Protein AF-M2Q246-F1 (afdb_monomer)

Mean predicted aligned error: 18.87 Å

Radius of gyration: 32.56 Å; Cα contacts (8 Å, |Δi|>4): 606; chains: 1; bounding box: 96×57×82 Å

Structure (mmCIF, N/CA/C/O backbone):
data_AF-M2Q246-F1
#
_entry.id   AF-M2Q246-F1
#
loop_
_atom_site.group_PDB
_atom_site.id
_atom_site.type_symbol
_atom_site.label_atom_id
_atom_site.label_alt_id
_atom_site.label_comp_id
_atom_site.label_asym_id
_atom_site.label_entity_id
_atom_site.label_seq_id
_atom_site.pdbx_PDB_ins_code
_atom_site.Cartn_x
_atom_site.Cartn_y
_atom_site.Cartn_z
_atom_site.occupancy
_atom_site.B_iso_or_equiv
_atom_site.auth_seq_id
_atom_site.auth_comp_id
_atom_site.auth_asym_id
_atom_site.auth_atom_id
_atom_site.pdbx_PDB_model_num
ATOM 1 N N . MET A 1 1 ? -17.228 37.068 30.914 1.00 35.66 1 MET A N 1
ATOM 2 C CA . MET A 1 1 ? -17.554 35.648 30.666 1.00 35.66 1 MET A CA 1
ATOM 3 C C . MET A 1 1 ? -17.205 34.895 31.935 1.00 35.66 1 MET A C 1
ATOM 5 O O . MET A 1 1 ? -16.084 35.036 32.400 1.00 35.66 1 MET A O 1
ATOM 9 N N . SER A 1 2 ? -18.173 34.238 32.569 1.00 33.44 2 SER A N 1
ATOM 10 C CA . SER A 1 2 ? -17.961 33.487 33.812 1.00 33.44 2 SER A CA 1
ATOM 11 C C . SER A 1 2 ? -17.144 32.227 33.518 1.00 33.44 2 SER A C 1
ATOM 13 O O . SER A 1 2 ? -17.571 31.417 32.695 1.00 33.44 2 SER A O 1
ATOM 15 N N . HIS A 1 3 ? -15.982 32.074 34.156 1.00 34.06 3 HIS A N 1
ATOM 16 C CA . HIS A 1 3 ? -15.221 30.826 34.116 1.00 34.06 3 HIS A CA 1
ATOM 17 C C . HIS A 1 3 ? -16.068 29.714 34.737 1.00 34.06 3 HIS A C 1
ATOM 19 O O . HIS A 1 3 ? -16.497 29.830 35.882 1.00 34.06 3 HIS A O 1
ATOM 25 N N . VAL A 1 4 ? -16.339 28.669 33.958 1.00 38.97 4 VAL A N 1
ATOM 26 C CA . VAL A 1 4 ? -16.926 27.426 34.464 1.00 38.97 4 VAL A CA 1
ATOM 27 C C . VAL A 1 4 ? -15.874 26.792 35.372 1.00 38.97 4 VAL A C 1
ATOM 29 O O . VAL A 1 4 ? -14.762 26.533 34.913 1.00 38.97 4 VAL A O 1
ATOM 32 N N . SER A 1 5 ? -16.194 26.616 36.654 1.00 53.06 5 SER A N 1
ATOM 33 C CA . SER A 1 5 ? -15.277 26.017 37.628 1.00 53.06 5 SER A CA 1
ATOM 34 C C . SER A 1 5 ? -15.093 24.524 37.326 1.00 53.06 5 SER A C 1
ATOM 36 O O . SER A 1 5 ? -16.028 23.880 36.839 1.00 53.06 5 SER A O 1
ATOM 38 N N . SER A 1 6 ? -13.929 23.934 37.629 1.00 40.97 6 SER A N 1
ATOM 39 C CA . SER A 1 6 ? -13.767 22.472 37.523 1.00 40.97 6 SER A CA 1
ATOM 40 C C . SER A 1 6 ? -14.755 21.730 38.433 1.00 40.97 6 SER A C 1
ATOM 42 O O . SER A 1 6 ? -15.217 20.647 38.076 1.00 40.97 6 SER A O 1
ATOM 44 N N . ASP A 1 7 ? -15.195 22.365 39.525 1.00 47.06 7 ASP A N 1
ATOM 45 C CA . ASP A 1 7 ? -16.258 21.863 40.399 1.00 47.06 7 ASP A CA 1
ATOM 46 C C . ASP A 1 7 ? -17.621 21.789 39.691 1.00 47.06 7 ASP A C 1
ATOM 48 O O . ASP A 1 7 ? -18.394 20.858 39.928 1.00 47.06 7 ASP A O 1
ATOM 52 N N . ASP A 1 8 ? -17.913 22.712 38.766 1.00 55.47 8 ASP A N 1
ATOM 53 C CA . ASP A 1 8 ? -19.145 22.674 37.969 1.00 55.47 8 ASP A CA 1
ATOM 54 C C . ASP A 1 8 ? -19.101 21.518 36.964 1.00 55.47 8 ASP A C 1
ATOM 56 O O . ASP A 1 8 ? -20.103 20.836 36.736 1.00 55.47 8 ASP A O 1
ATOM 60 N N . ILE A 1 9 ? -17.931 21.269 36.367 1.00 47.53 9 ILE A N 1
ATOM 61 C CA . ILE A 1 9 ? -17.712 20.142 35.452 1.00 47.53 9 ILE A CA 1
ATOM 62 C C . ILE A 1 9 ? -17.858 18.829 36.218 1.00 47.53 9 ILE A C 1
ATOM 64 O O . ILE A 1 9 ? -18.631 17.968 35.801 1.00 47.53 9 ILE A O 1
ATOM 68 N N . LEU A 1 10 ? -17.208 18.710 37.376 1.00 46.19 10 LEU A N 1
ATOM 69 C CA . LEU A 1 10 ? -17.290 17.537 38.236 1.00 46.19 10 LEU A CA 1
ATOM 70 C C . LEU A 1 10 ? -18.730 17.278 38.701 1.00 46.19 10 LEU A C 1
ATOM 72 O O . LEU A 1 10 ? -19.206 16.147 38.635 1.00 46.19 10 LEU A O 1
ATOM 76 N N . SER A 1 11 ? -19.454 18.322 39.106 1.00 55.19 11 SER A N 1
ATOM 77 C CA . SER A 1 11 ? -20.864 18.234 39.495 1.00 55.19 11 SER A CA 1
ATOM 78 C C . SER A 1 11 ? -21.746 17.731 38.347 1.00 55.19 11 SER A C 1
ATOM 80 O O . SER A 1 11 ? -22.575 16.833 38.536 1.00 55.19 11 SER A O 1
ATOM 82 N N . HIS A 1 12 ? -21.534 18.232 37.126 1.00 53.91 12 HIS A N 1
ATOM 83 C CA . HIS A 1 12 ? -22.258 17.768 35.944 1.00 53.91 12 HIS A CA 1
ATOM 84 C C . HIS A 1 12 ? -21.898 16.331 35.551 1.00 53.91 12 HIS A C 1
ATOM 86 O O . HIS A 1 12 ? -22.803 15.563 35.226 1.00 53.91 12 HIS A O 1
ATOM 92 N N . THR A 1 13 ? -20.628 15.933 35.638 1.00 46.19 13 THR A N 1
ATOM 93 C CA . THR A 1 13 ? -20.180 14.563 35.347 1.00 46.19 13 THR A CA 1
ATOM 94 C C . THR A 1 13 ? -20.678 13.574 36.397 1.00 46.19 13 THR A C 1
ATOM 96 O O . THR A 1 13 ? -21.182 12.514 36.045 1.00 46.19 13 THR A O 1
ATOM 99 N N . ILE A 1 14 ? -20.660 13.933 37.684 1.00 53.03 14 ILE A N 1
ATOM 100 C CA . ILE A 1 14 ? -21.269 13.131 38.756 1.00 53.03 14 ILE A CA 1
ATOM 101 C C . ILE A 1 14 ? -22.780 13.017 38.543 1.00 53.03 14 ILE A C 1
ATOM 103 O O . ILE A 1 14 ? -23.354 11.955 38.769 1.00 53.03 14 ILE A O 1
ATOM 107 N N . THR A 1 15 ? -23.440 14.083 38.090 1.00 57.56 15 THR A N 1
ATOM 108 C CA . THR A 1 15 ? -24.873 14.054 37.767 1.00 57.56 15 THR A CA 1
ATOM 109 C C . THR A 1 15 ? -25.156 13.156 36.563 1.00 57.56 15 THR A C 1
ATOM 111 O O . THR A 1 15 ? -26.105 12.377 36.604 1.00 57.56 15 THR A O 1
ATOM 114 N N . ALA A 1 16 ? -24.308 13.191 35.532 1.00 50.28 16 ALA A N 1
ATOM 115 C CA . ALA A 1 16 ? -24.384 12.305 34.376 1.00 50.28 16 ALA A CA 1
ATOM 116 C C . ALA A 1 16 ? -24.148 10.842 34.770 1.00 50.28 16 ALA A C 1
ATOM 118 O O . ALA A 1 16 ? -24.964 9.990 34.442 1.00 50.28 16 ALA A O 1
ATOM 119 N N . LEU A 1 17 ? -23.099 10.547 35.541 1.00 50.78 17 LEU A N 1
ATOM 120 C CA . LEU A 1 17 ? -22.798 9.208 36.053 1.00 50.78 17 LEU A CA 1
ATOM 121 C C . LEU A 1 17 ? -23.901 8.692 36.980 1.00 50.78 17 LEU A C 1
ATOM 123 O O . LEU A 1 17 ? -24.271 7.526 36.899 1.00 50.78 17 LEU A O 1
ATOM 127 N N . LYS A 1 18 ? -24.503 9.555 37.805 1.00 59.78 18 LYS A N 1
ATOM 128 C CA . LYS A 1 18 ? -25.703 9.212 38.579 1.00 59.78 18 LYS A CA 1
ATOM 129 C C . LYS A 1 18 ? -26.904 8.968 37.675 1.00 59.78 18 LYS A C 1
ATOM 131 O O . LYS A 1 18 ? -27.666 8.056 37.957 1.00 59.78 18 LYS A O 1
ATOM 136 N N . ALA A 1 19 ? -27.077 9.715 36.587 1.00 54.78 19 ALA A N 1
ATOM 137 C CA . ALA A 1 19 ? -28.129 9.455 35.606 1.00 54.78 19 ALA A CA 1
ATOM 138 C C . ALA A 1 19 ? -27.901 8.123 34.873 1.00 54.78 19 ALA A C 1
ATOM 140 O O . ALA A 1 19 ? -28.851 7.364 34.710 1.00 54.78 19 ALA A O 1
ATOM 141 N N . PHE A 1 20 ? -26.655 7.785 34.533 1.00 51.66 20 PHE A N 1
ATOM 142 C CA . PHE A 1 20 ? -26.245 6.482 34.003 1.00 51.66 20 PHE A CA 1
ATOM 143 C C . PHE A 1 20 ? -26.485 5.358 35.004 1.00 51.66 20 PHE A C 1
ATOM 145 O O . PHE A 1 20 ? -27.061 4.333 34.653 1.00 51.66 20 PHE A O 1
ATOM 152 N N . GLN A 1 21 ? -26.111 5.555 36.265 1.00 56.31 21 GLN A N 1
ATOM 153 C CA . GLN A 1 21 ? -26.352 4.600 37.335 1.00 56.31 21 GLN A CA 1
ATOM 154 C C . GLN A 1 21 ? -27.847 4.442 37.590 1.00 56.31 21 GLN A C 1
ATOM 156 O O . GLN A 1 21 ? -28.294 3.324 37.780 1.00 56.31 21 GLN A O 1
ATOM 161 N N . VAL A 1 22 ? -28.638 5.514 37.550 1.00 55.03 22 VAL A N 1
ATOM 162 C CA . VAL A 1 22 ? -30.100 5.475 37.684 1.00 55.03 22 VAL A CA 1
ATOM 163 C C . VAL A 1 22 ? -30.746 4.856 36.448 1.00 55.03 22 VAL A C 1
ATOM 165 O O . VAL A 1 22 ? -31.729 4.148 36.598 1.00 55.03 22 VAL A O 1
ATOM 168 N N . ALA A 1 23 ? -30.210 5.044 35.243 1.00 50.16 23 ALA A N 1
ATOM 169 C CA . ALA A 1 23 ? -30.687 4.383 34.030 1.00 50.16 23 ALA A CA 1
ATOM 170 C C . ALA A 1 23 ? -30.348 2.884 34.044 1.00 50.16 23 ALA A C 1
ATOM 172 O O . ALA A 1 23 ? -31.233 2.060 33.841 1.00 50.16 23 ALA A O 1
ATOM 173 N N . SER A 1 24 ? -29.112 2.520 34.387 1.00 46.22 24 SER A N 1
ATOM 174 C CA . SER A 1 24 ? -28.646 1.139 34.580 1.00 46.22 24 SER A CA 1
ATOM 175 C C . SER A 1 24 ? -29.373 0.445 35.736 1.00 46.22 24 SER A C 1
ATOM 177 O O . SER A 1 24 ? -29.791 -0.710 35.628 1.00 46.22 24 SER A O 1
ATOM 179 N N . SER A 1 25 ? -29.622 1.175 36.822 1.00 47.53 25 SER A N 1
ATOM 180 C CA . SER A 1 25 ? -30.417 0.713 37.957 1.00 47.53 25 SER A CA 1
ATOM 181 C C . SER A 1 25 ? -31.897 0.696 37.631 1.00 47.53 25 SER A C 1
ATOM 183 O O . SER A 1 25 ? -32.567 -0.154 38.168 1.00 47.53 25 SER A O 1
ATOM 185 N N . ALA A 1 26 ? -32.434 1.536 36.747 1.00 50.59 26 ALA A N 1
ATOM 186 C CA . ALA A 1 26 ? -33.812 1.418 36.268 1.00 50.59 26 ALA A CA 1
ATOM 187 C C . ALA A 1 26 ? -33.961 0.201 35.350 1.00 50.59 26 ALA A C 1
ATOM 189 O O . ALA A 1 26 ? -34.958 -0.497 35.449 1.00 50.59 26 ALA A O 1
ATOM 190 N N . ILE A 1 27 ? -32.945 -0.108 34.537 1.00 45.41 27 ILE A N 1
ATOM 191 C CA . ILE A 1 27 ? -32.857 -1.340 33.738 1.00 45.41 27 ILE A CA 1
ATOM 192 C C . ILE A 1 27 ? -32.733 -2.577 34.649 1.00 45.41 27 ILE A C 1
ATOM 194 O O . ILE A 1 27 ? -33.298 -3.626 34.350 1.00 45.41 27 ILE A O 1
ATOM 198 N N . SER A 1 28 ? -32.027 -2.460 35.778 1.00 38.53 28 SER A N 1
ATOM 199 C CA . SER A 1 28 ? -31.816 -3.553 36.745 1.00 38.53 28 SER A CA 1
ATOM 200 C C . SER A 1 28 ? -32.927 -3.665 37.803 1.00 38.53 28 SER A C 1
ATOM 202 O O . SER A 1 28 ? -33.215 -4.757 38.283 1.00 38.53 28 SER A O 1
ATOM 204 N N . ALA A 1 29 ? -33.601 -2.561 38.119 1.00 38.75 29 ALA A N 1
ATOM 205 C CA . ALA A 1 29 ? -34.771 -2.424 38.984 1.00 38.75 29 ALA A CA 1
ATOM 206 C C . ALA A 1 29 ? -36.053 -2.361 38.148 1.00 38.75 29 ALA A C 1
ATOM 208 O O . ALA A 1 29 ? -37.021 -1.700 38.522 1.00 38.75 29 ALA A O 1
ATOM 209 N N . VAL A 1 30 ? -36.087 -3.119 37.052 1.00 39.66 30 VAL A N 1
ATOM 210 C CA . VAL A 1 30 ? -37.314 -3.762 36.589 1.00 39.66 30 VAL A CA 1
ATOM 211 C C . VAL A 1 30 ? -37.309 -5.187 37.161 1.00 39.66 30 VAL A C 1
ATOM 213 O O . VAL A 1 30 ? -37.050 -6.138 36.424 1.00 39.66 30 VAL A O 1
ATOM 216 N N . PRO A 1 31 ? -37.613 -5.417 38.460 1.00 37.81 31 PRO A N 1
ATOM 217 C CA . PRO A 1 31 ? -37.709 -6.764 39.021 1.00 37.81 31 PRO A CA 1
ATOM 218 C C . PRO A 1 31 ? -39.030 -7.430 38.589 1.00 37.81 31 PRO A C 1
ATOM 220 O O . PRO A 1 31 ? -39.397 -8.491 39.082 1.00 37.81 31 PRO A O 1
ATOM 223 N N . LEU A 1 32 ? -39.763 -6.800 37.662 1.00 37.50 32 LEU A N 1
ATOM 224 C CA . LEU A 1 32 ? -41.049 -7.230 37.143 1.00 37.50 32 LEU A CA 1
ATOM 225 C C . LEU A 1 32 ? -41.083 -7.224 35.602 1.00 37.50 32 LEU A C 1
ATOM 227 O O . LEU A 1 32 ? -42.061 -6.812 34.985 1.00 37.50 32 LEU A O 1
ATOM 231 N N . LEU A 1 33 ? -40.082 -7.854 34.987 1.00 42.09 33 LEU A N 1
ATOM 232 C CA . LEU A 1 33 ? -40.265 -8.553 33.710 1.00 42.09 33 LEU A CA 1
ATOM 233 C C . LEU A 1 33 ? -40.381 -10.082 33.922 1.00 42.09 33 LEU A C 1
ATOM 235 O O . LEU A 1 33 ? -39.635 -10.822 33.276 1.00 42.09 33 LEU A O 1
ATOM 239 N N . PRO A 1 34 ? -41.256 -10.648 34.794 1.00 37.66 34 PRO A N 1
ATOM 240 C CA . PRO A 1 34 ? -41.351 -12.088 34.895 1.00 37.66 34 PRO A CA 1
ATOM 241 C C . PRO A 1 34 ? -42.352 -12.583 33.840 1.00 37.66 34 PRO A C 1
ATOM 243 O O . PRO A 1 34 ? -43.541 -12.259 33.828 1.00 37.66 34 PRO A O 1
ATOM 246 N N . ALA A 1 35 ? -41.828 -13.448 32.981 1.00 42.25 35 ALA A N 1
ATOM 247 C CA . ALA A 1 35 ? -42.491 -14.653 32.492 1.00 42.25 35 ALA A CA 1
ATOM 248 C C . ALA A 1 35 ? -43.404 -14.624 31.256 1.00 42.25 35 ALA A C 1
ATOM 250 O O . ALA A 1 35 ? -43.691 -15.714 30.770 1.00 42.25 35 ALA A O 1
ATOM 251 N N . VAL A 1 36 ? -43.819 -13.504 30.648 1.00 40.56 36 VAL A N 1
ATOM 252 C CA . VAL A 1 36 ? -44.634 -13.630 29.413 1.00 40.56 36 VAL A CA 1
ATOM 253 C C . VAL A 1 36 ? -44.346 -12.526 28.390 1.00 40.56 36 VAL A C 1
ATOM 255 O O . VAL A 1 36 ? -44.644 -11.368 28.645 1.00 40.56 36 VAL A O 1
ATOM 258 N N . THR A 1 37 ? -43.831 -12.911 27.209 1.00 46.06 37 THR A N 1
ATOM 259 C CA . THR A 1 37 ? -43.592 -12.135 25.954 1.00 46.06 37 THR A CA 1
ATOM 260 C C . THR A 1 37 ? -42.248 -11.427 25.665 1.00 46.06 37 THR A C 1
ATOM 262 O O . THR A 1 37 ? -42.161 -10.765 24.638 1.00 46.06 37 THR A O 1
ATOM 265 N N . VAL A 1 38 ? -41.154 -11.662 26.410 1.00 49.88 38 VAL A N 1
ATOM 266 C CA . VAL A 1 38 ? -39.782 -11.230 25.985 1.00 49.88 38 VAL A CA 1
ATOM 267 C C . VAL A 1 38 ? -38.848 -12.413 25.674 1.00 49.88 38 VAL A C 1
ATOM 269 O O . VAL A 1 38 ? -37.643 -12.256 25.539 1.00 49.88 38 VAL A O 1
ATOM 272 N N . GLY A 1 39 ? -39.381 -13.629 25.508 1.00 58.91 39 GLY A N 1
ATOM 273 C CA . GLY A 1 39 ? -38.547 -14.816 25.258 1.00 58.91 39 GLY A CA 1
ATOM 274 C C . GLY A 1 39 ? -37.667 -14.716 24.004 1.00 58.91 39 GLY A C 1
ATOM 275 O O . GLY A 1 39 ? -36.542 -15.195 24.021 1.00 58.91 39 GLY A O 1
ATOM 276 N N . HIS A 1 40 ? -38.142 -14.049 22.946 1.00 68.88 40 HIS A N 1
ATOM 277 C CA . HIS A 1 40 ? -37.444 -14.035 21.655 1.00 68.88 40 HIS A CA 1
ATOM 278 C C . HIS A 1 40 ? -36.390 -12.929 21.498 1.00 68.88 40 HIS A C 1
ATOM 280 O O . HIS A 1 40 ? -35.476 -13.097 20.702 1.00 68.88 40 HIS A O 1
ATOM 286 N N . ASN A 1 41 ? -36.474 -11.837 22.268 1.00 81.69 41 ASN A N 1
ATOM 287 C CA . ASN A 1 41 ? -35.520 -10.718 22.178 1.00 81.69 41 ASN A CA 1
ATOM 288 C C . ASN A 1 41 ? -34.699 -10.537 23.468 1.00 81.69 41 ASN A C 1
ATOM 290 O O . ASN A 1 41 ? -33.995 -9.540 23.621 1.00 81.69 41 ASN A O 1
ATOM 294 N N . LYS A 1 42 ? -34.776 -11.494 24.406 1.00 84.88 42 LYS A N 1
ATOM 295 C CA . LYS A 1 42 ? -34.049 -11.456 25.685 1.00 84.88 42 LYS A CA 1
ATOM 296 C C . LYS A 1 42 ? -32.548 -11.267 25.475 1.00 84.88 42 LYS A C 1
ATOM 298 O O . LYS A 1 42 ? -31.940 -10.458 26.165 1.00 84.88 42 LYS A O 1
ATOM 303 N N . GLU A 1 43 ? -31.993 -11.975 24.497 1.00 87.88 43 GLU A N 1
ATOM 304 C CA . GLU A 1 43 ? -30.577 -11.901 24.141 1.00 87.88 43 GLU A CA 1
ATOM 305 C C . GLU A 1 43 ? -30.176 -10.494 23.675 1.00 87.88 43 GLU A C 1
ATOM 307 O O . GLU A 1 43 ? -29.182 -9.948 24.136 1.00 87.88 43 GLU A O 1
ATOM 312 N N . GLN A 1 44 ? -30.984 -9.852 22.828 1.00 86.88 44 GLN A N 1
ATOM 313 C CA . GLN A 1 44 ? -30.692 -8.505 22.327 1.00 86.88 44 GLN A CA 1
ATOM 314 C C . GLN A 1 44 ? -30.816 -7.441 23.420 1.00 86.88 44 GLN A C 1
ATOM 316 O O . GLN A 1 44 ? -29.955 -6.573 23.528 1.00 86.88 44 GLN A O 1
ATOM 321 N N . CYS A 1 45 ? -31.846 -7.523 24.270 1.00 85.69 45 CYS A N 1
ATOM 322 C CA . CYS A 1 45 ? -31.966 -6.643 25.435 1.00 85.69 45 CYS A CA 1
ATOM 323 C C . CYS A 1 45 ? -30.791 -6.831 26.406 1.00 85.69 45 CYS A C 1
ATOM 325 O O . CYS A 1 45 ? -30.294 -5.849 26.953 1.00 85.69 45 CYS A O 1
ATOM 327 N N . HIS A 1 46 ? -30.343 -8.075 26.611 1.00 86.19 46 HIS A N 1
ATOM 328 C CA . HIS A 1 46 ? -29.182 -8.379 27.443 1.00 86.19 46 HIS A CA 1
ATOM 329 C C . HIS A 1 46 ? -27.904 -7.780 26.851 1.00 86.19 46 HIS A C 1
ATOM 331 O O . HIS A 1 46 ? -27.199 -7.059 27.546 1.00 86.19 46 HIS A O 1
ATOM 337 N N . ARG A 1 47 ? -27.642 -7.988 25.555 1.00 90.00 47 ARG A N 1
ATOM 338 C CA . ARG A 1 47 ? -26.494 -7.384 24.859 1.00 90.00 47 ARG A CA 1
ATOM 339 C C . ARG A 1 47 ? -26.506 -5.863 24.935 1.00 90.00 47 ARG A C 1
ATOM 341 O O . ARG A 1 47 ? -25.475 -5.267 25.217 1.00 90.00 47 ARG A O 1
ATOM 348 N N . LEU A 1 48 ? -27.667 -5.234 24.731 1.00 88.50 48 LEU A N 1
ATOM 349 C CA . LEU A 1 48 ? -27.793 -3.779 24.826 1.00 88.50 48 LEU A CA 1
ATOM 350 C C . LEU A 1 48 ? -27.471 -3.290 26.240 1.00 88.50 48 LEU A C 1
ATOM 352 O O . LEU A 1 48 ? -26.759 -2.302 26.396 1.00 88.50 48 LEU A O 1
ATOM 356 N N . LYS A 1 49 ? -27.958 -3.998 27.266 1.00 88.31 49 LYS A N 1
ATOM 357 C CA . LYS A 1 49 ? -27.638 -3.706 28.665 1.00 88.31 49 LYS A CA 1
ATOM 358 C C . LYS A 1 49 ? -26.133 -3.809 28.923 1.00 88.31 49 LYS A C 1
ATOM 360 O O . LYS A 1 49 ? -25.562 -2.850 29.432 1.00 88.31 49 LYS A O 1
ATOM 365 N N . GLU A 1 50 ? -25.513 -4.934 28.569 1.00 90.00 50 GLU A N 1
ATOM 366 C CA . GLU A 1 50 ? -24.074 -5.153 28.766 1.00 90.00 50 GLU A CA 1
ATOM 367 C C . GLU A 1 50 ? -23.250 -4.075 28.063 1.00 90.00 50 GLU A C 1
ATOM 369 O O . GLU A 1 50 ? -22.366 -3.479 28.673 1.00 90.00 50 GLU A O 1
ATOM 374 N N . ARG A 1 51 ? -23.601 -3.724 26.820 1.00 90.19 51 ARG A N 1
ATOM 375 C CA . ARG A 1 51 ? -22.854 -2.711 26.072 1.00 90.19 51 ARG A CA 1
ATOM 376 C C . ARG A 1 51 ? -23.001 -1.303 26.650 1.00 90.19 51 ARG A C 1
ATOM 378 O O . ARG A 1 51 ? -22.027 -0.560 26.690 1.00 90.19 51 ARG A O 1
ATOM 385 N N . VAL A 1 52 ? -24.190 -0.933 27.136 1.00 85.44 52 VAL A N 1
ATOM 386 C CA . VAL A 1 52 ? -24.401 0.356 27.824 1.00 85.44 52 VAL A CA 1
ATOM 387 C C . VAL A 1 52 ? -23.641 0.409 29.154 1.00 85.44 52 VAL A C 1
ATOM 389 O O . VAL A 1 52 ? -23.112 1.463 29.501 1.00 85.44 52 VAL A O 1
ATOM 392 N N . ILE A 1 53 ? -23.561 -0.706 29.890 1.00 85.69 53 ILE A N 1
ATOM 393 C CA . ILE A 1 53 ? -22.753 -0.800 31.117 1.00 85.69 53 ILE A CA 1
ATOM 394 C C . ILE A 1 53 ? -21.268 -0.651 30.788 1.00 85.69 53 ILE A C 1
ATOM 396 O O . ILE A 1 53 ? -20.593 0.148 31.429 1.00 85.69 53 ILE A O 1
ATOM 400 N N . GLN A 1 54 ? -20.781 -1.370 29.775 1.00 87.75 54 GLN A N 1
ATOM 401 C CA . GLN A 1 54 ? -19.392 -1.297 29.336 1.00 87.75 54 GLN A CA 1
ATOM 402 C C . GLN A 1 54 ? -19.009 0.132 28.936 1.00 87.75 54 GLN A C 1
ATOM 404 O O . GLN A 1 54 ? -18.032 0.652 29.458 1.00 87.75 54 GLN A O 1
ATOM 409 N N . LEU A 1 55 ? -19.834 0.805 28.125 1.00 87.75 55 LEU A N 1
ATOM 410 C CA . LEU A 1 55 ? -19.638 2.216 27.781 1.00 87.75 55 LEU A CA 1
ATOM 411 C C . LEU A 1 55 ? -19.591 3.112 29.031 1.00 87.75 55 LEU A C 1
ATOM 413 O O . LEU A 1 55 ? -18.794 4.037 29.098 1.00 87.75 55 LEU A O 1
ATOM 417 N N . GLY A 1 56 ? -20.444 2.858 30.027 1.00 85.62 56 GLY A N 1
ATOM 418 C CA . GLY A 1 56 ? -20.430 3.605 31.286 1.00 85.62 56 GLY A CA 1
ATOM 419 C C . GLY A 1 56 ? -19.147 3.406 32.101 1.00 85.62 56 GLY A C 1
ATOM 420 O O . GLY A 1 56 ? -18.696 4.354 32.741 1.00 85.62 56 GLY A O 1
ATOM 421 N N . ASN A 1 57 ? -18.564 2.205 32.067 1.00 85.62 57 ASN A N 1
ATOM 422 C CA . ASN A 1 57 ? -17.296 1.901 32.730 1.00 85.62 57 ASN A CA 1
ATOM 423 C C . ASN A 1 57 ? -16.109 2.518 31.979 1.00 85.62 57 ASN A C 1
ATOM 425 O O . ASN A 1 57 ? -15.327 3.206 32.622 1.00 85.62 57 ASN A O 1
ATOM 429 N N . GLU A 1 58 ? -16.050 2.372 30.647 1.00 86.38 58 GLU A N 1
ATOM 430 C CA . GLU A 1 58 ? -15.054 3.021 29.769 1.00 86.38 58 GLU A CA 1
ATOM 431 C C . GLU A 1 58 ? -15.036 4.540 30.024 1.00 86.38 58 GLU A C 1
ATOM 433 O O . GLU A 1 58 ? -14.009 5.120 30.355 1.00 86.38 58 GLU A O 1
ATOM 438 N N . LEU A 1 59 ? -16.215 5.177 29.998 1.00 84.69 59 LEU A N 1
ATOM 439 C CA . LEU A 1 59 ? -16.363 6.599 30.319 1.00 84.69 59 LEU A CA 1
ATOM 440 C C . LEU A 1 59 ? -15.848 6.940 31.719 1.00 84.69 59 LEU A C 1
ATOM 442 O O . LEU A 1 59 ? -15.284 8.007 31.926 1.00 84.69 59 LEU A O 1
ATOM 446 N N . LYS A 1 60 ? -16.114 6.095 32.714 1.00 85.38 60 LYS A N 1
ATOM 447 C CA . LYS A 1 60 ? -15.722 6.373 34.095 1.00 85.38 60 LYS A CA 1
ATOM 448 C C . LYS A 1 60 ? -14.204 6.285 34.266 1.00 85.38 60 LYS A C 1
ATOM 450 O O . LYS A 1 60 ? -13.646 7.174 34.901 1.00 85.38 60 LYS A O 1
ATOM 455 N N . GLU A 1 61 ? -13.584 5.239 33.728 1.00 82.00 61 GLU A N 1
ATOM 456 C CA . GLU A 1 61 ? -12.135 5.012 33.776 1.00 82.00 61 GLU A CA 1
ATOM 457 C C . GLU A 1 61 ? -11.395 6.175 33.105 1.00 82.00 61 GLU A C 1
ATOM 459 O O . GLU A 1 61 ? -10.598 6.843 33.764 1.00 82.00 61 GLU A O 1
ATOM 464 N N . ASP A 1 62 ? -11.794 6.540 31.884 1.00 80.75 62 ASP A N 1
ATOM 465 C CA . ASP A 1 62 ? -11.214 7.671 31.153 1.00 80.75 62 ASP A CA 1
ATOM 466 C C . ASP A 1 62 ? -11.379 9.003 31.909 1.00 80.75 62 ASP A C 1
ATOM 468 O O . ASP A 1 62 ? -10.492 9.856 31.909 1.00 80.75 62 ASP A O 1
ATOM 472 N N . PHE A 1 63 ? -12.512 9.218 32.588 1.00 80.31 63 PHE A N 1
ATOM 473 C CA . PHE A 1 63 ? -12.719 10.431 33.388 1.00 80.31 63 PHE A CA 1
ATOM 474 C C . PHE A 1 63 ? -11.899 10.475 34.676 1.00 80.31 63 PHE A C 1
ATOM 476 O O . PHE A 1 63 ? -11.623 11.571 35.171 1.00 80.31 63 PHE A O 1
ATOM 483 N N . GLU A 1 64 ? -11.587 9.325 35.268 1.00 81.50 64 GLU A N 1
ATOM 484 C CA . GLU A 1 64 ? -10.724 9.243 36.446 1.00 81.50 64 GLU A CA 1
ATOM 485 C C . GLU A 1 64 ? -9.257 9.450 36.054 1.00 81.50 64 GLU A C 1
ATOM 487 O O . GLU A 1 64 ? -8.558 10.182 36.753 1.00 81.50 64 GLU A O 1
ATOM 492 N N . GLU A 1 65 ? -8.829 8.897 34.917 1.00 80.75 65 GLU A N 1
ATOM 493 C CA . GLU A 1 65 ? -7.462 9.023 34.404 1.00 80.75 65 GLU A CA 1
ATOM 494 C C . GLU A 1 65 ? -7.170 10.426 33.851 1.00 80.75 65 GLU A C 1
ATOM 496 O O . GLU A 1 65 ? -6.157 11.036 34.193 1.00 80.75 65 GLU A O 1
ATOM 501 N N . TYR A 1 66 ? -8.088 10.991 33.062 1.00 80.19 66 TYR A N 1
ATOM 502 C CA . TYR A 1 66 ? -7.845 12.227 32.310 1.00 80.19 66 TYR A CA 1
ATOM 503 C C . TYR A 1 66 ? -8.567 13.451 32.871 1.00 80.19 66 TYR A C 1
ATOM 505 O O . TYR A 1 66 ? -8.726 14.446 32.161 1.00 80.19 66 TYR A O 1
ATOM 513 N N . ARG A 1 67 ? -8.999 13.417 34.142 1.00 80.81 67 ARG A N 1
ATOM 514 C CA . ARG A 1 67 ? -9.796 14.487 34.778 1.00 80.81 67 ARG A CA 1
ATOM 515 C C . ARG A 1 67 ? -9.236 15.891 34.527 1.00 80.81 67 ARG A C 1
ATOM 517 O O . ARG A 1 67 ? -10.006 16.807 34.235 1.00 80.81 67 ARG A O 1
ATOM 524 N N . ASP A 1 68 ? -7.922 16.054 34.646 1.00 81.31 68 ASP A N 1
ATOM 525 C CA . ASP A 1 68 ? -7.256 17.359 34.567 1.00 81.31 68 ASP A CA 1
ATOM 526 C C . ASP A 1 68 ? -7.003 17.823 33.121 1.00 81.31 68 ASP A C 1
ATOM 528 O O . ASP A 1 68 ? -6.677 18.985 32.885 1.00 81.31 68 ASP A O 1
ATOM 532 N N . MET A 1 69 ? -7.202 16.934 32.143 1.00 76.12 69 MET A N 1
ATOM 533 C CA . MET A 1 69 ? -6.986 17.170 30.711 1.00 76.12 69 MET A CA 1
ATOM 534 C C . MET A 1 69 ? -8.294 17.347 29.924 1.00 76.12 69 MET A C 1
ATOM 536 O O . MET A 1 69 ? -8.278 17.439 28.695 1.00 76.12 69 MET A O 1
ATOM 540 N N . VAL A 1 70 ? -9.443 17.393 30.607 1.00 72.00 70 VAL A N 1
ATOM 541 C CA . VAL A 1 70 ? -10.757 17.425 29.956 1.00 72.00 70 VAL A CA 1
ATOM 542 C C . VAL A 1 70 ? -11.000 18.753 29.226 1.00 72.00 70 VAL A C 1
ATOM 544 O O . VAL A 1 70 ? -11.285 19.788 29.832 1.00 72.00 70 VAL A O 1
ATOM 547 N N . ASP A 1 71 ? -10.973 18.699 27.893 1.00 78.12 71 ASP A N 1
ATOM 548 C CA . ASP A 1 71 ? -11.390 19.788 27.003 1.00 78.12 71 ASP A CA 1
ATOM 549 C C . ASP A 1 71 ? -12.894 20.105 27.196 1.00 78.12 71 ASP A C 1
ATOM 551 O O . ASP A 1 71 ? -13.727 19.190 27.214 1.00 78.12 71 ASP A O 1
ATOM 555 N N . PRO A 1 72 ? -13.303 21.389 27.284 1.00 79.12 72 PRO A N 1
ATOM 556 C CA . PRO A 1 72 ? -14.705 21.806 27.200 1.00 79.12 72 PRO A CA 1
ATOM 557 C C . PRO A 1 72 ? -15.519 21.156 26.066 1.00 79.12 72 PRO A C 1
ATOM 559 O O . PRO A 1 72 ? -16.737 20.994 26.204 1.00 79.12 72 PRO A O 1
ATOM 562 N N . SER A 1 73 ? -14.882 20.766 24.955 1.00 78.44 73 SER A N 1
ATOM 563 C CA . SER A 1 73 ? -15.541 20.044 23.858 1.00 78.44 73 SER A CA 1
ATOM 564 C C . SER A 1 73 ? -16.087 18.667 24.278 1.00 78.44 73 SER A C 1
ATOM 566 O O . SER A 1 73 ? -17.172 18.274 23.828 1.00 78.44 73 SER A O 1
ATOM 568 N N . LEU A 1 74 ? -15.430 17.990 25.230 1.00 78.56 74 LEU A N 1
ATOM 569 C CA . LEU A 1 74 ? -15.859 16.701 25.773 1.00 78.56 74 LEU A CA 1
ATOM 570 C C . LEU A 1 74 ? -17.213 16.814 26.477 1.00 78.56 74 LEU A C 1
ATOM 572 O O . LEU A 1 74 ? -18.072 15.943 26.344 1.00 78.56 74 LEU A O 1
ATOM 576 N N . LYS A 1 75 ? -17.470 17.935 27.163 1.00 80.12 75 LYS A N 1
ATOM 577 C CA . LYS A 1 75 ? -18.763 18.193 27.817 1.00 80.12 75 LYS A CA 1
ATOM 578 C C . LYS A 1 75 ? -19.913 18.233 26.807 1.00 80.12 75 LYS A C 1
ATOM 580 O O . LYS A 1 75 ? -20.996 17.701 27.072 1.00 80.12 75 LYS A O 1
ATOM 585 N N . VAL A 1 76 ? -19.690 18.849 25.643 1.00 82.00 76 VAL A N 1
ATOM 586 C CA . VAL A 1 76 ? -20.685 18.912 24.558 1.00 82.00 76 VAL A CA 1
ATOM 587 C C . VAL A 1 76 ? -20.937 17.516 23.988 1.00 82.00 76 VAL A C 1
ATOM 589 O O . VAL A 1 76 ? -22.089 17.145 23.747 1.00 82.00 76 VAL A O 1
ATOM 592 N N . GLN A 1 77 ? -19.882 16.717 23.820 1.00 81.38 77 GLN A N 1
ATOM 593 C CA . GLN A 1 77 ? -19.993 15.337 23.349 1.00 81.38 77 GLN A CA 1
ATOM 594 C C . GLN A 1 77 ? -20.748 14.452 24.335 1.00 81.38 77 GLN A C 1
ATOM 596 O O . GLN A 1 77 ? -21.731 13.832 23.934 1.00 81.38 77 GLN A O 1
ATOM 601 N N . LEU A 1 78 ? -20.383 14.459 25.618 1.00 82.75 78 LEU A N 1
ATOM 602 C CA . LEU A 1 78 ? -21.097 13.708 26.649 1.00 82.75 78 LEU A CA 1
ATOM 603 C C . LEU A 1 78 ? -22.577 14.080 26.718 1.00 82.75 78 LEU A C 1
ATOM 605 O O . LEU A 1 78 ? -23.433 13.204 26.800 1.00 82.75 78 LEU A O 1
ATOM 609 N N . SER A 1 79 ? -22.895 15.373 26.629 1.00 83.88 79 SER A N 1
ATOM 610 C CA . SER A 1 79 ? -24.287 15.840 26.612 1.00 83.88 79 SER A CA 1
ATOM 611 C C . SER A 1 79 ? -25.059 15.261 25.421 1.00 83.88 79 SER A C 1
ATOM 613 O O . SER A 1 79 ? -26.215 14.858 25.549 1.00 83.88 79 SER A O 1
ATOM 615 N N . ARG A 1 80 ? -24.406 15.159 24.257 1.00 85.56 80 ARG A N 1
ATOM 616 C CA . ARG A 1 80 ? -24.980 14.523 23.067 1.00 85.56 80 ARG A CA 1
ATOM 617 C C . ARG A 1 80 ? -25.146 13.012 23.248 1.00 85.56 80 ARG A C 1
ATOM 619 O O .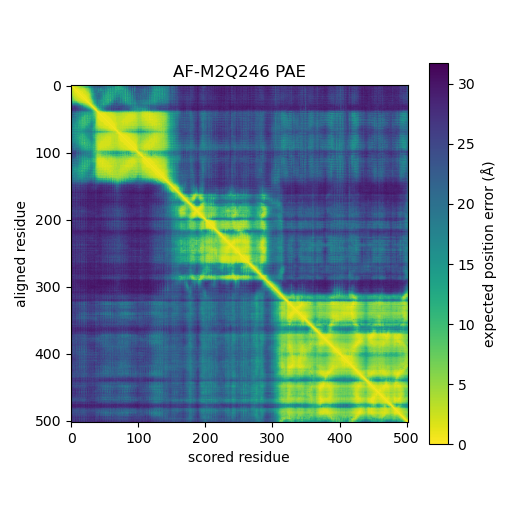 ARG A 1 80 ? -26.170 12.480 22.832 1.00 85.56 80 ARG A O 1
ATOM 626 N N . MET A 1 81 ? -24.182 12.332 23.869 1.00 85.38 81 MET A N 1
ATOM 627 C CA . MET A 1 81 ? -24.261 10.894 24.166 1.00 85.38 81 MET A CA 1
ATOM 628 C C . MET A 1 81 ? -25.420 10.592 25.124 1.00 85.38 81 MET A C 1
ATOM 630 O O . MET A 1 81 ? -26.229 9.710 24.841 1.00 85.38 81 MET A O 1
ATOM 634 N N . LEU A 1 82 ? -25.561 11.382 26.194 1.00 85.50 82 LEU A N 1
ATOM 635 C CA . LEU A 1 82 ? -26.675 11.295 27.144 1.00 85.50 82 LEU A CA 1
ATOM 636 C C . LEU A 1 82 ? -28.029 11.468 26.452 1.00 85.50 82 LEU A C 1
ATOM 638 O O . LEU A 1 82 ? -28.919 10.647 26.641 1.00 85.50 82 LEU A O 1
ATOM 642 N N . SER A 1 83 ? -28.165 12.472 25.581 1.00 87.12 83 SER A N 1
ATOM 643 C CA . SER A 1 83 ? -29.405 12.695 24.825 1.00 87.12 83 SER A CA 1
ATOM 644 C C . SER A 1 83 ? -29.789 11.500 23.938 1.00 87.12 83 SER A C 1
ATOM 646 O O . SER A 1 83 ? -30.975 11.184 23.793 1.00 87.12 83 SER A O 1
ATOM 648 N N . ILE A 1 84 ? -28.806 10.803 23.359 1.00 84.00 84 ILE A N 1
ATOM 649 C CA . ILE A 1 84 ? -29.073 9.599 22.566 1.00 84.00 84 ILE A CA 1
ATOM 650 C C . ILE A 1 84 ? -29.504 8.440 23.473 1.00 84.00 84 ILE A C 1
ATOM 652 O O . ILE A 1 84 ? -30.469 7.747 23.157 1.00 84.00 84 ILE A O 1
ATOM 656 N N . LEU A 1 85 ? -28.853 8.253 24.621 1.00 83.94 85 LEU A N 1
ATOM 657 C CA . LEU A 1 85 ? -29.224 7.214 25.586 1.00 83.94 85 LEU A CA 1
ATOM 658 C C . LEU A 1 85 ? -30.609 7.445 26.199 1.00 83.94 85 LEU A C 1
ATOM 660 O O . LEU A 1 85 ? -31.359 6.487 26.382 1.00 83.94 85 LEU A O 1
ATOM 664 N N . ASP A 1 86 ? -30.997 8.698 26.433 1.00 85.12 86 ASP A N 1
ATOM 665 C CA . ASP A 1 86 ? -32.358 9.052 26.846 1.00 85.12 86 ASP A CA 1
ATOM 666 C C . ASP A 1 86 ? -33.390 8.676 25.777 1.00 85.12 86 ASP A C 1
ATOM 668 O O . ASP A 1 86 ? -34.476 8.189 26.101 1.00 85.12 86 ASP A O 1
ATOM 672 N N . THR A 1 87 ? -33.038 8.829 24.497 1.00 86.12 87 THR A N 1
ATOM 673 C CA . THR A 1 87 ? -33.887 8.387 23.381 1.00 86.12 87 THR A CA 1
ATOM 674 C C . THR A 1 87 ? -34.045 6.864 23.388 1.00 86.12 87 THR A C 1
ATOM 676 O O . THR A 1 87 ? -35.166 6.367 23.295 1.00 86.12 87 THR A O 1
ATOM 679 N N . ILE A 1 88 ? -32.948 6.119 23.582 1.00 81.56 88 ILE A N 1
ATOM 680 C CA . ILE A 1 88 ? -32.968 4.651 23.709 1.00 81.56 88 ILE A CA 1
ATOM 681 C C . ILE A 1 88 ? -33.858 4.231 24.885 1.00 81.56 88 ILE A C 1
ATOM 683 O O . ILE A 1 88 ? -34.707 3.352 24.747 1.00 81.56 88 ILE A O 1
ATOM 687 N N . LYS A 1 89 ? -33.712 4.885 26.042 1.00 87.31 89 LYS A N 1
ATOM 688 C CA . LYS A 1 89 ? -34.531 4.621 27.229 1.00 87.31 89 LYS A CA 1
ATOM 689 C C . LYS A 1 89 ? -36.017 4.867 26.963 1.00 87.31 89 LYS A C 1
ATOM 691 O O . LYS A 1 89 ? -36.836 4.015 27.297 1.00 87.31 89 LYS A O 1
ATOM 696 N N . ALA A 1 90 ? -36.368 5.989 26.336 1.00 87.69 90 ALA A N 1
ATOM 697 C CA . ALA A 1 90 ? -37.754 6.311 26.003 1.00 87.69 90 ALA A CA 1
ATOM 698 C C . ALA A 1 90 ? -38.374 5.279 25.043 1.00 87.69 90 ALA A C 1
ATOM 700 O O . ALA A 1 90 ? -39.534 4.889 25.212 1.00 87.69 90 ALA A O 1
ATOM 701 N N . ASP A 1 91 ? -37.600 4.797 24.069 1.00 84.56 91 ASP A N 1
ATOM 702 C CA . ASP A 1 91 ? -38.030 3.741 23.153 1.00 84.56 91 ASP A CA 1
ATOM 703 C C . ASP A 1 91 ? -38.223 2.401 23.883 1.00 84.56 91 ASP A C 1
ATOM 705 O O . ASP A 1 91 ? -39.243 1.734 23.682 1.00 84.56 91 ASP A O 1
ATOM 709 N N . LEU A 1 92 ? -37.324 2.033 24.803 1.00 83.50 92 LEU A N 1
ATOM 710 C CA . LEU A 1 92 ? -37.472 0.840 25.648 1.00 83.50 92 LEU A CA 1
ATOM 711 C C . LEU A 1 92 ? -38.691 0.930 26.584 1.00 83.50 92 LEU A C 1
ATOM 713 O O . LEU A 1 92 ? -39.432 -0.046 26.721 1.00 83.50 92 LEU A O 1
ATOM 717 N N . ASP A 1 93 ? -38.962 2.098 27.167 1.00 84.12 93 ASP A N 1
ATOM 718 C CA . ASP A 1 93 ? -40.155 2.346 27.988 1.00 84.12 93 ASP A CA 1
ATOM 719 C C . ASP A 1 93 ? -41.445 2.254 27.161 1.00 84.12 93 ASP A C 1
ATOM 721 O O . ASP A 1 93 ? -42.472 1.737 27.612 1.00 84.12 93 ASP A O 1
ATOM 725 N N . LYS A 1 94 ? -41.415 2.727 25.913 1.00 86.81 94 LYS A N 1
ATOM 726 C CA . LYS A 1 94 ? -42.540 2.590 24.983 1.00 86.81 94 LYS A CA 1
ATOM 727 C C . LYS A 1 94 ? -42.778 1.128 24.607 1.00 86.81 94 LYS A C 1
ATOM 729 O O . LYS A 1 94 ? -43.931 0.712 24.474 1.00 86.81 94 LYS A O 1
ATOM 734 N N . LEU A 1 95 ? -41.708 0.351 24.447 1.00 81.94 95 LEU A N 1
ATOM 735 C CA . LEU A 1 95 ? -41.774 -1.083 24.185 1.00 81.94 95 LEU A CA 1
ATOM 736 C C . LEU A 1 95 ? -42.312 -1.863 25.390 1.00 81.94 95 LEU A C 1
ATOM 738 O O . LEU A 1 95 ? -43.148 -2.743 25.198 1.00 81.94 95 LEU A O 1
ATOM 742 N N . SER A 1 96 ? -41.916 -1.511 26.616 1.00 80.38 96 SER A N 1
ATOM 743 C CA . SER A 1 96 ? -42.379 -2.191 27.835 1.00 80.38 96 SER A CA 1
ATOM 744 C C . SER A 1 96 ? -43.872 -1.972 28.116 1.00 80.38 96 SER A C 1
ATOM 746 O O . SER A 1 96 ? -44.541 -2.857 28.648 1.00 80.38 96 SER A O 1
ATOM 748 N N . ARG A 1 97 ? -44.428 -0.824 27.701 1.00 84.38 97 ARG A N 1
ATOM 749 C CA . ARG A 1 97 ? -45.862 -0.502 27.831 1.00 84.38 97 ARG A CA 1
ATOM 750 C C . ARG A 1 97 ? -46.752 -1.154 26.767 1.00 84.38 97 ARG A C 1
ATOM 752 O O . ARG A 1 97 ? -47.976 -1.123 26.907 1.00 84.38 97 ARG A O 1
ATOM 759 N N . ARG A 1 98 ? -46.194 -1.723 25.691 1.00 81.06 98 ARG A N 1
ATOM 760 C CA . ARG A 1 98 ? -46.994 -2.417 24.667 1.00 81.06 98 ARG A CA 1
ATOM 761 C C . ARG A 1 98 ? -47.514 -3.743 25.227 1.00 81.06 98 ARG A C 1
ATOM 763 O O . ARG A 1 98 ? -46.745 -4.617 25.610 1.00 81.06 98 ARG A O 1
ATOM 770 N N . GLY A 1 99 ? -48.839 -3.895 25.269 1.00 78.19 99 GLY A N 1
ATOM 771 C CA . GLY A 1 99 ? -49.494 -5.118 25.739 1.00 78.19 99 GLY A CA 1
ATOM 772 C C . GLY A 1 99 ? -49.099 -6.373 24.942 1.00 78.19 99 GLY A C 1
ATOM 773 O O . GLY A 1 99 ? -48.656 -6.303 23.797 1.00 78.19 99 GLY A O 1
ATOM 774 N N . ARG A 1 100 ? -49.312 -7.553 25.539 1.00 71.69 100 ARG A N 1
ATOM 775 C CA . ARG A 1 100 ? -48.826 -8.853 25.022 1.00 71.69 100 ARG A CA 1
ATOM 776 C C . ARG A 1 100 ? -49.217 -9.149 23.566 1.00 71.69 100 ARG A C 1
ATOM 778 O O . ARG A 1 100 ? -48.421 -9.722 22.831 1.00 71.69 100 ARG A O 1
ATOM 785 N N . ILE A 1 101 ? -50.418 -8.747 23.145 1.00 68.06 101 ILE A N 1
ATOM 786 C CA . ILE A 1 101 ? -50.953 -9.040 21.802 1.00 68.06 101 ILE A CA 1
ATOM 787 C C . ILE A 1 101 ? -50.288 -8.164 20.727 1.00 68.06 101 ILE A C 1
ATOM 789 O O . ILE A 1 101 ? -49.982 -8.651 19.642 1.00 68.06 101 ILE A O 1
ATOM 793 N N . SER A 1 102 ? -49.992 -6.894 21.026 1.00 67.56 102 SER A N 1
ATOM 794 C CA . SER A 1 102 ? -49.309 -6.009 20.072 1.00 67.56 102 SER A CA 1
ATOM 795 C C . SER A 1 102 ? -47.811 -6.303 19.974 1.00 67.56 102 SER A C 1
ATOM 797 O O . SER A 1 102 ? -47.225 -6.117 18.910 1.00 67.56 102 SER A O 1
ATOM 799 N N . SER A 1 103 ? -47.195 -6.818 21.044 1.00 65.25 103 SER A N 1
ATOM 800 C CA . SER A 1 103 ? -45.795 -7.267 21.035 1.00 65.25 103 SER A CA 1
ATOM 801 C C . SER A 1 103 ? -45.556 -8.393 20.022 1.00 65.25 103 SER A C 1
ATOM 803 O O . SER A 1 103 ? -44.597 -8.343 19.253 1.00 65.25 103 SER A O 1
ATOM 805 N N . TRP A 1 104 ? -46.475 -9.362 19.950 1.00 68.25 104 TRP A N 1
ATOM 806 C CA . TRP A 1 104 ? -46.345 -10.511 19.051 1.00 68.25 104 TRP A CA 1
ATOM 807 C C . TRP A 1 104 ? -46.444 -10.113 17.571 1.00 68.25 104 TRP A C 1
ATOM 809 O O . TRP A 1 104 ? -45.603 -10.497 16.764 1.00 68.25 104 TRP A O 1
ATOM 819 N N . VAL A 1 105 ? -47.407 -9.250 17.224 1.00 75.31 105 VAL A N 1
ATOM 820 C CA . VAL A 1 105 ? -47.585 -8.740 15.848 1.00 75.31 105 VAL A CA 1
ATOM 821 C C . VAL A 1 105 ? -46.402 -7.873 15.396 1.00 75.31 105 VAL A C 1
ATOM 823 O O . VAL A 1 105 ? -46.085 -7.811 14.211 1.00 75.31 105 VAL A O 1
ATOM 826 N N . HIS A 1 106 ? -45.713 -7.216 16.331 1.00 78.00 106 HIS A N 1
ATOM 827 C CA . HIS A 1 106 ? -44.619 -6.293 16.028 1.00 78.00 106 HIS A CA 1
ATOM 828 C C . HIS A 1 106 ? -43.225 -6.848 16.323 1.00 78.00 106 HIS A C 1
ATOM 830 O O . HIS A 1 106 ? -42.270 -6.073 16.335 1.00 78.00 106 HIS A O 1
ATOM 836 N N . GLN A 1 107 ? -43.067 -8.158 16.516 1.00 79.56 107 GLN A N 1
ATOM 837 C CA . GLN A 1 107 ? -41.790 -8.756 16.915 1.00 79.56 107 GLN A CA 1
ATOM 838 C C . GLN A 1 107 ? -40.617 -8.352 16.001 1.00 79.56 107 GLN A C 1
ATOM 840 O O . GLN A 1 107 ? -39.546 -8.005 16.501 1.00 79.56 107 GLN A O 1
ATOM 845 N N . GLY A 1 108 ? -40.835 -8.310 14.680 1.00 82.00 108 GLY A N 1
ATOM 846 C CA . GLY A 1 108 ? -39.832 -7.840 13.718 1.00 82.00 108 GLY A CA 1
ATOM 847 C C . GLY A 1 108 ? -39.435 -6.375 13.929 1.00 82.00 108 GLY A C 1
ATOM 848 O O . GLY A 1 108 ? -38.253 -6.054 13.940 1.00 82.00 108 GLY A O 1
ATOM 849 N N . SER A 1 109 ? -40.407 -5.499 14.202 1.00 86.19 109 SER A N 1
ATOM 850 C CA . SER A 1 109 ? -40.151 -4.081 14.485 1.00 86.19 109 SER A CA 1
ATOM 851 C C . SER A 1 109 ? -39.371 -3.891 15.790 1.00 86.19 109 SER A C 1
ATOM 853 O O . SER A 1 109 ? -38.426 -3.107 15.819 1.00 86.19 109 SER A O 1
ATOM 855 N N . ILE A 1 110 ? -39.707 -4.639 16.847 1.00 83.50 110 ILE A N 1
ATOM 856 C CA . ILE A 1 110 ? -38.993 -4.578 18.134 1.00 83.50 110 ILE A CA 1
ATOM 857 C C . ILE A 1 110 ? -37.533 -5.004 17.954 1.00 83.50 110 ILE A C 1
ATOM 859 O O . ILE A 1 110 ? -36.633 -4.318 18.434 1.00 83.50 110 ILE A O 1
ATOM 863 N N . ARG A 1 111 ? -37.301 -6.100 17.221 1.00 87.81 111 ARG A N 1
ATOM 864 C CA . ARG A 1 111 ? -35.960 -6.598 16.901 1.00 87.81 111 ARG A CA 1
ATOM 865 C C . ARG A 1 111 ? -35.127 -5.534 16.182 1.00 87.81 111 ARG A C 1
ATOM 867 O O . ARG A 1 111 ? -34.039 -5.207 16.641 1.00 87.81 111 ARG A O 1
ATOM 874 N N . THR A 1 112 ? -35.672 -4.934 15.121 1.00 87.50 112 THR A N 1
ATOM 875 C CA . THR A 1 112 ? -34.973 -3.881 14.364 1.00 87.50 112 THR A CA 1
ATOM 876 C C . THR A 1 112 ? -34.667 -2.643 15.206 1.00 87.50 112 THR A C 1
ATOM 878 O O . THR A 1 112 ? -33.626 -2.022 15.020 1.00 87.50 112 THR A O 1
ATOM 881 N N . THR A 1 113 ? -35.540 -2.285 16.154 1.00 87.56 113 THR A N 1
ATOM 882 C CA . THR A 1 113 ? -35.299 -1.167 17.075 1.00 87.56 113 THR A CA 1
ATOM 883 C C . THR A 1 113 ? -34.160 -1.481 18.047 1.00 87.56 113 THR A C 1
ATOM 885 O O . THR A 1 113 ? -33.287 -0.640 18.236 1.00 87.56 113 THR A O 1
ATOM 888 N N . LEU A 1 114 ? -34.117 -2.692 18.614 1.00 86.75 114 LEU A N 1
ATOM 889 C CA . LEU A 1 114 ? -33.034 -3.116 19.508 1.00 86.75 114 LEU A CA 1
ATOM 890 C C . LEU A 1 114 ? -31.683 -3.203 18.786 1.00 86.75 114 LEU A C 1
ATOM 892 O O . LEU A 1 114 ? -30.699 -2.682 19.305 1.00 86.75 114 LEU A O 1
ATOM 896 N N . ASP A 1 115 ? -31.642 -3.785 17.583 1.00 90.56 115 ASP A N 1
ATOM 897 C CA . ASP A 1 115 ? -30.419 -3.853 16.767 1.00 90.56 115 ASP A CA 1
ATOM 898 C C . ASP A 1 115 ? -29.929 -2.445 16.384 1.00 90.56 115 ASP A C 1
ATOM 900 O O . ASP A 1 115 ? -28.737 -2.145 16.466 1.00 90.56 115 ASP A O 1
ATOM 904 N N . LYS A 1 116 ? -30.854 -1.531 16.055 1.00 91.12 116 LYS A N 1
ATOM 905 C CA . LYS A 1 116 ? -30.528 -0.119 15.813 1.00 91.12 116 LYS A CA 1
ATOM 906 C C . LYS A 1 116 ? -29.930 0.549 17.053 1.00 91.12 116 LYS A C 1
ATOM 908 O O . LYS A 1 116 ? -28.967 1.304 16.925 1.00 91.12 116 LYS A O 1
ATOM 913 N N . HIS A 1 117 ? -30.490 0.313 18.239 1.00 88.62 117 HIS A N 1
ATOM 914 C CA . HIS A 1 117 ? -29.966 0.886 19.480 1.00 88.62 117 HIS A CA 1
ATOM 915 C C . HIS A 1 117 ? -28.590 0.326 19.841 1.00 88.62 117 HIS A C 1
ATOM 917 O O . HIS A 1 117 ? -27.728 1.110 20.222 1.00 88.62 117 HIS A O 1
ATOM 923 N N . LEU A 1 118 ? -28.358 -0.976 19.644 1.00 90.06 118 LEU A N 1
ATOM 924 C CA . LEU A 1 118 ? -27.038 -1.597 19.792 1.00 90.06 118 LEU A CA 1
ATOM 925 C C . LEU A 1 118 ? -25.994 -0.903 18.912 1.00 90.06 118 LEU A C 1
ATOM 927 O O . LEU A 1 118 ? -25.032 -0.347 19.436 1.00 90.06 118 LEU A O 1
ATOM 931 N N . GLY A 1 119 ? -26.250 -0.817 17.603 1.00 89.31 119 GLY A N 1
ATOM 932 C CA . GLY A 1 119 ? -25.336 -0.137 16.680 1.00 89.31 119 GLY A CA 1
ATOM 933 C C . GLY A 1 119 ? -25.141 1.348 17.008 1.00 89.31 119 GLY A C 1
ATOM 934 O O . GLY A 1 119 ? -24.057 1.892 16.817 1.00 89.31 119 GLY A O 1
ATOM 935 N N . THR A 1 120 ? -26.164 2.011 17.556 1.00 89.44 120 THR A N 1
ATOM 936 C CA . THR A 1 120 ? -26.048 3.405 18.012 1.00 89.44 120 THR A CA 1
ATOM 937 C C . THR A 1 120 ? -25.127 3.523 19.232 1.00 89.44 120 THR A C 1
ATOM 939 O O . THR A 1 120 ? -24.305 4.436 19.277 1.00 89.44 120 THR A O 1
ATOM 942 N N . THR A 1 121 ? -25.225 2.611 20.205 1.00 87.25 121 THR A N 1
ATOM 943 C CA . THR A 1 121 ? -24.336 2.583 21.379 1.00 87.25 121 THR A CA 1
ATOM 944 C C . THR A 1 121 ? -22.885 2.302 20.972 1.00 87.25 121 THR A C 1
ATOM 946 O O . THR A 1 121 ? -21.981 2.974 21.468 1.00 87.25 121 THR A O 1
ATOM 949 N N . ASP A 1 122 ? -22.649 1.397 20.018 1.00 88.56 122 ASP A N 1
ATOM 950 C CA . ASP A 1 122 ? -21.301 1.121 19.499 1.00 88.56 122 ASP A CA 1
ATOM 951 C C . ASP A 1 122 ? -20.702 2.334 18.778 1.00 88.56 122 ASP A C 1
ATOM 953 O O . ASP A 1 122 ? -19.564 2.725 19.040 1.00 88.56 122 ASP A O 1
ATOM 957 N N . GLN A 1 123 ? -21.490 3.005 17.932 1.00 86.81 123 GLN A N 1
ATOM 958 C CA . GLN A 1 123 ? -21.069 4.247 17.278 1.00 86.81 123 GLN A CA 1
ATOM 959 C C . GLN A 1 123 ? -20.726 5.350 18.284 1.00 86.81 123 GLN A C 1
ATOM 961 O O . GLN A 1 123 ? -19.797 6.125 18.053 1.00 86.81 123 GLN A O 1
ATOM 966 N N . ILE A 1 124 ? -21.469 5.432 19.390 1.00 85.44 124 ILE A N 1
ATOM 967 C CA . ILE A 1 124 ? -21.198 6.372 20.476 1.00 85.44 124 ILE A CA 1
ATOM 968 C C . ILE A 1 124 ? -19.850 6.065 21.142 1.00 85.44 124 ILE A C 1
ATOM 970 O O . ILE A 1 124 ? -19.043 6.985 21.268 1.00 85.44 124 ILE A O 1
ATOM 974 N N . SER A 1 125 ? -19.593 4.804 21.514 1.00 85.62 125 SER A N 1
ATOM 975 C CA . SER A 1 125 ? -18.318 4.368 22.117 1.00 85.62 125 SER A CA 1
ATOM 976 C C . SER A 1 125 ? -17.138 4.678 21.188 1.00 85.62 125 SER A C 1
ATOM 978 O O . SER A 1 125 ? -16.216 5.394 21.575 1.00 85.62 125 SER A O 1
ATOM 980 N N . HIS A 1 126 ? -17.213 4.281 19.912 1.00 82.75 126 HIS A N 1
ATOM 981 C CA . HIS A 1 126 ? -16.142 4.547 18.944 1.00 82.75 126 HIS A CA 1
ATOM 982 C C . HIS A 1 126 ? -15.899 6.035 18.697 1.00 82.75 126 HIS A C 1
ATOM 984 O O . HIS A 1 126 ? -14.756 6.464 18.528 1.00 82.75 126 HIS A O 1
ATOM 990 N N . LYS A 1 127 ? -16.969 6.835 18.637 1.00 85.31 127 LYS A N 1
ATOM 991 C CA . LYS A 1 127 ? -16.837 8.279 18.458 1.00 85.31 127 LYS A CA 1
ATOM 992 C C . LYS A 1 127 ? -16.170 8.922 19.670 1.00 85.31 127 LYS A C 1
ATOM 994 O O . LYS A 1 127 ? -15.291 9.754 19.480 1.00 85.31 127 LYS A O 1
ATOM 999 N N . TYR A 1 128 ? -16.572 8.524 20.875 1.00 85.31 128 TYR A N 1
ATOM 1000 C CA . TYR A 1 128 ? -15.969 9.003 22.111 1.00 85.31 128 TYR A CA 1
ATOM 1001 C C . TYR A 1 128 ? -14.480 8.650 22.186 1.00 85.31 128 TYR A C 1
ATOM 1003 O O . TYR A 1 128 ? -13.674 9.564 22.305 1.00 85.31 128 TYR A O 1
ATOM 1011 N N . ALA A 1 129 ? -14.105 7.382 21.988 1.00 79.38 129 ALA A N 1
ATOM 1012 C CA . ALA A 1 129 ? -12.704 6.953 22.015 1.00 79.38 129 ALA A CA 1
ATOM 1013 C C . ALA A 1 129 ? -11.842 7.732 21.006 1.00 79.38 129 ALA A C 1
ATOM 1015 O O . ALA A 1 129 ? -10.767 8.229 21.331 1.00 79.38 129 ALA A O 1
ATOM 1016 N N . ARG A 1 130 ? -12.344 7.927 19.779 1.00 78.75 130 ARG A N 1
ATOM 1017 C CA . ARG A 1 130 ? -11.649 8.717 18.751 1.00 78.75 130 ARG A CA 1
ATOM 1018 C C . ARG A 1 130 ? -11.464 10.179 19.156 1.00 78.75 130 ARG A C 1
ATOM 1020 O O . ARG A 1 130 ? -10.415 10.759 18.885 1.00 78.75 130 ARG A O 1
ATOM 1027 N N . ASP A 1 131 ? -12.495 10.796 19.719 1.00 78.75 131 ASP A N 1
ATOM 1028 C CA . ASP A 1 131 ? -12.449 12.202 20.116 1.00 78.75 131 ASP A CA 1
ATOM 1029 C C . ASP A 1 131 ? -11.593 12.401 21.385 1.00 78.75 131 ASP A C 1
ATOM 1031 O O . ASP A 1 131 ? -10.887 13.409 21.488 1.00 78.75 131 ASP A O 1
ATOM 1035 N N . MET A 1 132 ? -11.567 11.414 22.288 1.00 78.12 132 MET A N 1
ATOM 1036 C CA . MET A 1 132 ? -10.662 11.372 23.437 1.00 78.12 132 MET A CA 1
ATOM 1037 C C . MET A 1 132 ? -9.207 11.269 22.981 1.00 78.12 132 MET A C 1
ATOM 1039 O O . MET A 1 132 ? -8.411 12.133 23.328 1.00 78.12 132 MET A O 1
ATOM 1043 N N . LEU A 1 133 ? -8.876 10.316 22.103 1.00 70.94 133 LEU A N 1
ATOM 1044 C CA . LEU A 1 133 ? -7.527 10.175 21.540 1.00 70.94 133 LEU A CA 1
ATOM 1045 C C . LEU A 1 133 ? -7.055 11.454 20.841 1.00 70.94 133 LEU A C 1
ATOM 1047 O O . LEU A 1 133 ? -5.921 11.880 21.022 1.00 70.94 133 LEU A O 1
ATOM 1051 N N . LYS A 1 134 ? -7.930 12.122 20.079 1.00 75.81 134 LYS A N 1
ATOM 1052 C CA . LYS A 1 134 ? -7.599 13.423 19.473 1.00 75.81 134 LYS A CA 1
ATOM 1053 C C . LYS A 1 134 ? -7.303 14.494 20.515 1.00 75.81 134 LYS A C 1
ATOM 1055 O O . LYS A 1 134 ? -6.418 15.316 20.294 1.00 75.81 134 LYS A O 1
ATOM 1060 N N . THR A 1 135 ? -8.067 14.516 21.603 1.00 77.06 135 THR A N 1
ATOM 1061 C CA . THR A 1 135 ? -7.854 15.455 22.707 1.00 77.06 135 THR A CA 1
ATOM 1062 C C . THR A 1 135 ? -6.537 15.158 23.411 1.00 77.06 135 THR A C 1
ATOM 1064 O O . THR A 1 135 ? -5.755 16.082 23.580 1.00 77.06 135 THR A O 1
ATOM 1067 N N . LEU A 1 136 ? -6.250 13.895 23.732 1.00 72.19 136 LEU A N 1
ATOM 1068 C CA . LEU A 1 136 ? -4.995 13.476 24.357 1.00 72.19 136 LEU A CA 1
ATOM 1069 C C . LEU A 1 136 ? -3.796 13.822 23.483 1.00 72.19 136 LEU A C 1
ATOM 1071 O O . LEU A 1 136 ? -2.928 14.548 23.935 1.00 72.19 136 LEU A O 1
ATOM 1075 N N . VAL A 1 137 ? -3.808 13.457 22.198 1.00 71.25 137 VAL A N 1
ATOM 1076 C CA . VAL A 1 137 ? -2.734 13.820 21.258 1.00 71.25 137 VAL A CA 1
ATOM 1077 C C . VAL A 1 137 ? -2.558 15.335 21.172 1.00 71.25 137 VAL A C 1
ATOM 1079 O O . VAL A 1 137 ? -1.438 15.834 21.152 1.00 71.25 137 VAL A O 1
ATOM 1082 N N . LYS A 1 138 ? -3.652 16.105 21.141 1.00 74.56 138 LYS A N 1
ATOM 1083 C CA . LYS A 1 138 ? -3.574 17.569 21.119 1.00 74.56 138 LYS A CA 1
ATOM 1084 C C . LYS A 1 138 ? -3.001 18.129 22.423 1.00 74.56 138 LYS A C 1
ATOM 1086 O O . LYS A 1 138 ? -2.220 19.076 22.364 1.00 74.56 138 LYS A O 1
ATOM 1091 N N . THR A 1 139 ? -3.388 17.578 23.569 1.00 71.44 139 THR A N 1
ATOM 1092 C CA . THR A 1 139 ? -2.905 17.990 24.890 1.00 71.44 139 THR A CA 1
ATOM 1093 C C . THR A 1 139 ? -1.448 17.595 25.081 1.00 71.44 139 THR A C 1
ATOM 1095 O O . THR A 1 139 ? -0.678 18.441 25.508 1.00 71.44 139 THR A O 1
ATOM 1098 N N . ASP A 1 140 ? -1.039 16.395 24.676 1.00 63.06 140 ASP A N 1
ATOM 1099 C CA . ASP A 1 140 ? 0.351 15.938 24.684 1.00 63.06 140 ASP A CA 1
ATOM 1100 C C . ASP A 1 140 ? 1.204 16.788 23.752 1.00 63.06 140 ASP A C 1
ATOM 1102 O O . ASP A 1 140 ? 2.264 17.246 24.151 1.00 63.06 140 ASP A O 1
ATOM 1106 N N . LEU A 1 141 ? 0.725 17.120 22.550 1.00 56.34 141 LEU A N 1
ATOM 1107 C CA . LEU A 1 141 ? 1.420 18.062 21.668 1.00 56.34 141 LEU A CA 1
ATOM 1108 C C . LEU A 1 141 ? 1.546 19.451 22.310 1.00 56.34 141 LEU A C 1
ATOM 1110 O O . LEU A 1 141 ? 2.595 20.083 22.214 1.00 56.34 141 LEU A O 1
ATOM 1114 N N . GLN A 1 142 ? 0.510 19.934 23.001 1.00 55.56 142 GLN A N 1
ATOM 1115 C CA . GLN A 1 142 ? 0.561 21.206 23.728 1.00 55.56 142 GLN A CA 1
ATOM 1116 C C . GLN A 1 142 ? 1.465 21.149 24.966 1.00 55.56 142 GLN A C 1
ATOM 1118 O O . GLN A 1 142 ? 2.141 22.134 25.264 1.00 55.56 142 GLN A O 1
ATOM 1123 N N . GLN A 1 143 ? 1.522 20.012 25.659 1.00 52.19 143 GLN A N 1
ATOM 1124 C CA . GLN A 1 143 ? 2.419 19.779 26.782 1.00 52.19 143 GLN A CA 1
ATOM 1125 C C . GLN A 1 143 ? 3.856 19.635 26.305 1.00 52.19 143 GLN A C 1
ATOM 1127 O O . GLN A 1 143 ? 4.700 20.285 26.891 1.00 52.19 143 GLN A O 1
ATOM 1132 N N . VAL A 1 144 ? 4.137 18.942 25.199 1.00 42.00 144 VAL A N 1
ATOM 1133 C CA . VAL A 1 144 ? 5.462 18.859 24.557 1.00 42.00 144 VAL A CA 1
ATOM 1134 C C . VAL A 1 144 ? 5.963 20.244 24.135 1.00 42.00 144 VAL A C 1
ATOM 1136 O O . VAL A 1 144 ? 7.145 20.549 24.297 1.00 42.00 144 VAL A O 1
ATOM 1139 N N . ILE A 1 145 ? 5.068 21.130 23.681 1.00 45.75 145 ILE A N 1
ATOM 1140 C CA . ILE A 1 145 ? 5.388 22.542 23.411 1.00 45.75 145 ILE A CA 1
ATOM 1141 C C . ILE A 1 145 ? 5.734 23.299 24.710 1.00 45.75 145 ILE A C 1
ATOM 1143 O O . ILE A 1 145 ? 6.620 24.152 24.694 1.00 45.75 145 ILE A O 1
ATOM 1147 N N . TYR A 1 146 ? 5.092 22.973 25.837 1.00 42.44 146 TYR A N 1
ATOM 1148 C CA . TYR A 1 146 ? 5.351 23.586 27.150 1.00 42.44 146 TYR A CA 1
ATOM 1149 C C . TYR A 1 146 ? 6.517 22.941 27.931 1.00 42.44 146 TYR A C 1
ATOM 1151 O O . TYR A 1 146 ? 7.152 23.606 28.745 1.00 42.44 146 TYR A O 1
ATOM 1159 N N . THR A 1 147 ? 6.837 21.669 27.681 1.00 41.28 147 THR A N 1
ATOM 1160 C CA . THR A 1 147 ? 7.908 20.888 28.317 1.00 41.28 147 THR A CA 1
ATOM 1161 C C . THR A 1 147 ? 9.159 20.802 27.446 1.00 41.28 147 THR A C 1
ATOM 1163 O O . THR A 1 147 ? 10.062 20.026 27.763 1.00 41.28 147 THR A O 1
ATOM 1166 N N . LYS A 1 148 ? 9.282 21.628 26.396 1.00 41.09 148 LYS A N 1
ATOM 1167 C CA . LYS A 1 148 ? 10.536 21.818 25.640 1.00 41.09 148 LYS A CA 1
ATOM 1168 C C . LYS A 1 148 ? 11.710 22.208 26.571 1.00 41.09 148 LYS A C 1
ATOM 1170 O O . LYS A 1 148 ? 12.853 21.869 26.285 1.00 41.09 148 LYS A O 1
ATOM 1175 N N . ASP A 1 149 ? 11.418 22.766 27.754 1.00 41.78 149 ASP A N 1
ATOM 1176 C CA . ASP A 1 149 ? 12.388 23.034 28.833 1.00 41.78 149 ASP A CA 1
ATOM 1177 C C . ASP A 1 149 ? 12.733 21.810 29.726 1.00 41.78 149 ASP A C 1
ATOM 1179 O O . ASP A 1 149 ? 13.668 21.860 30.528 1.00 41.78 149 ASP A O 1
ATOM 1183 N N . HIS A 1 150 ? 12.020 20.683 29.605 1.00 38.47 150 HIS A N 1
ATOM 1184 C CA . HIS A 1 150 ? 12.214 19.461 30.408 1.00 38.47 150 HIS A CA 1
ATOM 1185 C C . HIS A 1 150 ? 12.548 18.197 29.599 1.00 38.47 150 HIS A C 1
ATOM 1187 O O . HIS A 1 150 ? 13.184 17.296 30.146 1.00 38.47 150 HIS A O 1
ATOM 1193 N N . VAL A 1 151 ? 12.276 18.148 28.290 1.00 39.22 151 VAL A N 1
ATOM 1194 C CA . VAL A 1 151 ? 12.775 17.076 27.394 1.00 39.22 151 VAL A CA 1
ATOM 1195 C C . VAL A 1 151 ? 14.318 17.057 27.334 1.00 39.22 151 VAL A C 1
ATOM 1197 O O . VAL A 1 151 ? 14.931 16.001 27.180 1.00 39.22 151 VAL A O 1
ATOM 1200 N N . SER A 1 152 ? 14.967 18.190 27.638 1.00 47.75 152 SER A N 1
ATOM 1201 C CA . SER A 1 152 ? 16.416 18.300 27.882 1.00 47.75 152 SER A CA 1
ATOM 1202 C C . SER A 1 152 ? 16.947 17.374 28.996 1.00 47.75 152 SER A C 1
ATOM 1204 O O . SER A 1 152 ? 18.147 17.096 29.036 1.00 47.75 152 SER A O 1
ATOM 1206 N N . ALA A 1 153 ? 16.097 16.908 29.917 1.00 39.81 153 ALA A N 1
ATOM 1207 C CA . ALA A 1 153 ? 16.504 16.047 31.027 1.00 39.81 153 ALA A CA 1
ATOM 1208 C C . ALA A 1 153 ? 16.472 14.548 30.677 1.00 39.81 153 ALA A C 1
ATOM 1210 O O . ALA A 1 153 ? 17.267 13.792 31.230 1.00 39.81 153 ALA A O 1
ATOM 1211 N N . TYR A 1 154 ? 15.614 14.122 29.742 1.00 34.34 154 TYR A N 1
ATOM 1212 C CA . TYR A 1 154 ? 15.489 12.706 29.370 1.00 34.34 154 TYR A CA 1
ATOM 1213 C C . TYR A 1 154 ? 16.559 12.289 28.348 1.00 34.34 154 TYR A C 1
ATOM 1215 O O . TYR A 1 154 ? 17.214 11.268 28.531 1.00 34.34 154 TYR A O 1
ATOM 1223 N N . VAL A 1 155 ? 16.866 13.156 27.371 1.00 39.41 155 VAL A N 1
ATOM 1224 C CA . VAL A 1 155 ? 18.032 12.991 26.473 1.00 39.41 155 VAL A CA 1
ATOM 1225 C C . VAL A 1 155 ? 19.352 13.044 27.263 1.00 39.41 155 VAL A C 1
ATOM 1227 O O . VAL A 1 155 ? 20.332 12.387 26.918 1.00 39.41 155 VAL A O 1
ATOM 1230 N N . ARG A 1 156 ? 19.378 13.749 28.402 1.00 42.22 156 ARG A N 1
ATOM 1231 C CA . ARG A 1 156 ? 20.547 13.812 29.296 1.00 42.22 156 ARG A CA 1
ATOM 1232 C C . ARG A 1 156 ? 20.919 12.469 29.936 1.00 42.22 156 ARG A C 1
ATOM 1234 O O . ARG A 1 156 ? 22.078 12.302 30.301 1.00 42.22 156 ARG A O 1
ATOM 1241 N N . ALA A 1 157 ? 19.975 11.537 30.085 1.00 35.00 157 ALA A N 1
ATOM 1242 C CA . ALA A 1 157 ? 20.211 10.269 30.780 1.00 35.00 157 ALA A CA 1
ATOM 1243 C C . ALA A 1 157 ? 20.812 9.179 29.873 1.00 35.00 157 ALA A C 1
ATOM 1245 O O . ALA A 1 157 ? 21.553 8.328 30.358 1.00 35.00 157 ALA A O 1
ATOM 1246 N N . THR A 1 158 ? 20.553 9.227 28.564 1.00 36.66 158 THR A N 1
ATOM 1247 C CA . THR A 1 158 ? 21.079 8.269 27.572 1.00 36.66 158 THR A CA 1
ATOM 1248 C C . THR A 1 158 ? 22.348 8.748 26.857 1.00 36.66 158 THR A C 1
ATOM 1250 O O . THR A 1 158 ? 23.059 7.931 26.283 1.00 36.66 158 THR A O 1
ATOM 1253 N N . THR A 1 159 ? 22.709 10.033 26.961 1.00 41.81 159 THR A N 1
ATOM 1254 C CA . THR A 1 159 ? 23.905 10.622 26.307 1.00 41.81 159 THR A CA 1
ATOM 1255 C C . THR A 1 159 ? 25.188 10.519 27.160 1.00 41.81 159 THR A C 1
ATOM 1257 O O . THR A 1 159 ? 26.183 11.184 26.892 1.00 41.81 159 THR A O 1
ATOM 1260 N N . LEU A 1 160 ? 25.205 9.688 28.208 1.00 37.25 160 LEU A N 1
ATOM 1261 C CA . LEU A 1 160 ? 26.306 9.618 29.183 1.00 37.25 160 LEU A CA 1
ATOM 1262 C C . LEU A 1 160 ? 27.334 8.504 28.885 1.00 37.25 160 LEU A C 1
ATOM 1264 O O . LEU A 1 160 ? 27.793 7.824 29.802 1.00 37.25 160 LEU A O 1
ATOM 1268 N N . VAL A 1 161 ? 27.676 8.280 27.608 1.00 39.19 161 VAL A N 1
ATOM 1269 C CA . VAL A 1 161 ? 28.616 7.205 27.194 1.00 39.19 161 VAL A CA 1
ATOM 1270 C C . VAL A 1 161 ? 29.778 7.694 26.304 1.00 39.19 161 VAL A C 1
ATOM 1272 O O . VAL A 1 161 ? 30.612 6.897 25.875 1.00 39.19 161 VAL A O 1
ATOM 1275 N N . CYS A 1 162 ? 29.933 9.000 26.078 1.00 42.84 162 CYS A N 1
ATOM 1276 C CA . CYS A 1 162 ? 31.119 9.571 25.418 1.00 42.84 162 CYS A CA 1
ATOM 1277 C C . CYS A 1 162 ? 31.682 10.746 26.231 1.00 42.84 162 CYS A C 1
ATOM 1279 O O . CYS A 1 162 ? 30.914 11.427 26.904 1.00 42.84 162 CYS A O 1
ATOM 1281 N N . ASP A 1 163 ? 33.001 10.977 26.154 1.00 48.72 163 ASP A N 1
ATOM 1282 C CA . ASP A 1 163 ? 33.788 11.993 26.893 1.00 48.72 163 ASP A CA 1
ATOM 1283 C C . ASP A 1 163 ? 33.453 13.462 26.516 1.00 48.72 163 ASP A C 1
ATOM 1285 O O . ASP A 1 163 ? 34.333 14.318 26.448 1.00 48.72 163 ASP A O 1
ATOM 1289 N N . LEU A 1 164 ? 32.189 13.759 26.211 1.00 48.94 164 LEU A N 1
ATOM 1290 C CA . LEU A 1 164 ? 31.692 15.079 25.838 1.00 48.94 164 LEU A CA 1
ATOM 1291 C C . LEU A 1 164 ? 31.024 15.740 27.049 1.00 48.94 164 LEU A C 1
ATOM 1293 O O . LEU A 1 164 ? 29.948 15.322 27.480 1.00 48.94 164 LEU A O 1
ATOM 1297 N N . GLU A 1 165 ? 31.619 16.812 27.574 1.00 52.47 165 GLU A N 1
ATOM 1298 C CA . GLU A 1 165 ? 30.938 17.664 28.557 1.00 52.47 165 GLU A CA 1
ATOM 1299 C C . GLU A 1 165 ? 29.960 18.592 27.819 1.00 52.47 165 GLU A C 1
ATOM 1301 O O . GLU A 1 165 ? 30.360 19.465 27.044 1.00 52.47 165 GLU A O 1
ATOM 1306 N N . LEU A 1 166 ? 28.654 18.365 27.997 1.00 46.72 166 LEU A N 1
ATOM 1307 C CA . LEU A 1 166 ? 27.612 19.082 27.257 1.00 46.72 166 LEU A CA 1
ATOM 1308 C C . LEU A 1 166 ? 27.439 20.535 27.742 1.00 46.72 166 LEU A C 1
ATOM 1310 O O . LEU A 1 166 ? 27.189 20.798 28.919 1.00 46.72 166 LEU A O 1
ATOM 1314 N N . GLY A 1 167 ? 27.495 21.477 26.799 1.00 54.75 167 GLY A N 1
ATOM 1315 C CA . GLY A 1 167 ? 27.189 22.900 26.958 1.00 54.75 167 GLY A CA 1
ATOM 1316 C C . GLY A 1 167 ? 25.806 23.300 26.413 1.00 54.75 167 GLY A C 1
ATOM 1317 O O . GLY A 1 167 ? 24.917 22.476 26.217 1.00 54.75 167 GLY A O 1
ATOM 1318 N N . ARG A 1 168 ? 25.587 24.610 26.202 1.00 50.06 168 ARG A N 1
ATOM 1319 C CA . ARG A 1 168 ? 24.283 25.183 25.789 1.00 50.06 168 ARG A CA 1
ATOM 1320 C C . ARG A 1 168 ? 23.880 24.784 24.358 1.00 50.06 168 ARG A C 1
ATOM 1322 O O . ARG A 1 168 ? 24.690 24.891 23.440 1.00 50.06 168 ARG A O 1
ATOM 1329 N N . THR A 1 169 ? 22.601 24.464 24.161 1.00 46.00 169 THR A N 1
ATOM 1330 C CA . THR A 1 169 ? 21.970 24.233 22.847 1.00 46.00 169 THR A CA 1
ATOM 1331 C C . THR A 1 169 ? 21.787 25.543 22.064 1.00 46.00 169 THR A C 1
ATOM 1333 O O . THR A 1 169 ? 21.477 26.581 22.657 1.00 46.00 169 THR A O 1
ATOM 1336 N N . ARG A 1 170 ? 21.961 25.510 20.734 1.00 49.47 170 ARG A N 1
ATOM 1337 C CA . ARG A 1 170 ? 21.610 26.608 19.810 1.00 49.47 170 ARG A CA 1
ATOM 1338 C C . ARG A 1 170 ? 20.669 26.081 18.724 1.00 49.47 170 ARG A C 1
ATOM 1340 O O . ARG A 1 170 ? 20.914 25.005 18.198 1.00 49.47 170 ARG A O 1
ATOM 1347 N N . GLU A 1 171 ? 19.626 26.836 18.377 1.00 43.00 171 GLU A N 1
ATOM 1348 C CA . GLU A 1 171 ? 18.734 26.496 17.255 1.00 43.00 171 GLU A CA 1
ATOM 1349 C C . GLU A 1 171 ? 19.362 26.963 15.919 1.00 43.00 171 GLU A C 1
ATOM 1351 O O . GLU A 1 171 ? 19.667 28.155 15.790 1.00 43.00 171 GLU A O 1
ATOM 1356 N N . PRO A 1 172 ? 19.600 26.064 14.941 1.00 50.88 172 PRO A N 1
ATOM 1357 C CA . PRO A 1 172 ? 20.056 26.432 13.601 1.00 50.88 172 PRO A CA 1
ATOM 1358 C C . PRO A 1 172 ? 18.886 26.817 12.666 1.00 50.88 172 PRO A C 1
ATOM 1360 O O . PRO A 1 172 ? 17.724 26.538 12.973 1.00 50.88 172 PRO A O 1
ATOM 1363 N N . PRO A 1 173 ? 19.167 27.460 11.514 1.00 46.75 173 PRO A N 1
ATOM 1364 C CA . PRO A 1 173 ? 18.162 27.723 10.485 1.00 46.75 173 PRO A CA 1
ATOM 1365 C C . PRO A 1 173 ? 17.625 26.415 9.880 1.00 46.75 173 PRO A C 1
ATOM 1367 O O . PRO A 1 173 ? 18.388 25.527 9.509 1.00 46.75 173 PRO A O 1
ATOM 1370 N N . THR A 1 174 ? 16.304 26.302 9.758 1.00 47.88 174 THR A N 1
ATOM 1371 C CA . THR A 1 174 ? 15.620 25.131 9.196 1.00 47.88 174 THR A CA 1
ATOM 1372 C C . THR A 1 174 ? 15.730 25.089 7.668 1.00 47.88 174 THR A C 1
ATOM 1374 O O . THR A 1 174 ? 15.159 25.925 6.967 1.00 47.88 174 THR A O 1
ATOM 1377 N N . GLN A 1 175 ? 16.421 24.077 7.136 1.00 46.72 175 GLN A N 1
ATOM 1378 C CA . GLN A 1 175 ? 16.328 23.660 5.732 1.00 46.72 175 GLN A CA 1
ATOM 1379 C C . GLN A 1 175 ? 15.433 22.411 5.637 1.00 46.72 175 GLN A C 1
ATOM 1381 O O . GLN A 1 175 ? 15.455 21.564 6.524 1.00 46.72 175 GLN A O 1
ATOM 1386 N N . ARG A 1 176 ? 14.597 22.331 4.592 1.00 43.81 176 ARG A N 1
ATOM 1387 C CA . ARG A 1 176 ? 13.344 21.544 4.566 1.00 43.81 176 ARG A CA 1
ATOM 1388 C C . ARG A 1 176 ? 13.461 20.012 4.587 1.00 43.81 176 ARG A C 1
ATOM 1390 O O . ARG A 1 176 ? 12.452 19.379 4.857 1.00 43.81 176 ARG A O 1
ATOM 1397 N N . ASP A 1 177 ? 14.642 19.427 4.379 1.00 44.03 177 ASP A N 1
ATOM 1398 C CA . ASP A 1 177 ? 14.751 17.977 4.126 1.00 44.03 177 ASP A CA 1
ATOM 1399 C C . ASP A 1 177 ? 15.657 17.209 5.110 1.00 44.03 177 ASP A C 1
ATOM 1401 O O . ASP A 1 177 ? 15.739 15.984 5.031 1.00 44.03 177 ASP A O 1
ATOM 1405 N N . ILE A 1 178 ? 16.357 17.891 6.030 1.00 50.16 178 ILE A N 1
ATOM 1406 C CA . ILE A 1 178 ? 17.301 17.262 6.975 1.00 50.16 178 ILE A CA 1
ATOM 1407 C C . ILE A 1 178 ? 17.166 17.918 8.347 1.00 50.16 178 ILE A C 1
ATOM 1409 O O . ILE A 1 178 ? 17.340 19.129 8.492 1.00 50.16 178 ILE A O 1
ATOM 1413 N N . TYR A 1 179 ? 16.881 17.107 9.366 1.00 48.47 179 TYR A N 1
ATOM 1414 C CA . TYR A 1 179 ? 16.894 17.552 10.754 1.00 48.47 179 TYR A CA 1
ATOM 1415 C C . TYR A 1 179 ? 18.346 17.684 11.223 1.00 48.47 179 TYR A C 1
ATOM 1417 O O . TYR A 1 179 ? 19.094 16.704 11.189 1.00 48.47 179 TYR A O 1
ATOM 1425 N N . SER A 1 180 ? 18.745 18.885 11.648 1.00 51.09 180 SER A N 1
ATOM 1426 C CA . SER A 1 180 ? 20.033 19.110 12.301 1.00 51.09 180 SER A CA 1
ATOM 1427 C C . SER A 1 180 ? 19.841 19.738 13.680 1.00 51.09 180 SER A C 1
ATOM 1429 O O . SER A 1 180 ? 19.256 20.811 13.829 1.00 51.09 180 SER A O 1
ATOM 1431 N N . GLU A 1 181 ? 20.343 19.062 14.713 1.00 58.25 181 GLU A N 1
ATOM 1432 C CA . GLU A 1 181 ? 20.550 19.668 16.029 1.00 58.25 181 GLU A CA 1
ATOM 1433 C C . GLU A 1 181 ? 22.005 20.116 16.146 1.00 58.25 181 GLU A C 1
ATOM 1435 O O . GLU A 1 181 ? 22.919 19.349 15.837 1.00 58.25 181 GLU A O 1
ATOM 1440 N N . GLN A 1 182 ? 22.232 21.346 16.618 1.00 63.25 182 GLN A N 1
ATOM 1441 C CA . GLN A 1 182 ? 23.564 21.845 16.953 1.00 63.25 182 GLN A CA 1
ATOM 1442 C C . GLN A 1 182 ? 23.699 21.991 18.471 1.00 63.25 182 GLN A C 1
ATOM 1444 O O . GLN A 1 182 ? 23.021 22.794 19.118 1.00 63.25 182 GLN A O 1
ATOM 1449 N N . GLN A 1 183 ? 24.633 21.244 19.046 1.00 70.31 183 GLN A N 1
ATOM 1450 C CA . GLN A 1 183 ? 24.996 21.335 20.457 1.00 70.31 183 GLN A CA 1
ATOM 1451 C C . GLN A 1 183 ? 26.420 21.872 20.588 1.00 70.31 183 GLN A C 1
ATOM 1453 O O . GLN A 1 183 ? 27.246 21.686 19.702 1.00 70.31 183 GLN A O 1
ATOM 1458 N N . VAL A 1 184 ? 26.719 22.573 21.679 1.00 67.56 184 VAL A N 1
ATOM 1459 C CA . VAL A 1 184 ? 28.096 22.940 22.033 1.00 67.56 184 VAL A CA 1
ATOM 1460 C C . VAL A 1 184 ? 28.571 21.938 23.076 1.00 67.56 184 VAL A C 1
ATOM 1462 O O . VAL A 1 184 ? 27.889 21.767 24.080 1.00 67.56 184 VAL A O 1
ATOM 1465 N N . ALA A 1 185 ? 29.708 21.288 22.860 1.00 73.25 185 ALA A N 1
ATOM 1466 C CA . ALA A 1 185 ? 30.295 20.326 23.791 1.00 73.25 185 ALA A CA 1
ATOM 1467 C C . ALA A 1 185 ? 31.802 20.565 23.941 1.00 73.25 185 ALA A C 1
ATOM 1469 O O . ALA A 1 185 ? 32.396 21.280 23.136 1.00 73.25 185 ALA A O 1
ATOM 1470 N N . GLU A 1 186 ? 32.427 19.986 24.960 1.00 61.88 186 GLU A N 1
ATOM 1471 C CA . GLU A 1 186 ? 33.885 19.955 25.091 1.00 61.88 186 GLU A CA 1
ATOM 1472 C C . GLU A 1 186 ? 34.424 18.583 24.666 1.00 61.88 186 GLU A C 1
ATOM 1474 O O . GLU A 1 186 ? 34.008 17.566 25.209 1.00 61.88 186 GLU A O 1
ATOM 1479 N N . TYR A 1 187 ? 35.332 18.546 23.686 1.00 64.00 187 TYR A N 1
ATOM 1480 C CA . TYR A 1 187 ? 36.001 17.336 23.199 1.00 64.00 187 TYR A CA 1
ATOM 1481 C C . TYR A 1 187 ? 37.518 17.530 23.272 1.00 64.00 187 TYR A C 1
ATOM 1483 O O . TYR A 1 187 ? 38.058 18.468 22.681 1.00 64.00 187 TYR A O 1
ATOM 1491 N N . GLY A 1 188 ? 38.217 16.681 24.032 1.00 67.44 188 GLY A N 1
ATOM 1492 C CA . GLY A 1 188 ? 39.675 16.774 24.190 1.00 67.44 188 GLY A CA 1
ATOM 1493 C C . GLY A 1 188 ? 40.164 18.126 24.737 1.00 67.44 188 GLY A C 1
ATOM 1494 O O . GLY A 1 188 ? 41.209 18.619 24.310 1.00 67.44 188 GLY A O 1
ATOM 1495 N N . GLY A 1 189 ? 39.398 18.759 25.634 1.00 74.25 189 GLY A N 1
ATOM 1496 C CA . GLY A 1 189 ? 39.718 20.074 26.209 1.00 74.25 189 GLY A CA 1
ATOM 1497 C C . GLY A 1 189 ? 39.406 21.272 25.300 1.00 74.25 189 GLY A C 1
ATOM 1498 O O . GLY A 1 189 ? 39.914 22.374 25.524 1.00 74.25 189 GLY A O 1
ATOM 1499 N N . ARG A 1 190 ? 38.645 21.069 24.214 1.00 63.97 190 ARG A N 1
ATOM 1500 C CA . ARG A 1 190 ? 38.265 22.117 23.253 1.00 63.97 190 ARG A CA 1
ATOM 1501 C C . ARG A 1 190 ? 36.758 22.181 23.081 1.00 63.97 190 ARG A C 1
ATOM 1503 O O . ARG A 1 190 ? 36.103 21.158 22.925 1.00 63.97 190 ARG A O 1
ATOM 1510 N N . VAL A 1 191 ? 36.224 23.398 23.023 1.00 64.19 191 VAL A N 1
ATOM 1511 C CA . VAL A 1 191 ? 34.811 23.629 22.713 1.00 64.19 191 VAL A CA 1
ATOM 1512 C C . VAL A 1 191 ? 34.563 23.342 21.232 1.00 64.19 191 VAL A C 1
ATOM 1514 O O . VAL A 1 191 ? 35.132 24.004 20.363 1.00 64.19 191 VAL A O 1
ATOM 1517 N N . VAL A 1 192 ? 33.696 22.376 20.958 1.00 62.69 192 VAL A N 1
ATOM 1518 C CA . VAL A 1 192 ? 33.254 21.954 19.628 1.00 62.69 192 VAL A CA 1
ATOM 1519 C C . VAL A 1 192 ? 31.754 22.176 19.482 1.00 62.69 192 VAL A C 1
ATOM 1521 O O . VAL A 1 192 ? 30.995 22.064 20.444 1.00 62.69 192 VAL A O 1
ATOM 1524 N N . ALA A 1 193 ? 31.304 22.496 18.274 1.00 70.06 193 ALA A N 1
ATOM 1525 C CA . ALA A 1 193 ? 29.903 22.357 17.917 1.00 70.06 193 ALA A CA 1
ATOM 1526 C C . ALA A 1 193 ? 29.675 20.943 17.366 1.00 70.06 193 ALA A C 1
ATOM 1528 O O . ALA A 1 193 ? 30.291 20.558 16.378 1.00 70.06 193 ALA A O 1
ATOM 1529 N N . VAL A 1 194 ? 28.796 20.181 18.010 1.00 64.75 194 VAL A N 1
ATOM 1530 C CA . VAL A 1 194 ? 28.340 18.865 17.561 1.00 64.75 194 VAL A CA 1
ATOM 1531 C C . VAL A 1 194 ? 27.086 19.076 16.729 1.00 64.75 194 VAL A C 1
ATOM 1533 O O . VAL A 1 194 ? 26.079 19.561 17.248 1.00 64.75 194 VAL A O 1
ATOM 1536 N N . ARG A 1 195 ? 27.150 18.739 15.441 1.00 71.75 195 ARG A N 1
ATOM 1537 C CA . ARG A 1 195 ? 25.972 18.709 14.569 1.00 71.75 195 ARG A CA 1
ATOM 1538 C C . ARG A 1 195 ? 25.522 17.264 14.402 1.00 71.75 195 ARG A C 1
ATOM 1540 O O . ARG A 1 195 ? 26.316 16.433 13.961 1.00 71.75 195 ARG A O 1
ATOM 1547 N N . TYR A 1 196 ? 24.276 16.979 14.761 1.00 62.12 196 TYR A N 1
ATOM 1548 C CA . TYR A 1 196 ? 23.651 15.680 14.523 1.00 62.12 196 TYR A CA 1
ATOM 1549 C C . TYR A 1 196 ? 23.015 15.707 13.145 1.00 62.12 196 TYR A C 1
ATOM 1551 O O . TYR A 1 196 ? 22.125 16.520 12.902 1.00 62.12 196 TYR A O 1
ATOM 1559 N N . LEU A 1 197 ? 23.480 14.843 12.250 1.00 62.56 197 LEU A N 1
ATOM 1560 C CA . LEU A 1 197 ? 22.839 14.638 10.962 1.00 62.56 197 LEU A CA 1
ATOM 1561 C C . LEU A 1 197 ? 22.020 13.361 11.030 1.00 62.56 197 LEU A C 1
ATOM 1563 O O . LEU A 1 197 ? 22.569 12.276 11.224 1.00 62.56 197 LEU A O 1
ATOM 1567 N N . CYS A 1 198 ? 20.708 13.512 10.863 1.00 57.81 198 CYS A N 1
ATOM 1568 C CA . CYS A 1 198 ? 19.809 12.403 10.592 1.00 57.81 198 CYS A CA 1
ATOM 1569 C C . CYS A 1 198 ? 19.584 12.383 9.073 1.00 57.81 198 CYS A C 1
ATOM 1571 O O . CYS A 1 198 ? 18.782 13.179 8.571 1.00 57.81 198 CYS A O 1
ATOM 1573 N N . PRO A 1 199 ? 20.368 11.608 8.300 1.00 52.94 199 PRO A N 1
ATOM 1574 C CA . PRO A 1 199 ? 20.258 11.635 6.853 1.00 52.94 199 PRO A CA 1
ATOM 1575 C C . PRO A 1 199 ? 18.886 11.107 6.426 1.00 52.94 199 PRO A C 1
ATOM 1577 O O . PRO A 1 199 ? 18.532 9.958 6.671 1.00 52.94 199 PRO A O 1
ATOM 1580 N N . GLY A 1 200 ? 18.115 11.948 5.741 1.00 51.00 200 GLY A N 1
ATOM 1581 C CA . GLY A 1 200 ? 16.957 11.492 4.990 1.00 51.00 200 GLY A CA 1
ATOM 1582 C C . GLY A 1 200 ? 17.394 10.687 3.761 1.00 51.00 200 GLY A C 1
ATOM 1583 O O . GLY A 1 200 ? 18.136 11.180 2.915 1.00 51.00 200 GLY A O 1
ATOM 1584 N N . LYS A 1 201 ? 16.883 9.459 3.664 1.00 51.81 201 LYS A N 1
ATOM 1585 C CA . LYS A 1 201 ? 16.651 8.625 2.466 1.00 51.81 201 LYS A CA 1
ATOM 1586 C C . LYS A 1 201 ? 17.822 8.214 1.541 1.00 51.81 201 LYS A C 1
ATOM 1588 O O . LYS A 1 201 ? 17.633 7.207 0.870 1.00 51.81 201 LYS A O 1
ATOM 1593 N N . ASN A 1 202 ? 18.993 8.868 1.468 1.00 58.66 202 ASN A N 1
ATOM 1594 C CA . ASN A 1 202 ? 20.198 8.315 0.796 1.00 58.66 202 ASN A CA 1
ATOM 1595 C C . ASN A 1 202 ? 21.506 9.097 1.079 1.00 58.66 202 ASN A C 1
ATOM 1597 O O . ASN A 1 202 ? 21.487 10.277 1.434 1.00 58.66 202 ASN A O 1
ATOM 1601 N N . ILE A 1 203 ? 22.660 8.450 0.847 1.00 63.22 203 ILE A N 1
ATOM 1602 C CA . ILE A 1 203 ? 24.002 9.055 0.973 1.00 63.22 203 ILE A CA 1
ATOM 1603 C C . ILE A 1 203 ? 24.187 10.291 0.080 1.00 63.22 203 ILE A C 1
ATOM 1605 O O . ILE A 1 203 ? 24.849 11.250 0.470 1.00 63.22 203 ILE A O 1
ATOM 1609 N N . GLU A 1 204 ? 23.534 10.339 -1.083 1.00 62.72 204 GLU A N 1
ATOM 1610 C CA . GLU A 1 204 ? 23.560 11.515 -1.958 1.00 62.72 204 GLU A CA 1
ATOM 1611 C C . GLU A 1 204 ? 22.952 12.754 -1.293 1.00 62.72 204 GLU A C 1
ATOM 1613 O O . GLU A 1 204 ? 23.437 13.865 -1.506 1.00 62.72 204 GLU A O 1
ATOM 1618 N N . SER A 1 205 ? 21.899 12.587 -0.490 1.00 62.94 205 SER A N 1
ATOM 1619 C CA . SER A 1 205 ? 21.244 13.679 0.236 1.00 62.94 205 SER A CA 1
ATOM 1620 C C . SER A 1 205 ? 22.116 14.175 1.385 1.00 62.94 205 SER A C 1
ATOM 1622 O O . SER A 1 205 ? 22.261 15.388 1.549 1.00 62.94 205 SER A O 1
ATOM 1624 N N . LEU A 1 206 ? 22.789 13.261 2.094 1.00 70.44 206 LEU A N 1
ATOM 1625 C CA . LEU A 1 206 ? 23.827 13.603 3.070 1.00 70.44 206 LEU A CA 1
ATOM 1626 C C . LEU A 1 206 ? 24.966 14.393 2.406 1.00 70.44 206 LEU A C 1
ATOM 1628 O O . LEU A 1 206 ? 25.312 15.484 2.854 1.00 70.44 206 LEU A O 1
ATOM 1632 N N . LEU A 1 207 ? 25.502 13.902 1.285 1.00 70.00 207 LEU A N 1
ATOM 1633 C CA . LEU A 1 207 ? 26.564 14.576 0.536 1.00 70.00 207 LEU A CA 1
ATOM 1634 C C . LEU A 1 207 ? 26.117 15.937 -0.012 1.00 70.00 207 LEU A C 1
ATOM 1636 O O . LEU A 1 207 ? 26.898 16.888 -0.002 1.00 70.00 207 LEU A O 1
ATOM 1640 N N . ARG A 1 208 ? 24.873 16.062 -0.487 1.00 69.69 208 ARG A N 1
ATOM 1641 C CA . ARG A 1 208 ? 24.301 17.330 -0.968 1.00 69.69 208 ARG A CA 1
ATOM 1642 C C . ARG A 1 208 ? 24.199 18.357 0.158 1.00 69.69 208 ARG A C 1
ATOM 1644 O O . ARG A 1 208 ? 24.504 19.522 -0.076 1.00 69.69 208 ARG A O 1
ATOM 1651 N N . TYR A 1 209 ? 23.830 17.919 1.358 1.00 68.62 209 TYR A N 1
ATOM 1652 C CA . TYR A 1 209 ? 23.752 18.765 2.545 1.00 68.62 209 TYR A CA 1
ATOM 1653 C C . TYR A 1 209 ? 25.118 19.214 3.050 1.00 68.62 209 TYR A C 1
ATOM 1655 O O . TYR A 1 209 ? 25.353 20.404 3.243 1.00 68.62 209 TYR A O 1
ATOM 1663 N N . ILE A 1 210 ? 26.061 18.279 3.188 1.00 70.75 210 ILE A N 1
ATOM 1664 C CA . ILE A 1 210 ? 27.435 18.610 3.577 1.00 70.75 210 ILE A CA 1
ATOM 1665 C C . ILE A 1 210 ? 28.028 19.615 2.567 1.00 70.75 210 ILE A C 1
ATOM 1667 O O . ILE A 1 210 ? 28.670 20.590 2.959 1.00 70.75 210 ILE A O 1
ATOM 1671 N N . LYS A 1 211 ? 27.737 19.451 1.267 1.00 74.00 211 LYS A N 1
ATOM 1672 C CA . LYS A 1 211 ? 28.102 20.427 0.228 1.00 74.00 211 LYS A CA 1
ATOM 1673 C C . LYS A 1 211 ? 27.403 21.781 0.398 1.00 74.00 211 LYS A C 1
ATOM 1675 O O . LYS A 1 211 ? 28.066 22.802 0.235 1.00 74.00 211 LYS A O 1
ATOM 1680 N N . SER A 1 212 ? 26.104 21.830 0.708 1.00 70.75 212 SER A N 1
ATOM 1681 C CA . SER A 1 212 ? 25.388 23.105 0.897 1.00 70.75 212 SER A CA 1
ATOM 1682 C C . SER A 1 212 ? 25.855 23.882 2.126 1.00 70.75 212 SER A C 1
ATOM 1684 O O . SER A 1 212 ? 25.820 25.108 2.111 1.00 70.75 212 SER A O 1
ATOM 1686 N N . GLU A 1 213 ? 26.359 23.187 3.145 1.00 71.88 213 GLU A N 1
ATOM 1687 C CA . GLU A 1 213 ? 26.981 23.784 4.334 1.00 71.88 213 GLU A CA 1
ATOM 1688 C C . GLU A 1 213 ? 28.429 24.256 4.091 1.00 71.88 213 GLU A C 1
ATOM 1690 O O . GLU A 1 213 ? 29.076 24.771 5.001 1.00 71.88 213 GLU A O 1
ATOM 1695 N N . GLY A 1 214 ? 28.964 24.081 2.875 1.00 73.44 214 GLY A N 1
ATOM 1696 C CA . GLY A 1 214 ? 30.350 24.424 2.541 1.00 73.44 214 GLY A CA 1
ATOM 1697 C C . GLY A 1 214 ? 31.384 23.520 3.218 1.00 73.44 214 GLY A C 1
ATOM 1698 O O . GLY A 1 214 ? 32.559 23.873 3.277 1.00 73.44 214 GLY A O 1
ATOM 1699 N N . LEU A 1 215 ? 30.950 22.364 3.728 1.00 70.12 215 LEU A N 1
ATOM 1700 C CA . LEU A 1 215 ? 31.774 21.426 4.483 1.00 70.12 215 LEU A CA 1
ATOM 1701 C C . LEU A 1 215 ? 32.477 20.394 3.602 1.00 70.12 215 LEU A C 1
ATOM 1703 O O . LEU A 1 215 ? 33.184 19.579 4.157 1.00 70.12 215 LEU A O 1
ATOM 1707 N N . VAL A 1 216 ? 32.299 20.389 2.278 1.00 64.62 216 VAL A N 1
ATOM 1708 C CA . VAL A 1 216 ? 33.045 19.533 1.332 1.00 64.62 216 VAL A CA 1
ATOM 1709 C C . VAL A 1 216 ? 33.475 20.377 0.137 1.00 64.62 216 VAL A C 1
ATOM 1711 O O . VAL A 1 216 ? 32.666 21.116 -0.430 1.00 64.62 216 VAL A O 1
ATOM 1714 N N . VAL A 1 217 ? 34.738 20.251 -0.278 1.00 56.41 217 VAL A N 1
ATOM 1715 C CA . VAL A 1 217 ? 35.270 20.961 -1.451 1.00 56.41 217 VAL A CA 1
ATOM 1716 C C . VAL A 1 217 ? 34.677 20.372 -2.742 1.00 56.41 217 VAL A C 1
ATOM 1718 O O . VAL A 1 217 ? 34.682 19.151 -2.927 1.00 56.41 217 VAL A O 1
ATOM 1721 N N . PRO A 1 218 ? 34.167 21.208 -3.671 1.00 51.94 218 PRO A N 1
ATOM 1722 C CA . PRO A 1 218 ? 33.750 20.752 -4.992 1.00 51.94 218 PRO A CA 1
ATOM 1723 C C . PRO A 1 218 ? 34.918 20.063 -5.705 1.00 51.94 218 PRO A C 1
ATOM 1725 O O . PRO A 1 218 ? 35.995 20.638 -5.853 1.00 51.94 218 PRO A O 1
ATOM 1728 N N . THR A 1 219 ? 34.717 18.828 -6.151 1.00 56.78 219 THR A N 1
ATOM 1729 C CA . THR A 1 219 ? 35.750 18.062 -6.850 1.00 56.78 219 THR A CA 1
ATOM 1730 C C . THR A 1 219 ? 36.068 18.677 -8.211 1.00 56.78 219 THR A C 1
ATOM 1732 O O . THR A 1 219 ? 35.188 18.775 -9.063 1.00 56.78 219 THR A O 1
ATOM 1735 N N . ASN A 1 220 ? 37.348 18.970 -8.454 1.00 50.75 220 ASN A N 1
ATOM 1736 C CA . ASN A 1 220 ? 37.944 18.678 -9.757 1.00 50.75 220 ASN A CA 1
ATOM 1737 C C . ASN A 1 220 ? 37.976 17.145 -9.897 1.00 50.75 220 ASN A C 1
ATOM 1739 O O . ASN A 1 220 ? 38.283 16.463 -8.923 1.00 50.75 220 ASN A O 1
ATOM 1743 N N . GLU A 1 221 ? 37.657 16.603 -11.072 1.00 54.09 221 GLU A N 1
ATOM 1744 C CA . GLU A 1 221 ? 37.519 15.162 -11.378 1.00 54.09 221 GLU A CA 1
ATOM 1745 C C . GLU A 1 221 ? 38.836 14.352 -11.301 1.00 54.09 221 GLU A C 1
ATOM 1747 O O . GLU A 1 221 ? 39.073 13.430 -12.080 1.00 54.09 221 GLU A O 1
ATOM 1752 N N . GLN A 1 222 ? 39.746 14.688 -10.389 1.00 56.84 222 GLN A N 1
ATOM 1753 C CA . GLN A 1 222 ? 40.969 13.924 -10.199 1.00 56.84 222 GLN A CA 1
ATOM 1754 C C . GLN A 1 222 ? 40.654 12.615 -9.470 1.00 56.84 222 GLN A C 1
ATOM 1756 O O . GLN A 1 222 ? 40.248 12.591 -8.305 1.00 56.84 222 GLN A O 1
ATOM 1761 N N . VAL A 1 223 ? 40.858 11.516 -10.195 1.00 59.22 223 VAL A N 1
ATOM 1762 C CA . VAL A 1 223 ? 40.869 10.154 -9.663 1.00 59.22 223 VAL A CA 1
ATOM 1763 C C . VAL A 1 223 ? 41.942 10.090 -8.575 1.00 59.22 223 VAL A C 1
ATOM 1765 O O . VAL A 1 223 ? 43.128 10.245 -8.859 1.00 59.22 223 VAL A O 1
ATOM 1768 N N . HIS A 1 224 ? 41.527 9.901 -7.326 1.00 65.56 224 HIS A N 1
ATOM 1769 C CA . HIS A 1 224 ? 42.418 9.721 -6.183 1.00 65.56 224 HIS A CA 1
ATOM 1770 C C . HIS A 1 224 ? 42.248 8.298 -5.652 1.00 65.56 224 HIS A C 1
ATOM 1772 O O . HIS A 1 224 ? 41.150 7.746 -5.662 1.00 65.56 224 HIS A O 1
ATOM 1778 N N . HIS A 1 225 ? 43.346 7.684 -5.216 1.00 76.12 225 HIS A N 1
ATOM 1779 C CA . HIS A 1 225 ? 43.302 6.386 -4.552 1.00 76.12 225 HIS A CA 1
ATOM 1780 C C . HIS A 1 225 ? 42.847 6.583 -3.103 1.00 76.12 225 HIS A C 1
ATOM 1782 O O . HIS A 1 225 ? 43.508 7.295 -2.349 1.00 76.12 225 HIS A O 1
ATOM 1788 N N . HIS A 1 226 ? 41.730 5.962 -2.718 1.00 81.38 226 HIS A N 1
ATOM 1789 C CA . HIS A 1 226 ? 41.243 6.012 -1.343 1.00 81.38 226 HIS A CA 1
ATOM 1790 C C . HIS A 1 226 ? 42.179 5.222 -0.420 1.00 81.38 226 HIS A C 1
ATOM 1792 O O . HIS A 1 226 ? 42.408 4.029 -0.622 1.00 81.38 226 HIS A O 1
ATOM 1798 N N . SER A 1 227 ? 42.723 5.885 0.598 1.00 81.81 227 SER A N 1
ATOM 1799 C CA . SER A 1 227 ? 43.476 5.260 1.685 1.00 81.81 227 SER A CA 1
ATOM 1800 C C . SER A 1 227 ? 42.787 5.542 3.031 1.00 81.81 227 SER A C 1
ATOM 1802 O O . SER A 1 227 ? 42.001 6.492 3.131 1.00 81.81 227 SER A O 1
ATOM 1804 N N . PRO A 1 228 ? 43.081 4.760 4.090 1.00 74.75 228 PRO A N 1
ATOM 1805 C CA . PRO A 1 228 ? 42.704 5.083 5.475 1.00 74.75 228 PRO A CA 1
ATOM 1806 C C . PRO A 1 228 ? 43.073 6.508 5.906 1.00 74.75 228 PRO A C 1
ATOM 1808 O O . PRO A 1 228 ? 42.441 7.081 6.783 1.00 74.75 228 PRO A O 1
ATOM 1811 N N . GLU A 1 229 ? 44.068 7.107 5.255 1.00 81.81 229 GLU A N 1
ATOM 1812 C CA . GLU A 1 229 ? 44.565 8.449 5.556 1.00 81.81 229 GLU A CA 1
ATOM 1813 C C . GLU A 1 229 ? 43.705 9.557 4.931 1.00 81.81 229 GLU A C 1
ATOM 1815 O O . GLU A 1 229 ? 43.907 10.727 5.238 1.00 81.81 229 GLU A O 1
ATOM 1820 N N . CYS A 1 230 ? 42.745 9.219 4.061 1.00 84.25 230 CYS A N 1
ATOM 1821 C CA . CYS A 1 230 ? 41.860 10.204 3.445 1.00 84.25 230 CYS A CA 1
ATOM 1822 C C . CYS A 1 230 ? 40.806 10.765 4.407 1.00 84.25 230 CYS A C 1
ATOM 1824 O O . CYS A 1 230 ? 40.195 11.764 4.065 1.00 84.25 230 CYS A O 1
ATOM 1826 N N . LEU A 1 231 ? 40.544 10.126 5.550 1.00 86.88 231 LEU A N 1
ATOM 1827 C CA . LEU A 1 231 ? 39.531 10.562 6.522 1.00 86.88 231 LEU A CA 1
ATOM 1828 C C . LEU A 1 231 ? 39.985 10.219 7.951 1.00 86.88 231 LEU A C 1
ATOM 1830 O O . LEU A 1 231 ? 39.337 9.434 8.641 1.00 86.88 231 LEU A O 1
ATOM 1834 N N . PRO A 1 232 ? 41.137 10.754 8.397 1.00 85.12 232 PRO A N 1
ATOM 1835 C CA . PRO A 1 232 ? 41.814 10.283 9.602 1.00 85.12 232 PRO A CA 1
ATOM 1836 C C . PRO A 1 232 ? 41.020 10.537 10.892 1.00 85.12 232 PRO A C 1
ATOM 1838 O O . PRO A 1 232 ? 41.263 9.862 11.890 1.00 85.12 232 PRO A O 1
ATOM 1841 N N . SER A 1 233 ? 40.081 11.488 10.893 1.00 85.31 233 SER A N 1
ATOM 1842 C CA . SER A 1 233 ? 39.177 11.730 12.021 1.00 85.31 233 SER A CA 1
ATOM 1843 C C . SER A 1 233 ? 37.905 10.891 12.011 1.00 85.31 233 SER A C 1
ATOM 1845 O O . SER A 1 233 ? 37.185 10.931 13.011 1.00 85.31 233 SER A O 1
ATOM 1847 N N . LEU A 1 234 ? 37.607 10.152 10.931 1.00 86.94 234 LEU A N 1
ATOM 1848 C CA . LEU A 1 234 ? 36.438 9.283 10.927 1.00 86.94 234 LEU A CA 1
ATOM 1849 C C . LEU A 1 234 ? 36.635 8.182 11.962 1.00 86.94 234 LEU A C 1
ATOM 1851 O O . LEU A 1 234 ? 37.576 7.393 11.901 1.00 86.94 234 LEU A O 1
ATOM 1855 N N . SER A 1 235 ? 35.716 8.120 12.908 1.00 86.31 235 SER A N 1
ATOM 1856 C CA . SER A 1 235 ? 35.668 7.074 13.916 1.00 86.31 235 SER A CA 1
ATOM 1857 C C . SER A 1 235 ? 34.236 6.604 14.097 1.00 86.31 235 SER A C 1
ATOM 1859 O O . SER A 1 235 ? 33.292 7.358 13.869 1.00 86.31 235 SER A O 1
ATOM 1861 N N . VAL A 1 236 ? 34.077 5.345 14.492 1.00 82.56 236 VAL A N 1
ATOM 1862 C CA . VAL A 1 236 ? 32.780 4.782 14.868 1.00 82.56 236 VAL A CA 1
ATOM 1863 C C . VAL A 1 236 ? 32.686 4.842 16.389 1.00 82.56 236 VAL A C 1
ATOM 1865 O O . VAL A 1 236 ? 33.553 4.328 17.102 1.00 82.56 236 VAL A O 1
ATOM 1868 N N . GLY A 1 237 ? 31.678 5.550 16.889 1.00 74.94 237 GLY A N 1
ATOM 1869 C CA . GLY A 1 237 ? 31.342 5.632 18.301 1.00 74.94 237 GLY A CA 1
ATOM 1870 C C . GLY A 1 237 ? 30.903 4.275 18.853 1.00 74.94 237 GLY A C 1
ATOM 1871 O O . GLY A 1 237 ? 30.604 3.345 18.115 1.00 74.94 237 GLY A O 1
ATOM 1872 N N . LYS A 1 238 ? 30.838 4.152 20.183 1.00 73.56 238 LYS A N 1
ATOM 1873 C CA . LYS A 1 238 ? 30.379 2.914 20.851 1.00 73.56 238 LYS A CA 1
ATOM 1874 C C . LYS A 1 238 ? 28.907 2.574 20.579 1.00 73.56 238 LYS A C 1
ATOM 1876 O O . LYS A 1 238 ? 28.471 1.480 20.911 1.00 73.56 238 LYS A O 1
ATOM 1881 N N . ASP A 1 239 ? 28.158 3.543 20.073 1.00 67.56 239 ASP A N 1
ATOM 1882 C CA . ASP A 1 239 ? 26.753 3.490 19.681 1.00 67.56 239 ASP A CA 1
ATOM 1883 C C . ASP A 1 239 ? 26.586 3.369 18.156 1.00 67.56 239 ASP A C 1
ATOM 1885 O O . ASP A 1 239 ? 25.544 3.748 17.633 1.00 67.56 239 ASP A O 1
ATOM 1889 N N . ASP A 1 240 ? 27.629 2.915 17.452 1.00 69.56 240 ASP A N 1
ATOM 1890 C CA . ASP A 1 240 ? 27.700 2.795 15.989 1.00 69.56 240 ASP A CA 1
ATOM 1891 C C . ASP A 1 240 ? 27.529 4.128 15.227 1.00 69.56 240 ASP A C 1
ATOM 1893 O O . ASP A 1 240 ? 27.341 4.157 14.012 1.00 69.56 240 ASP A O 1
ATOM 1897 N N . THR A 1 241 ? 27.664 5.268 15.918 1.00 72.69 241 THR A N 1
ATOM 1898 C CA . THR A 1 241 ? 27.584 6.594 15.287 1.00 72.69 241 THR A CA 1
ATOM 1899 C C . THR A 1 241 ? 28.896 7.002 14.630 1.00 72.69 241 THR A C 1
ATOM 1901 O O . THR A 1 241 ? 29.968 6.892 15.220 1.00 72.69 241 THR A O 1
ATOM 1904 N N . PHE A 1 242 ? 28.838 7.551 13.420 1.00 79.56 242 PHE A N 1
ATOM 1905 C CA . PHE A 1 242 ? 30.022 8.078 12.744 1.00 79.56 242 PHE A CA 1
ATOM 1906 C C . PHE A 1 242 ? 30.400 9.436 13.310 1.00 79.56 242 PHE A C 1
ATOM 1908 O O . PHE A 1 242 ? 29.598 10.362 13.274 1.00 79.56 242 PHE A O 1
ATOM 1915 N N . VAL A 1 243 ? 31.627 9.600 13.785 1.00 81.56 243 VAL A N 1
ATOM 1916 C CA . VAL A 1 243 ? 32.161 10.883 14.244 1.00 81.56 243 VAL A CA 1
ATOM 1917 C C . VAL A 1 243 ? 33.243 11.330 13.277 1.00 81.56 243 VAL A C 1
ATOM 1919 O O . VAL A 1 243 ? 34.180 10.580 13.022 1.00 81.56 243 VAL A O 1
ATOM 1922 N N . VAL A 1 244 ? 33.127 12.547 12.750 1.00 86.56 244 VAL A N 1
ATOM 1923 C CA . VAL A 1 244 ? 34.127 13.148 11.857 1.00 86.56 244 VAL A CA 1
ATOM 1924 C C . VAL A 1 244 ? 34.302 14.630 12.170 1.00 86.56 244 VAL A C 1
ATOM 1926 O O . VAL A 1 244 ? 33.358 15.301 12.597 1.00 86.56 244 VAL A O 1
ATOM 1929 N N . THR A 1 245 ? 35.495 15.179 11.959 1.00 84.44 245 THR A N 1
ATOM 1930 C CA . THR A 1 245 ? 35.697 16.627 12.078 1.00 84.44 245 THR A CA 1
ATOM 1931 C C . THR A 1 245 ? 35.218 17.355 10.821 1.00 84.44 245 THR A C 1
ATOM 1933 O O . THR A 1 245 ? 35.340 16.872 9.696 1.00 84.44 245 THR A O 1
ATOM 1936 N N . ALA A 1 246 ? 34.688 18.563 11.004 1.00 80.12 246 ALA A N 1
ATOM 1937 C CA . ALA A 1 246 ? 34.352 19.463 9.905 1.00 80.12 246 ALA A CA 1
ATOM 1938 C C . ALA A 1 246 ? 35.590 19.823 9.063 1.00 80.12 246 ALA A C 1
ATOM 1940 O O . ALA A 1 246 ? 35.475 20.029 7.859 1.00 80.12 246 ALA A O 1
ATOM 1941 N N . GLU A 1 247 ? 36.768 19.879 9.692 1.00 81.75 247 GLU A N 1
ATOM 1942 C CA . GLU A 1 247 ? 38.043 20.152 9.025 1.00 81.75 247 GLU A CA 1
ATOM 1943 C C . GLU A 1 247 ? 38.399 19.045 8.027 1.00 81.75 247 GLU A C 1
ATOM 1945 O O . GLU A 1 247 ? 38.657 19.355 6.864 1.00 81.75 247 GLU A O 1
ATOM 1950 N N . ASP A 1 248 ? 38.309 17.775 8.430 1.00 80.56 248 ASP A N 1
ATOM 1951 C CA . ASP A 1 248 ? 38.536 16.655 7.518 1.00 80.56 248 ASP A CA 1
ATOM 1952 C C . ASP A 1 248 ? 37.482 16.628 6.416 1.00 80.56 248 ASP A C 1
ATOM 1954 O O . ASP A 1 248 ? 37.843 16.539 5.248 1.00 80.56 248 ASP A O 1
ATOM 1958 N N . LEU A 1 249 ? 36.194 16.797 6.750 1.00 80.62 249 LEU A N 1
ATOM 1959 C CA . LEU A 1 249 ? 35.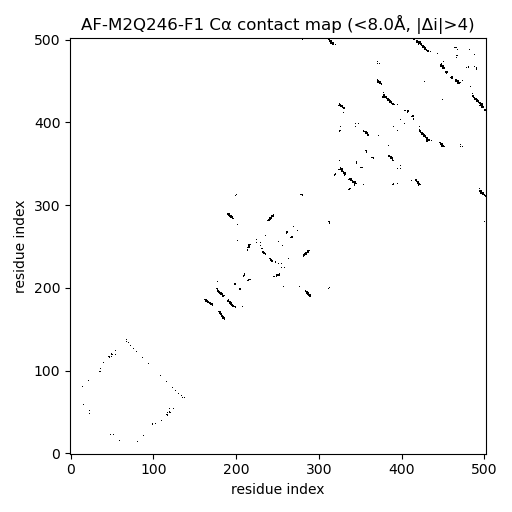134 16.879 5.737 1.00 80.62 249 LEU A CA 1
ATOM 1960 C C . LEU A 1 249 ? 35.423 17.970 4.696 1.00 80.62 249 LEU A C 1
ATOM 1962 O O . LEU A 1 249 ? 35.254 17.745 3.495 1.00 80.62 249 LEU A O 1
ATOM 1966 N N . SER A 1 250 ? 35.919 19.130 5.139 1.00 77.50 250 SER A N 1
ATOM 1967 C CA . SER A 1 250 ? 36.198 20.262 4.252 1.00 77.50 250 SER A CA 1
ATOM 1968 C C . SER A 1 250 ? 37.372 20.026 3.310 1.00 77.50 250 SER A C 1
ATOM 1970 O O . SER A 1 250 ? 37.493 20.730 2.315 1.00 77.50 250 SER A O 1
ATOM 1972 N N . GLN A 1 251 ? 38.231 19.045 3.582 1.00 77.69 251 GLN A N 1
ATOM 1973 C CA . GLN A 1 251 ? 39.432 18.777 2.789 1.00 77.69 251 GLN A CA 1
ATOM 1974 C C . GLN A 1 251 ? 39.290 17.559 1.871 1.00 77.69 251 GLN A C 1
ATOM 1976 O O . GLN A 1 251 ? 40.157 17.320 1.029 1.00 77.69 251 GLN A O 1
ATOM 1981 N N . ILE A 1 252 ? 38.202 16.801 2.000 1.00 78.69 252 ILE A N 1
ATOM 1982 C CA . ILE A 1 252 ? 38.030 15.519 1.318 1.00 78.69 252 ILE A CA 1
ATOM 1983 C C . ILE A 1 252 ? 37.004 15.592 0.194 1.00 78.69 252 ILE A C 1
ATOM 1985 O O . ILE A 1 252 ? 36.129 16.456 0.145 1.00 78.69 252 ILE A O 1
ATOM 1989 N N . SER A 1 253 ? 37.089 14.624 -0.715 1.00 81.56 253 SER A N 1
ATOM 1990 C CA . SER A 1 253 ? 36.042 14.400 -1.702 1.00 81.56 253 SER A CA 1
ATOM 1991 C C . SER A 1 253 ? 34.845 13.686 -1.060 1.00 81.56 253 SER A C 1
ATOM 1993 O O . SER A 1 253 ? 35.003 12.899 -0.124 1.00 81.56 253 SER A O 1
ATOM 1995 N N . GLY A 1 254 ? 33.644 13.887 -1.613 1.00 76.06 254 GLY A N 1
ATOM 1996 C CA . GLY A 1 254 ? 32.471 13.094 -1.217 1.00 76.06 254 GLY A CA 1
ATOM 1997 C C . GLY A 1 254 ? 32.682 11.583 -1.396 1.00 76.06 254 GLY A C 1
ATOM 1998 O O . GLY A 1 254 ? 32.174 10.803 -0.600 1.00 76.06 254 GLY A O 1
ATOM 1999 N N . TRP A 1 255 ? 33.510 11.189 -2.371 1.00 78.44 255 TRP A N 1
ATOM 2000 C CA . TRP A 1 255 ? 33.882 9.797 -2.627 1.00 78.44 255 TRP A CA 1
ATOM 2001 C C . TRP A 1 255 ? 34.723 9.187 -1.497 1.00 78.44 255 TRP A C 1
ATOM 2003 O O . TRP A 1 255 ? 34.559 8.014 -1.188 1.00 78.44 255 TRP A O 1
ATOM 2013 N N . CYS A 1 256 ? 35.601 9.965 -0.846 1.00 82.94 256 CYS A N 1
ATOM 2014 C CA . CYS A 1 256 ? 36.334 9.490 0.334 1.00 82.94 256 CYS A CA 1
ATOM 2015 C C . CYS A 1 256 ? 35.384 9.157 1.482 1.00 82.94 256 CYS A C 1
ATOM 2017 O O . CYS A 1 256 ? 35.568 8.141 2.145 1.00 82.94 256 CYS A O 1
ATOM 2019 N N . LEU A 1 257 ? 34.386 10.012 1.722 1.00 81.31 257 LEU A N 1
ATOM 2020 C CA . LEU A 1 257 ? 33.408 9.785 2.781 1.00 81.31 257 LEU A CA 1
ATOM 2021 C C . LEU A 1 257 ? 32.572 8.536 2.502 1.00 81.31 257 LEU A C 1
ATOM 2023 O O . LEU A 1 257 ? 32.443 7.692 3.378 1.00 81.31 257 LEU A O 1
ATOM 2027 N N . GLU A 1 258 ? 32.072 8.391 1.277 1.00 80.19 258 GLU A N 1
ATOM 2028 C CA . GLU A 1 258 ? 31.328 7.205 0.844 1.00 80.19 258 GLU A CA 1
ATOM 2029 C C . GLU A 1 258 ? 32.148 5.917 0.996 1.00 80.19 258 GLU A C 1
ATOM 2031 O O . GLU A 1 258 ? 31.698 4.984 1.654 1.00 80.19 258 GLU A O 1
ATOM 2036 N N . TYR A 1 259 ? 33.386 5.901 0.494 1.00 82.56 259 TYR A N 1
ATOM 2037 C CA . TYR A 1 259 ? 34.293 4.758 0.625 1.00 82.56 259 TYR A CA 1
ATOM 2038 C C . TYR A 1 259 ? 34.497 4.329 2.086 1.00 82.56 259 TYR A C 1
ATOM 2040 O O . TYR A 1 259 ? 34.439 3.141 2.405 1.00 82.56 259 TYR A O 1
ATOM 2048 N N . HIS A 1 260 ? 34.720 5.290 2.986 1.00 81.88 260 HIS A N 1
ATOM 2049 C CA . HIS A 1 260 ? 34.970 4.997 4.397 1.00 81.88 260 HIS A CA 1
ATOM 2050 C C . HIS A 1 260 ? 33.713 4.592 5.172 1.00 81.88 260 HIS A C 1
ATOM 2052 O O . HIS A 1 260 ? 33.808 3.742 6.057 1.00 81.88 260 HIS A O 1
ATOM 2058 N N . LEU A 1 261 ? 32.541 5.124 4.814 1.00 80.81 261 LEU A N 1
ATOM 2059 C CA . LEU A 1 261 ? 31.261 4.660 5.358 1.00 80.81 261 LEU A CA 1
ATOM 2060 C C . LEU A 1 261 ? 30.977 3.207 4.946 1.00 80.81 261 LEU A C 1
ATOM 2062 O O . LEU A 1 261 ? 30.558 2.417 5.787 1.00 80.81 261 LEU A O 1
ATOM 2066 N N . CYS A 1 262 ? 31.275 2.824 3.699 1.00 76.00 262 CYS A N 1
ATOM 2067 C CA . CYS A 1 262 ? 31.137 1.437 3.243 1.00 76.00 262 CYS A CA 1
ATOM 2068 C C . CYS A 1 262 ? 32.087 0.478 3.981 1.00 76.00 262 CYS A C 1
ATOM 2070 O O . CYS A 1 262 ? 31.661 -0.584 4.426 1.00 76.00 262 CYS A O 1
ATOM 2072 N N . ILE A 1 263 ? 33.362 0.855 4.161 1.00 78.38 263 ILE A N 1
ATOM 2073 C CA . ILE A 1 263 ? 34.342 0.018 4.881 1.00 78.38 263 ILE A CA 1
ATOM 2074 C C . ILE A 1 263 ? 33.948 -0.193 6.340 1.00 78.38 263 ILE A C 1
ATOM 2076 O O . ILE A 1 263 ? 34.076 -1.300 6.858 1.00 78.38 263 ILE A O 1
ATOM 2080 N N . ALA A 1 264 ? 33.493 0.861 7.014 1.00 74.62 264 ALA A N 1
ATOM 2081 C CA . ALA A 1 264 ? 33.154 0.785 8.428 1.00 74.62 264 ALA A CA 1
ATOM 2082 C C . ALA A 1 264 ? 31.962 -0.143 8.723 1.00 74.62 264 ALA A C 1
ATOM 2084 O O . ALA A 1 264 ? 31.837 -0.614 9.850 1.00 74.62 264 ALA A O 1
ATOM 2085 N N . HIS A 1 265 ? 31.126 -0.436 7.723 1.00 67.75 265 HIS A N 1
ATOM 2086 C CA . HIS A 1 265 ? 29.991 -1.352 7.842 1.00 67.75 265 HIS A CA 1
ATOM 2087 C C . HIS A 1 265 ? 30.285 -2.802 7.449 1.00 67.75 265 HIS A C 1
ATOM 2089 O O . HIS A 1 265 ? 29.370 -3.619 7.474 1.00 67.75 265 HIS A O 1
ATOM 2095 N N . ASP A 1 266 ? 31.535 -3.137 7.110 1.00 62.44 266 ASP A N 1
ATOM 2096 C CA . ASP A 1 266 ? 31.920 -4.478 6.637 1.00 62.44 266 ASP A CA 1
ATOM 2097 C C . ASP A 1 266 ? 31.068 -4.956 5.439 1.00 62.44 266 ASP A C 1
ATOM 2099 O O . ASP A 1 266 ? 30.904 -6.151 5.183 1.00 62.44 266 ASP A O 1
ATOM 2103 N N . GLU A 1 267 ? 30.516 -4.013 4.666 1.00 55.09 267 GLU A N 1
ATOM 2104 C CA . GLU A 1 267 ? 29.899 -4.318 3.384 1.00 55.09 267 GLU A CA 1
ATOM 2105 C C . GLU A 1 267 ? 31.035 -4.542 2.389 1.00 55.09 267 GLU A C 1
ATOM 2107 O O . GLU A 1 267 ? 31.798 -3.628 2.062 1.00 55.09 267 GLU A O 1
ATOM 2112 N N . SER A 1 268 ? 31.184 -5.779 1.906 1.00 50.16 268 SER A N 1
ATOM 2113 C CA . SER A 1 268 ? 32.096 -6.064 0.802 1.00 50.16 268 SER A CA 1
ATOM 2114 C C . SER A 1 268 ? 31.774 -5.090 -0.327 1.00 50.16 268 SER A C 1
ATOM 2116 O O . SER A 1 268 ? 30.654 -5.133 -0.837 1.00 50.16 268 SER A O 1
ATOM 2118 N N . ILE A 1 269 ? 32.721 -4.213 -0.680 1.00 50.34 269 ILE A N 1
ATOM 2119 C CA . ILE A 1 269 ? 32.554 -3.189 -1.716 1.00 50.34 269 ILE A CA 1
ATOM 2120 C C . ILE A 1 269 ? 32.166 -3.902 -3.014 1.00 50.34 269 ILE A C 1
ATOM 2122 O O . ILE A 1 269 ? 33.018 -4.393 -3.758 1.00 50.34 269 ILE A O 1
ATOM 2126 N N . SER A 1 270 ? 30.864 -4.005 -3.263 1.00 45.03 270 SER A N 1
ATOM 2127 C CA . SER A 1 270 ? 30.341 -4.459 -4.534 1.00 45.03 270 SER A CA 1
ATOM 2128 C C . SER A 1 270 ? 30.682 -3.370 -5.533 1.00 45.03 270 SER A C 1
ATOM 2130 O O . SER A 1 270 ? 30.364 -2.200 -5.337 1.00 45.03 270 SER A O 1
ATOM 2132 N N . THR A 1 271 ? 31.346 -3.736 -6.622 1.00 44.88 271 THR A N 1
ATOM 2133 C CA . THR A 1 271 ? 31.578 -2.818 -7.741 1.00 44.88 271 THR A CA 1
ATOM 2134 C C . THR A 1 271 ? 30.280 -2.467 -8.483 1.00 44.88 271 THR A C 1
ATOM 2136 O O . THR A 1 271 ? 30.308 -1.640 -9.398 1.00 44.88 271 THR A O 1
ATOM 2139 N N . ASP A 1 272 ? 29.144 -3.062 -8.098 1.00 44.31 272 ASP A N 1
ATOM 2140 C CA . ASP A 1 272 ? 27.827 -2.733 -8.627 1.00 44.31 272 ASP A CA 1
ATOM 2141 C C . ASP A 1 272 ? 27.308 -1.418 -8.022 1.00 44.31 272 ASP A C 1
ATOM 2143 O O . ASP A 1 272 ? 26.846 -1.360 -6.884 1.00 44.31 272 ASP A O 1
ATOM 2147 N N . ARG A 1 273 ? 27.357 -0.351 -8.827 1.00 48.22 273 ARG A N 1
ATOM 2148 C CA . ARG A 1 273 ? 26.941 1.026 -8.492 1.00 48.22 273 ARG A CA 1
ATOM 2149 C C . ARG A 1 273 ? 25.462 1.182 -8.091 1.00 48.22 273 ARG A C 1
ATOM 2151 O O . ARG A 1 273 ? 25.041 2.298 -7.807 1.00 48.22 273 ARG A O 1
ATOM 2158 N N . ASN A 1 274 ? 24.668 0.111 -8.111 1.00 41.81 274 ASN A N 1
ATOM 2159 C CA . ASN A 1 274 ? 23.230 0.134 -7.832 1.00 41.81 274 ASN A CA 1
ATOM 2160 C C . ASN A 1 274 ? 22.824 -0.480 -6.481 1.00 41.81 274 ASN A C 1
ATOM 2162 O O . ASN A 1 274 ? 21.623 -0.561 -6.211 1.00 41.81 274 ASN A O 1
ATOM 2166 N N . SER A 1 275 ? 23.760 -0.915 -5.630 1.00 40.03 275 SER A N 1
ATOM 2167 C CA . SER A 1 275 ? 23.412 -1.322 -4.264 1.00 40.03 275 SER A CA 1
ATOM 2168 C C . SER A 1 275 ? 23.076 -0.083 -3.431 1.00 40.03 275 SER A C 1
ATOM 2170 O O . SER A 1 275 ? 23.953 0.711 -3.096 1.00 40.03 275 SER A O 1
ATOM 2172 N N . SER A 1 276 ? 21.791 0.119 -3.128 1.00 42.78 276 SER A N 1
ATOM 2173 C CA . SER A 1 276 ? 21.361 1.167 -2.205 1.00 42.78 276 SER A CA 1
ATOM 2174 C C . SER A 1 276 ? 21.880 0.856 -0.803 1.00 42.78 276 SER A C 1
ATOM 2176 O O . SER A 1 276 ? 21.570 -0.205 -0.270 1.00 42.78 276 SER A O 1
ATOM 2178 N N . TYR A 1 277 ? 22.630 1.793 -0.230 1.00 46.53 277 TYR A N 1
ATOM 2179 C CA . TYR A 1 277 ? 23.098 1.779 1.156 1.00 46.53 277 TYR A CA 1
ATOM 2180 C C . TYR A 1 277 ? 21.913 1.599 2.127 1.00 46.53 277 TYR A C 1
ATOM 2182 O O . TYR A 1 277 ? 21.063 2.489 2.220 1.00 46.53 277 TYR A O 1
ATOM 2190 N N . ASP A 1 278 ? 21.839 0.454 2.817 1.00 45.34 278 ASP A N 1
ATOM 2191 C CA . ASP A 1 278 ? 20.839 0.165 3.858 1.00 45.34 278 ASP A CA 1
ATOM 2192 C C . ASP A 1 278 ? 21.421 0.533 5.227 1.00 45.34 278 ASP A C 1
ATOM 2194 O O . ASP A 1 278 ? 21.825 -0.308 6.029 1.00 45.34 278 ASP A O 1
ATOM 2198 N N . ALA A 1 279 ? 21.520 1.837 5.487 1.00 43.59 279 ALA A N 1
ATOM 2199 C CA . ALA A 1 279 ? 21.787 2.297 6.838 1.00 43.59 279 ALA A CA 1
ATOM 2200 C C . ALA A 1 279 ? 20.538 2.058 7.687 1.00 43.59 279 ALA A C 1
ATOM 2202 O O . ALA A 1 279 ? 19.579 2.828 7.628 1.00 43.59 279 ALA A O 1
ATOM 2203 N N . GLY A 1 280 ? 20.566 1.006 8.503 1.00 41.09 280 GLY A N 1
ATOM 2204 C CA . GLY A 1 280 ? 19.622 0.854 9.603 1.00 41.09 280 GLY A CA 1
ATOM 2205 C C . GLY A 1 280 ? 19.577 2.110 10.489 1.00 41.09 280 GLY A C 1
ATOM 2206 O O . GLY A 1 280 ? 20.471 2.959 10.465 1.00 41.09 280 GLY A O 1
ATOM 2207 N N . SER A 1 281 ? 18.542 2.203 11.322 1.00 38.28 281 SER A N 1
ATOM 2208 C CA . SER A 1 281 ? 18.212 3.299 12.254 1.00 38.28 281 SER A CA 1
ATOM 2209 C C . SER A 1 281 ? 19.308 3.711 13.261 1.00 38.28 281 SER A C 1
ATOM 2211 O O . SER A 1 281 ? 19.059 4.547 14.127 1.00 38.28 281 SER A O 1
ATOM 2213 N N . HIS A 1 282 ? 20.513 3.145 13.178 1.00 41.47 282 HIS A N 1
ATOM 2214 C CA . HIS A 1 282 ? 21.612 3.324 14.129 1.00 41.47 282 HIS A CA 1
ATOM 2215 C C . HIS A 1 282 ? 22.755 4.220 13.617 1.00 41.47 282 HIS A C 1
ATOM 2217 O O . HIS A 1 282 ? 23.589 4.657 14.405 1.00 41.47 282 HIS A O 1
ATOM 2223 N N . ASN A 1 283 ? 22.762 4.600 12.337 1.00 49.62 283 ASN A N 1
ATOM 2224 C CA . ASN A 1 283 ? 23.913 5.275 11.726 1.00 49.62 283 ASN A CA 1
ATOM 2225 C C . ASN A 1 283 ? 23.764 6.806 11.731 1.00 49.62 283 ASN A C 1
ATOM 2227 O O . ASN A 1 283 ? 23.657 7.446 10.683 1.00 49.62 283 ASN A O 1
ATOM 2231 N N . MET A 1 284 ? 23.741 7.423 12.916 1.00 57.75 284 MET A N 1
ATOM 2232 C CA . MET A 1 284 ? 23.829 8.887 13.010 1.00 57.75 284 MET A CA 1
ATOM 2233 C C . MET A 1 284 ? 25.260 9.356 12.736 1.00 57.75 284 MET A C 1
ATOM 2235 O O . MET A 1 284 ? 26.216 8.786 13.260 1.00 57.75 284 MET A O 1
ATOM 2239 N N . MET A 1 285 ? 25.411 10.445 11.980 1.00 71.50 285 MET A N 1
ATOM 2240 C CA . MET A 1 285 ? 26.706 11.089 11.755 1.00 71.50 285 MET A CA 1
ATOM 2241 C C . MET A 1 285 ? 26.820 12.363 12.603 1.00 71.50 285 MET A C 1
ATOM 2243 O O . MET A 1 285 ? 25.996 13.275 12.503 1.00 71.50 285 MET A O 1
ATOM 2247 N N . ARG A 1 286 ? 27.849 12.425 13.449 1.00 74.50 286 ARG A N 1
ATOM 2248 C CA . ARG A 1 286 ? 28.235 13.561 14.289 1.00 74.50 286 ARG A CA 1
ATOM 2249 C C . ARG A 1 286 ? 29.377 14.317 13.616 1.00 74.50 286 ARG A C 1
ATOM 2251 O O . ARG A 1 286 ? 30.487 13.798 13.499 1.00 74.50 286 ARG A O 1
ATOM 2258 N N . ILE A 1 287 ? 29.121 15.560 13.217 1.00 78.31 287 ILE A N 1
ATOM 2259 C CA . ILE A 1 287 ? 30.165 16.452 12.698 1.00 78.31 287 ILE A CA 1
ATOM 2260 C C . ILE A 1 287 ? 30.664 17.351 13.829 1.00 78.31 287 ILE A C 1
ATOM 2262 O O . ILE A 1 287 ? 29.873 18.078 14.435 1.00 78.31 287 ILE A O 1
ATOM 2266 N N . LEU A 1 288 ? 31.971 17.312 14.095 1.00 76.38 288 LEU A N 1
ATOM 2267 C CA . LEU A 1 288 ? 32.645 18.162 15.078 1.00 76.38 288 LEU A CA 1
ATOM 2268 C C . LEU A 1 288 ? 33.212 19.415 14.402 1.00 76.38 288 LEU A C 1
ATOM 2270 O O . LEU A 1 288 ? 34.189 19.342 13.658 1.00 76.38 288 LEU A O 1
ATOM 2274 N N . ASP A 1 289 ? 32.614 20.571 14.674 1.00 75.00 289 ASP A N 1
ATOM 2275 C CA . ASP A 1 289 ? 33.020 21.868 14.124 1.00 75.00 289 ASP A CA 1
ATOM 2276 C C . ASP A 1 289 ? 33.767 22.698 15.186 1.00 75.00 289 ASP A C 1
ATOM 2278 O O . ASP A 1 289 ? 33.216 23.058 16.234 1.00 75.00 289 ASP A O 1
ATOM 2282 N N . TYR A 1 290 ? 35.049 22.985 14.936 1.00 62.28 290 TYR A N 1
ATOM 2283 C CA . TYR A 1 290 ? 35.877 23.838 15.791 1.00 62.28 290 TYR A CA 1
ATOM 2284 C C . TYR A 1 290 ? 35.608 25.305 15.438 1.00 62.28 290 TYR A C 1
ATOM 2286 O O . TYR A 1 290 ? 36.180 25.860 14.502 1.00 62.28 290 TYR A O 1
ATOM 2294 N N . ALA A 1 291 ? 34.716 25.943 16.194 1.00 46.59 291 ALA A N 1
ATOM 2295 C CA . ALA A 1 291 ? 34.174 27.256 15.860 1.00 46.59 291 ALA A CA 1
ATOM 2296 C C . ALA A 1 291 ? 35.239 28.324 15.517 1.00 46.59 291 ALA A C 1
ATOM 2298 O O . ALA A 1 291 ? 35.986 28.787 16.383 1.00 46.59 291 ALA A O 1
ATOM 2299 N N . THR A 1 292 ? 35.184 28.851 14.289 1.00 41.44 292 THR A N 1
ATOM 2300 C CA . THR A 1 292 ? 35.577 30.235 13.982 1.00 41.44 292 THR A CA 1
ATOM 2301 C C . THR A 1 292 ? 34.368 31.003 13.427 1.00 41.44 292 THR A C 1
ATOM 2303 O O . THR A 1 292 ? 33.648 30.541 12.555 1.00 41.44 292 THR A O 1
ATOM 2306 N N . ARG A 1 293 ? 34.089 32.151 14.063 1.00 43.12 293 ARG A N 1
ATOM 2307 C CA . ARG A 1 293 ? 32.926 33.063 13.935 1.00 43.12 293 ARG A CA 1
ATOM 2308 C C . ARG A 1 293 ? 32.204 33.112 12.572 1.00 43.12 293 ARG A C 1
ATOM 2310 O O . ARG A 1 293 ? 32.843 33.374 11.563 1.00 43.12 293 ARG A O 1
ATOM 2317 N N . SER A 1 294 ? 30.864 33.171 12.601 1.00 33.28 294 SER A N 1
ATOM 2318 C CA . SER A 1 294 ? 30.085 33.930 11.604 1.00 33.28 294 SER A CA 1
ATOM 2319 C C . SER A 1 294 ? 28.743 34.461 12.143 1.00 33.28 294 SER A C 1
ATOM 2321 O O . SER A 1 294 ? 28.169 33.920 13.087 1.00 33.28 294 SER A O 1
ATOM 2323 N N . THR A 1 295 ? 28.323 35.592 11.571 1.00 33.16 295 THR A N 1
ATOM 2324 C CA . THR A 1 295 ? 27.239 36.521 11.936 1.00 33.16 295 THR A CA 1
ATOM 2325 C C . THR A 1 295 ? 25.886 36.169 11.307 1.00 33.16 295 THR A C 1
ATOM 2327 O O . THR A 1 295 ? 25.824 35.721 10.169 1.00 33.16 295 THR A O 1
ATOM 2330 N N . ALA A 1 296 ? 24.808 36.440 12.048 1.00 31.33 296 ALA A N 1
ATOM 2331 C CA . ALA A 1 296 ? 23.419 36.089 11.749 1.00 31.33 296 ALA A CA 1
ATOM 2332 C C . ALA A 1 296 ? 22.730 36.966 10.678 1.00 31.33 296 ALA A C 1
ATOM 2334 O O . ALA A 1 296 ? 22.948 38.177 10.635 1.00 31.33 296 ALA A O 1
ATOM 2335 N N . SER A 1 297 ? 21.792 36.375 9.923 1.00 31.23 297 SER A N 1
ATOM 2336 C CA . SER A 1 297 ? 20.711 37.092 9.227 1.00 31.23 297 SER A CA 1
ATOM 2337 C C . SER A 1 297 ? 19.352 36.415 9.451 1.00 31.23 297 SER A C 1
ATOM 2339 O O . SER A 1 297 ? 19.229 35.203 9.293 1.00 31.23 297 SER A O 1
ATOM 2341 N N . ASN A 1 298 ? 18.354 37.230 9.803 1.00 31.41 298 ASN A N 1
ATOM 2342 C CA . ASN A 1 298 ? 16.950 36.889 10.060 1.00 31.41 298 ASN A CA 1
ATOM 2343 C C . ASN A 1 298 ? 16.227 36.265 8.854 1.00 31.41 298 ASN A C 1
ATOM 2345 O O . ASN A 1 298 ? 16.349 36.788 7.748 1.00 31.41 298 ASN A O 1
ATOM 2349 N N . CYS A 1 299 ? 15.351 35.287 9.113 1.00 29.64 299 CYS A N 1
ATOM 2350 C CA . CYS A 1 299 ? 14.212 34.966 8.249 1.00 29.64 299 CYS A CA 1
ATOM 2351 C C . CYS A 1 299 ? 12.971 34.565 9.069 1.00 29.64 299 CYS A C 1
ATOM 2353 O O . CYS A 1 299 ? 13.077 34.049 10.178 1.00 29.64 299 CYS A O 1
ATOM 2355 N N . ASP A 1 300 ? 11.817 34.886 8.489 1.00 32.31 300 ASP A N 1
ATOM 2356 C CA . ASP A 1 300 ? 10.470 35.001 9.057 1.00 32.31 300 ASP A CA 1
ATOM 2357 C C . ASP A 1 300 ? 9.737 33.639 9.142 1.00 32.31 300 ASP A C 1
ATOM 2359 O O . ASP A 1 300 ? 9.811 32.828 8.219 1.00 32.31 300 ASP A O 1
ATOM 2363 N N . THR A 1 301 ? 9.032 33.368 10.247 1.00 33.12 301 THR A N 1
ATOM 2364 C CA . THR A 1 301 ? 8.546 32.033 10.680 1.00 33.12 301 THR A CA 1
ATOM 2365 C C . THR A 1 301 ? 7.088 31.722 10.299 1.00 33.12 301 THR A C 1
ATOM 2367 O O . THR A 1 301 ? 6.341 31.097 11.053 1.00 33.12 301 THR A O 1
ATOM 2370 N N . GLY A 1 302 ? 6.665 32.136 9.105 1.00 30.48 302 GLY A N 1
ATOM 2371 C CA . GLY A 1 302 ? 5.252 32.144 8.707 1.00 30.48 302 GLY A CA 1
ATOM 2372 C C . GLY A 1 302 ? 4.581 30.826 8.281 1.00 30.48 302 GLY A C 1
ATOM 2373 O O . GLY A 1 302 ? 3.364 30.844 8.156 1.00 30.48 302 GLY A O 1
ATOM 2374 N N . ASP A 1 303 ? 5.286 29.703 8.068 1.00 37.03 303 ASP A N 1
ATOM 2375 C CA . ASP A 1 303 ? 4.689 28.500 7.430 1.00 37.03 303 ASP A CA 1
ATOM 2376 C C . ASP A 1 303 ? 5.289 27.152 7.916 1.00 37.03 303 ASP A C 1
ATOM 2378 O O . ASP A 1 303 ? 5.829 26.371 7.136 1.00 37.03 303 ASP A O 1
ATOM 2382 N N . ILE A 1 304 ? 5.223 26.850 9.221 1.00 37.09 304 ILE A N 1
ATOM 2383 C CA . ILE A 1 304 ? 5.906 25.670 9.819 1.00 37.09 304 ILE A CA 1
ATOM 2384 C C . ILE A 1 304 ? 4.994 24.430 10.008 1.00 37.09 304 ILE A C 1
ATOM 2386 O O . ILE A 1 304 ? 5.470 23.339 10.303 1.00 37.09 304 ILE A O 1
ATOM 2390 N N . TYR A 1 305 ? 3.679 24.519 9.799 1.00 34.81 305 TYR A N 1
ATOM 2391 C CA . TYR A 1 305 ? 2.747 23.487 10.298 1.00 34.81 305 TYR A CA 1
ATOM 2392 C C . TYR A 1 305 ? 2.335 22.376 9.317 1.00 34.81 305 TYR A C 1
ATOM 2394 O O . TYR A 1 305 ? 1.225 21.856 9.436 1.00 34.81 305 TYR A O 1
ATOM 2402 N N . LYS A 1 306 ? 3.187 21.973 8.363 1.00 38.69 306 LYS A N 1
ATOM 2403 C CA . LYS A 1 306 ? 2.844 20.841 7.475 1.00 38.69 306 LYS A CA 1
ATOM 2404 C C . LYS A 1 306 ? 3.862 19.710 7.325 1.00 38.69 306 LYS A C 1
ATOM 2406 O O . LYS A 1 306 ? 3.409 18.617 7.013 1.00 38.69 306 LYS A O 1
ATOM 2411 N N . ASP A 1 307 ? 5.146 19.899 7.635 1.00 35.78 307 ASP A N 1
ATOM 2412 C CA . ASP A 1 307 ? 6.172 18.987 7.089 1.00 35.78 307 ASP A CA 1
ATOM 2413 C C . ASP A 1 307 ? 7.109 18.300 8.107 1.00 35.78 307 ASP A C 1
ATOM 2415 O O . ASP A 1 307 ? 8.119 17.739 7.702 1.00 35.78 307 ASP A O 1
ATOM 2419 N N . CYS A 1 308 ? 6.818 18.279 9.413 1.00 36.34 308 CYS A N 1
ATOM 2420 C CA . CYS A 1 308 ? 7.773 17.721 10.389 1.00 36.34 308 CYS A CA 1
ATOM 2421 C C . CYS A 1 308 ? 7.187 16.611 11.273 1.00 36.34 308 CYS A C 1
ATOM 2423 O O . CYS A 1 308 ? 6.763 16.868 12.399 1.00 36.34 308 CYS A O 1
ATOM 2425 N N . MET A 1 309 ? 7.263 15.363 10.805 1.00 37.06 309 MET A N 1
ATOM 2426 C CA . MET A 1 309 ? 7.477 14.210 11.688 1.00 37.06 309 MET A CA 1
ATOM 2427 C C . MET A 1 309 ? 8.714 13.438 11.208 1.00 37.06 309 MET A C 1
ATOM 2429 O O . MET A 1 309 ? 8.875 13.275 9.998 1.00 37.06 309 MET A O 1
ATOM 2433 N N . PRO A 1 310 ? 9.603 12.987 12.114 1.00 35.78 310 PRO A N 1
ATOM 2434 C CA . PRO A 1 310 ? 10.775 12.212 11.734 1.00 35.78 310 PRO A CA 1
ATOM 2435 C C . PRO A 1 310 ? 10.313 10.869 11.172 1.00 35.78 310 PRO A C 1
ATOM 2437 O O . PRO A 1 310 ? 9.747 10.027 11.859 1.00 35.78 310 PRO A O 1
ATOM 2440 N N . GLN A 1 311 ? 10.512 10.723 9.875 1.00 46.56 311 GLN A N 1
ATOM 2441 C CA . GLN A 1 311 ? 10.166 9.562 9.085 1.00 46.56 311 GLN A CA 1
ATOM 2442 C C . GLN A 1 311 ? 11.477 8.791 8.851 1.00 46.56 311 GLN A C 1
ATOM 2444 O O . GLN A 1 311 ? 12.194 9.081 7.895 1.00 46.56 311 GLN A O 1
ATOM 2449 N N . ILE A 1 312 ? 11.833 7.849 9.735 1.00 42.88 312 ILE A N 1
ATOM 2450 C CA . ILE A 1 312 ? 12.982 6.955 9.503 1.00 42.88 312 ILE A CA 1
ATOM 2451 C C . ILE A 1 312 ? 12.495 5.807 8.616 1.00 42.88 312 ILE A C 1
ATOM 2453 O O . ILE A 1 312 ? 11.615 5.035 8.989 1.00 42.88 312 ILE A O 1
ATOM 2457 N N . TRP A 1 313 ? 12.974 5.786 7.374 1.00 52.62 313 TRP A N 1
ATOM 2458 C CA . TRP A 1 313 ? 12.583 4.812 6.356 1.00 52.62 313 TRP A CA 1
ATOM 2459 C C . TRP A 1 313 ? 13.828 4.005 6.018 1.00 52.62 313 TRP A C 1
ATOM 2461 O O . TRP A 1 313 ? 14.841 4.604 5.653 1.00 52.62 313 TRP A O 1
ATOM 2471 N N . SER A 1 314 ? 13.747 2.680 6.083 1.00 48.47 314 SER A N 1
ATOM 2472 C CA . SER A 1 314 ? 14.715 1.820 5.403 1.00 48.47 314 SER A CA 1
ATOM 2473 C C . SER A 1 314 ? 14.025 1.137 4.222 1.00 48.47 314 SER A C 1
ATOM 2475 O O . SER A 1 314 ? 12.834 0.836 4.248 1.00 48.47 314 SER A O 1
ATOM 2477 N N . ASN A 1 315 ? 14.742 0.976 3.115 1.00 56.03 315 ASN A N 1
ATOM 2478 C CA . ASN A 1 315 ? 14.189 0.400 1.892 1.00 56.03 315 ASN A CA 1
ATOM 2479 C C . ASN A 1 315 ? 14.949 -0.883 1.593 1.00 56.03 315 ASN A C 1
ATOM 2481 O O . ASN A 1 315 ? 16.158 -0.832 1.384 1.00 56.03 315 ASN A O 1
ATOM 2485 N N . GLY A 1 316 ? 14.242 -2.009 1.516 1.00 61.94 316 GLY A N 1
ATOM 2486 C CA . GLY A 1 316 ? 14.842 -3.283 1.140 1.00 61.94 316 GLY A CA 1
ATOM 2487 C C . GLY A 1 316 ? 14.216 -3.840 -0.117 1.00 61.94 316 GLY A C 1
ATOM 2488 O O . GLY A 1 316 ? 13.004 -4.028 -0.223 1.00 61.94 316 GLY A O 1
ATOM 2489 N N . TRP A 1 317 ? 15.072 -4.151 -1.077 1.00 59.03 317 TRP A N 1
ATOM 2490 C CA . TRP A 1 317 ? 14.675 -4.874 -2.271 1.00 59.03 317 TRP A CA 1
ATOM 2491 C C . TRP A 1 317 ? 14.801 -6.363 -1.985 1.00 59.03 317 TRP A C 1
ATOM 2493 O O . TRP A 1 317 ? 15.916 -6.869 -1.886 1.00 59.03 317 TRP A O 1
ATOM 2503 N N . ASP A 1 318 ? 13.674 -7.066 -1.890 1.00 66.00 318 ASP A N 1
ATOM 2504 C CA . ASP A 1 318 ? 13.684 -8.524 -1.934 1.00 66.00 318 ASP A CA 1
ATOM 2505 C C . ASP A 1 318 ? 12.952 -9.005 -3.187 1.00 66.00 318 ASP A C 1
ATOM 2507 O O . ASP A 1 318 ? 11.854 -8.566 -3.517 1.00 66.00 318 ASP A O 1
ATOM 2511 N N . SER A 1 319 ? 13.610 -9.898 -3.914 1.00 58.12 319 SER A N 1
ATOM 2512 C CA . SER A 1 319 ? 13.118 -10.478 -5.161 1.00 58.12 319 SER A CA 1
ATOM 2513 C C . SER A 1 319 ? 12.474 -11.853 -4.967 1.00 58.12 319 SER A C 1
ATOM 2515 O O . SER A 1 319 ? 11.976 -12.416 -5.941 1.00 58.12 319 SER A O 1
ATOM 2517 N N . ALA A 1 320 ? 12.489 -12.401 -3.744 1.00 55.22 320 ALA A N 1
ATOM 2518 C CA . ALA A 1 320 ? 12.251 -13.824 -3.501 1.00 55.22 320 ALA A CA 1
ATOM 2519 C C . ALA A 1 320 ? 10.926 -14.186 -2.805 1.00 55.22 320 ALA A C 1
ATOM 2521 O O . ALA A 1 320 ? 10.655 -15.372 -2.608 1.00 55.22 320 ALA A O 1
ATOM 2522 N N . SER A 1 321 ? 10.060 -13.234 -2.459 1.00 59.94 321 SER A N 1
ATOM 2523 C CA . SER A 1 321 ? 8.762 -13.584 -1.876 1.00 59.94 321 SER A CA 1
ATOM 2524 C C . SER A 1 321 ? 7.773 -13.969 -2.981 1.00 59.94 321 SER A C 1
ATOM 2526 O O . SER A 1 321 ? 7.411 -13.169 -3.832 1.00 59.94 321 SER A O 1
ATOM 2528 N N . ALA A 1 322 ? 7.330 -15.224 -3.002 1.00 60.59 322 ALA A N 1
ATOM 2529 C CA . ALA A 1 322 ? 6.469 -15.705 -4.080 1.00 60.59 322 ALA A CA 1
ATOM 2530 C C . ALA A 1 322 ? 4.993 -15.259 -3.966 1.00 60.59 322 ALA A C 1
ATOM 2532 O O . ALA A 1 322 ? 4.216 -15.587 -4.863 1.00 60.59 322 ALA A O 1
ATOM 2533 N N . HIS A 1 323 ? 4.568 -14.559 -2.900 1.00 78.31 323 HIS A N 1
ATOM 2534 C CA . HIS A 1 323 ? 3.135 -14.411 -2.581 1.00 78.31 323 HIS A CA 1
ATOM 2535 C C . HIS A 1 323 ? 2.716 -13.112 -1.867 1.00 78.31 323 HIS A C 1
ATOM 2537 O O . HIS A 1 323 ? 1.630 -13.076 -1.285 1.00 78.31 323 HIS A O 1
ATOM 2543 N N . ALA A 1 324 ? 3.534 -12.062 -1.871 1.00 85.19 324 ALA A N 1
ATOM 2544 C CA . ALA A 1 324 ? 3.122 -10.786 -1.296 1.00 85.19 324 ALA A CA 1
ATOM 2545 C C . ALA A 1 324 ? 2.155 -10.033 -2.230 1.00 85.19 324 ALA A C 1
ATOM 2547 O O . ALA A 1 324 ? 2.328 -10.020 -3.446 1.00 85.19 324 ALA A O 1
ATOM 2548 N N . GLU A 1 325 ? 1.149 -9.365 -1.664 1.00 88.25 325 GLU A N 1
ATOM 2549 C CA . GLU A 1 325 ? 0.265 -8.428 -2.370 1.00 88.25 325 GLU A CA 1
ATOM 2550 C C . GLU A 1 325 ? 0.482 -6.981 -1.904 1.00 88.25 325 GLU A C 1
ATOM 2552 O O . GLU A 1 325 ? 1.031 -6.719 -0.835 1.00 88.25 325 GLU A O 1
ATOM 2557 N N . ILE A 1 326 ? 0.014 -6.003 -2.692 1.00 87.25 326 ILE A N 1
ATOM 2558 C CA . ILE A 1 326 ? 0.139 -4.572 -2.353 1.00 87.25 326 ILE A CA 1
ATOM 2559 C C . ILE A 1 326 ? -0.585 -4.276 -1.047 1.00 87.25 326 ILE A C 1
ATOM 2561 O O . ILE A 1 326 ? -1.750 -4.637 -0.855 1.00 87.25 326 ILE A O 1
ATOM 2565 N N . GLY A 1 327 ? 0.134 -3.621 -0.139 1.00 88.00 327 GLY A N 1
ATOM 2566 C CA . GLY A 1 327 ? -0.322 -3.343 1.210 1.00 88.00 327 GLY A CA 1
ATOM 2567 C C . GLY A 1 327 ? -0.348 -4.558 2.127 1.00 88.00 327 GLY A C 1
ATOM 2568 O O . GLY A 1 327 ? -0.839 -4.427 3.244 1.00 88.00 327 GLY A O 1
ATOM 2569 N N . ASP A 1 328 ? 0.158 -5.726 1.729 1.00 90.88 328 ASP A N 1
ATOM 2570 C CA . ASP A 1 328 ? 0.430 -6.763 2.718 1.00 90.88 328 ASP A CA 1
ATOM 2571 C C . ASP A 1 328 ? 1.441 -6.247 3.733 1.00 90.88 328 ASP A C 1
ATOM 2573 O O . ASP A 1 328 ? 2.390 -5.542 3.393 1.00 90.88 328 ASP A O 1
ATOM 2577 N N . TYR A 1 329 ? 1.223 -6.592 4.994 1.00 90.38 329 TYR A N 1
ATOM 2578 C CA . TYR A 1 329 ? 2.199 -6.347 6.036 1.00 90.38 329 TYR A CA 1
ATOM 2579 C C . TYR A 1 329 ? 2.422 -7.600 6.866 1.00 90.38 329 TYR A C 1
ATOM 2581 O O . TYR A 1 329 ? 1.531 -8.440 7.035 1.00 90.38 329 TYR A O 1
ATOM 2589 N N . GLY A 1 330 ? 3.653 -7.755 7.325 1.00 91.44 330 GLY A N 1
ATOM 2590 C CA . GLY A 1 330 ? 4.139 -8.989 7.910 1.00 91.44 330 GLY A CA 1
ATOM 2591 C C . GLY A 1 330 ? 5.562 -8.850 8.409 1.00 91.44 330 GLY A C 1
ATOM 2592 O O . GLY A 1 330 ? 6.003 -7.741 8.677 1.00 91.44 330 GLY A O 1
ATOM 2593 N N . HIS A 1 331 ? 6.280 -9.957 8.517 1.00 90.88 331 HIS A N 1
ATOM 2594 C CA . HIS A 1 331 ? 7.701 -9.955 8.862 1.00 90.88 331 HIS A CA 1
ATOM 2595 C C . HIS A 1 331 ? 8.455 -10.909 7.942 1.00 90.88 331 HIS A C 1
ATOM 2597 O O . HIS A 1 331 ? 7.858 -11.781 7.308 1.00 90.88 331 HIS A O 1
ATOM 2603 N N . TYR A 1 332 ? 9.766 -10.725 7.835 1.00 86.88 332 TYR A N 1
ATOM 2604 C CA . TYR A 1 332 ? 10.604 -11.624 7.055 1.00 86.88 332 TYR A CA 1
ATOM 2605 C C . TYR A 1 332 ? 11.191 -12.707 7.955 1.00 86.88 332 TYR A C 1
ATOM 2607 O O . TYR A 1 332 ? 12.005 -12.412 8.831 1.00 86.88 332 TYR A O 1
ATOM 2615 N N . ASP A 1 333 ? 10.807 -13.962 7.728 1.00 88.81 333 ASP A N 1
ATOM 2616 C CA . ASP A 1 333 ? 11.422 -15.085 8.425 1.00 88.81 333 ASP A CA 1
ATOM 2617 C C . ASP A 1 333 ? 12.787 -15.365 7.790 1.00 88.81 333 ASP A C 1
ATOM 2619 O O . ASP A 1 333 ? 12.893 -15.975 6.723 1.00 88.81 333 ASP A O 1
ATOM 2623 N N . ARG A 1 334 ? 13.851 -14.913 8.461 1.00 84.88 334 ARG A N 1
ATOM 2624 C CA . ARG A 1 334 ? 15.237 -15.089 8.002 1.00 84.88 334 ARG A CA 1
ATOM 2625 C C . ARG A 1 334 ? 15.661 -16.555 7.899 1.00 84.88 334 ARG A C 1
ATOM 2627 O O . ARG A 1 334 ? 16.565 -16.851 7.125 1.00 84.88 334 ARG A O 1
ATOM 2634 N N . GLN A 1 335 ? 15.067 -17.460 8.679 1.00 87.50 335 GLN A N 1
ATOM 2635 C CA . GLN A 1 335 ? 15.420 -18.882 8.631 1.00 87.50 335 GLN A CA 1
ATOM 2636 C C . GLN A 1 335 ? 14.838 -19.546 7.388 1.00 87.50 335 GLN A C 1
ATOM 2638 O O . GLN A 1 335 ? 15.476 -20.413 6.791 1.00 87.50 335 GLN A O 1
ATOM 2643 N N . LEU A 1 336 ? 13.630 -19.135 7.008 1.00 86.50 336 LEU A N 1
ATOM 2644 C CA . LEU A 1 336 ? 12.926 -19.673 5.852 1.00 86.50 336 LEU A CA 1
ATOM 2645 C C . LEU A 1 336 ? 13.212 -18.899 4.558 1.00 86.50 336 LEU A C 1
ATOM 2647 O O . LEU A 1 336 ? 12.989 -19.441 3.479 1.00 86.50 336 LEU A O 1
ATOM 2651 N N . GLY A 1 337 ? 13.706 -17.661 4.652 1.00 85.44 337 GLY A N 1
ATOM 2652 C CA . GLY A 1 337 ? 13.901 -16.781 3.499 1.00 85.44 337 GLY A CA 1
ATOM 2653 C C . GLY A 1 337 ? 12.577 -16.388 2.841 1.00 85.44 337 GLY A C 1
ATOM 2654 O O . GLY A 1 337 ? 12.503 -16.288 1.619 1.00 85.44 337 GLY A O 1
ATOM 2655 N N . VAL A 1 338 ? 11.506 -16.253 3.633 1.00 87.50 338 VAL A N 1
ATOM 2656 C CA . VAL A 1 338 ? 10.161 -15.945 3.127 1.00 87.50 338 VAL A CA 1
ATOM 2657 C C . VAL A 1 338 ? 9.503 -14.827 3.922 1.00 87.50 338 VAL A C 1
ATOM 2659 O O . VAL A 1 338 ? 9.648 -14.717 5.140 1.00 87.50 338 VAL A O 1
ATOM 2662 N N . PHE A 1 339 ? 8.714 -14.018 3.220 1.00 88.69 339 PHE A N 1
ATOM 2663 C CA . PHE A 1 339 ? 7.830 -13.042 3.837 1.00 88.69 339 PHE A CA 1
ATOM 2664 C C . PHE A 1 339 ? 6.607 -13.745 4.444 1.00 88.69 339 PHE A C 1
ATOM 2666 O O . PHE A 1 339 ? 5.818 -14.382 3.741 1.00 88.69 339 PHE A O 1
ATOM 2673 N N . VAL A 1 340 ? 6.442 -13.625 5.759 1.00 91.50 340 VAL A N 1
ATOM 2674 C CA . VAL A 1 340 ? 5.297 -14.150 6.503 1.00 91.50 340 VAL A CA 1
ATOM 2675 C C . VAL A 1 340 ? 4.249 -13.049 6.617 1.00 91.50 340 VAL A C 1
ATOM 2677 O O . VAL A 1 340 ? 4.341 -12.149 7.456 1.00 91.50 340 VAL A O 1
ATOM 2680 N N . ARG A 1 341 ? 3.233 -13.129 5.754 1.00 92.50 341 ARG A N 1
ATOM 2681 C CA . ARG A 1 341 ? 2.082 -12.218 5.743 1.00 92.50 341 ARG A CA 1
ATOM 2682 C C . ARG A 1 341 ? 1.283 -12.334 7.043 1.00 92.50 341 ARG A C 1
ATOM 2684 O O . ARG A 1 341 ? 0.861 -13.428 7.411 1.00 92.50 341 ARG A O 1
ATOM 2691 N N . LEU A 1 342 ? 1.003 -11.199 7.681 1.00 92.25 342 LEU A N 1
ATOM 2692 C CA . LEU A 1 342 ? 0.131 -11.115 8.858 1.00 92.25 342 LEU A CA 1
ATOM 2693 C C . LEU A 1 342 ? -1.257 -10.586 8.485 1.00 92.25 342 LEU A C 1
ATOM 2695 O O . LEU A 1 342 ? -2.269 -11.138 8.911 1.00 92.25 342 LEU A O 1
ATOM 2699 N N . ALA A 1 343 ? -1.317 -9.536 7.665 1.00 90.56 343 ALA A N 1
ATOM 2700 C CA . ALA A 1 343 ? -2.567 -8.942 7.195 1.00 90.56 343 ALA A CA 1
ATOM 2701 C C . ALA A 1 343 ? -2.328 -8.055 5.959 1.00 90.56 343 ALA A C 1
ATOM 2703 O O . ALA A 1 343 ? -1.256 -8.084 5.356 1.00 90.56 343 ALA A O 1
ATOM 2704 N N . ASN A 1 344 ? -3.353 -7.303 5.550 1.00 91.19 344 ASN A N 1
ATOM 2705 C CA . ASN A 1 344 ? -3.295 -6.372 4.428 1.00 91.19 344 ASN A CA 1
ATOM 2706 C C . ASN A 1 344 ? -3.909 -5.024 4.831 1.00 91.19 344 ASN A C 1
ATOM 2708 O O . ASN A 1 344 ? -5.012 -4.988 5.377 1.00 91.19 344 ASN A O 1
ATOM 2712 N N . VAL A 1 345 ? -3.211 -3.929 4.539 1.00 87.00 345 VAL A N 1
ATOM 2713 C CA . VAL A 1 345 ? -3.576 -2.547 4.877 1.00 87.00 345 VAL A CA 1
ATOM 2714 C C . VAL A 1 345 ? -4.989 -2.198 4.410 1.00 87.00 345 VAL A C 1
ATOM 2716 O O . VAL A 1 345 ? -5.748 -1.597 5.169 1.00 87.00 345 VAL A O 1
ATOM 2719 N N . PHE A 1 346 ? -5.385 -2.621 3.207 1.00 85.81 346 PHE A N 1
ATOM 2720 C CA . PHE A 1 346 ? -6.727 -2.346 2.689 1.00 85.81 346 PHE A CA 1
ATOM 2721 C C . PHE A 1 346 ? -7.809 -3.057 3.505 1.00 85.81 346 PHE A C 1
ATOM 2723 O O . PHE A 1 346 ? -8.839 -2.457 3.811 1.00 85.81 346 PHE A O 1
ATOM 2730 N N . ASN A 1 347 ? -7.553 -4.301 3.921 1.00 86.38 347 ASN A N 1
ATOM 2731 C CA . ASN A 1 347 ? -8.476 -5.054 4.769 1.00 86.38 347 ASN A CA 1
ATOM 2732 C C . ASN A 1 347 ? -8.585 -4.417 6.160 1.00 86.38 347 ASN A C 1
ATOM 2734 O O . ASN A 1 347 ? -9.691 -4.261 6.671 1.00 86.38 347 ASN A O 1
ATOM 2738 N N . SER A 1 348 ? -7.456 -4.011 6.749 1.00 82.56 348 SER A N 1
ATOM 2739 C CA . SER A 1 348 ? -7.422 -3.388 8.077 1.00 82.56 348 SER A CA 1
ATOM 2740 C C . SER A 1 348 ? -8.123 -2.028 8.100 1.00 82.56 348 SER A C 1
ATOM 2742 O O . SER A 1 348 ? -8.786 -1.695 9.076 1.00 82.56 348 SER A O 1
ATOM 2744 N N . LEU A 1 349 ? -8.015 -1.247 7.022 1.00 79.50 349 LEU A N 1
ATOM 2745 C CA . LEU A 1 349 ? -8.641 0.073 6.913 1.00 79.50 349 LEU A CA 1
ATOM 2746 C C . LEU A 1 349 ? -10.075 0.047 6.353 1.00 79.50 349 LEU A C 1
ATOM 2748 O O . LEU A 1 349 ? -10.670 1.116 6.210 1.00 79.50 349 LEU A O 1
ATOM 2752 N N . GLU A 1 350 ? -10.618 -1.133 6.032 1.00 82.12 350 GLU A N 1
ATOM 2753 C CA . GLU A 1 350 ? -11.896 -1.303 5.318 1.00 82.12 350 GLU A CA 1
ATOM 2754 C C . GLU A 1 350 ? -11.961 -0.475 4.017 1.00 82.12 350 GLU A C 1
ATOM 2756 O O . GLU A 1 350 ? -12.987 0.116 3.668 1.00 82.12 350 GLU A O 1
ATOM 2761 N N . LEU A 1 351 ? -10.838 -0.397 3.297 1.00 78.38 351 LEU A N 1
ATOM 2762 C CA . LEU A 1 351 ? -10.722 0.342 2.043 1.00 78.38 351 LEU A CA 1
ATOM 2763 C C . LEU A 1 351 ? -10.893 -0.591 0.845 1.00 78.38 351 LEU A C 1
ATOM 2765 O O . LEU A 1 351 ? -10.355 -1.697 0.802 1.00 78.38 351 LEU A O 1
ATOM 2769 N N . GLU A 1 352 ? -11.599 -0.112 -0.1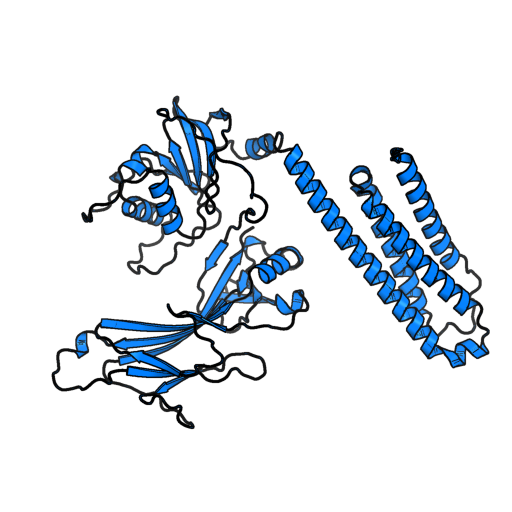80 1.00 76.75 352 GLU A N 1
ATOM 2770 C CA . GLU A 1 352 ? -11.538 -0.745 -1.496 1.00 76.75 352 GLU A CA 1
ATOM 2771 C C . GLU A 1 352 ? -10.107 -0.660 -2.030 1.00 76.75 352 GLU A C 1
ATOM 2773 O O . GLU A 1 352 ? -9.497 0.412 -2.017 1.00 76.75 352 GLU A O 1
ATOM 2778 N N . ARG A 1 353 ? -9.588 -1.782 -2.541 1.00 70.81 353 ARG A N 1
ATOM 2779 C CA . ARG A 1 353 ? -8.284 -1.818 -3.207 1.00 70.81 353 ARG A CA 1
ATOM 2780 C C . ARG A 1 353 ? -8.300 -0.868 -4.394 1.00 70.81 353 ARG A C 1
ATOM 2782 O O . ARG A 1 353 ? -8.959 -1.113 -5.404 1.00 70.81 353 ARG A O 1
ATOM 2789 N N . ARG A 1 354 ? -7.550 0.219 -4.273 1.00 66.19 354 ARG A N 1
ATOM 2790 C CA . ARG A 1 354 ? -7.341 1.188 -5.344 1.00 66.19 354 ARG A CA 1
ATOM 2791 C C . ARG A 1 354 ? -5.901 1.093 -5.806 1.00 66.19 354 ARG A C 1
ATOM 2793 O O . ARG A 1 354 ? -5.083 1.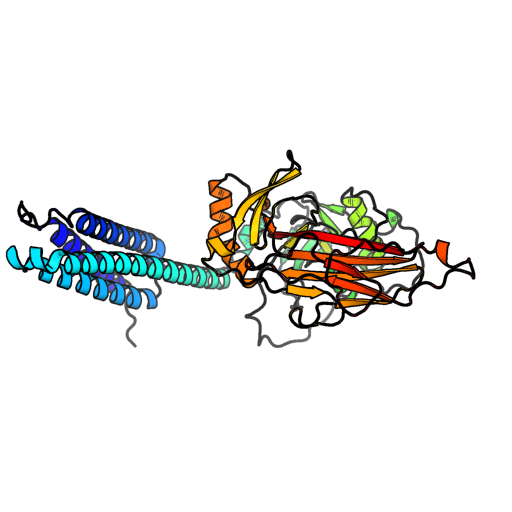943 -5.491 1.00 66.19 354 ARG A O 1
ATOM 2800 N N . THR A 1 355 ? -5.581 0.068 -6.588 1.00 59.94 355 THR A N 1
ATOM 2801 C CA . THR A 1 355 ? -4.250 -0.043 -7.194 1.00 59.94 355 THR A CA 1
ATOM 2802 C C . THR A 1 355 ? -4.096 1.021 -8.270 1.00 59.94 355 THR A C 1
ATOM 2804 O O . THR A 1 355 ? -4.764 0.971 -9.306 1.00 59.94 355 THR A O 1
ATOM 2807 N N . HIS A 1 356 ? -3.265 2.025 -8.005 1.00 67.12 356 HIS A N 1
ATOM 2808 C CA . HIS A 1 356 ? -2.912 3.040 -8.988 1.00 67.12 356 HIS A CA 1
ATOM 2809 C C . HIS A 1 356 ? -1.589 2.630 -9.621 1.00 67.12 356 HIS A C 1
ATOM 2811 O O . HIS A 1 356 ? -0.539 2.648 -8.982 1.00 67.12 356 HIS A O 1
ATOM 2817 N N . TRP A 1 357 ? -1.668 2.207 -10.881 1.00 67.06 357 TRP A N 1
ATOM 2818 C CA . TRP A 1 357 ? -0.493 1.879 -11.669 1.00 67.06 357 TRP A CA 1
ATOM 2819 C C . TRP A 1 357 ? 0.075 3.159 -12.287 1.00 67.06 357 TRP A C 1
ATOM 2821 O O . TRP A 1 357 ? -0.613 3.880 -13.011 1.00 67.06 357 TRP A O 1
ATOM 2831 N N . HIS A 1 358 ? 1.343 3.429 -12.009 1.00 66.50 358 HIS A N 1
ATOM 2832 C CA . HIS A 1 358 ? 2.122 4.541 -12.527 1.00 66.50 358 HIS A CA 1
ATOM 2833 C C . HIS A 1 358 ? 3.234 4.012 -13.435 1.00 66.50 358 HIS A C 1
ATOM 2835 O O . HIS A 1 358 ? 3.921 3.051 -13.104 1.00 66.50 358 HIS A O 1
ATOM 2841 N N . LYS A 1 359 ? 3.443 4.641 -14.593 1.00 61.34 359 LYS A N 1
ATOM 2842 C CA . LYS A 1 359 ? 4.582 4.331 -15.467 1.00 61.34 359 LYS A CA 1
ATOM 2843 C C . LYS A 1 359 ? 5.823 5.032 -14.913 1.00 61.34 359 LYS A C 1
ATOM 2845 O O . LYS A 1 359 ? 5.840 6.259 -14.846 1.00 61.34 359 LYS A O 1
ATOM 2850 N N . TRP A 1 360 ? 6.862 4.281 -14.549 1.00 57.84 360 TRP A N 1
ATOM 2851 C CA . TRP A 1 360 ? 8.172 4.860 -14.242 1.00 57.84 360 TRP A CA 1
ATOM 2852 C C . TRP A 1 360 ? 8.952 4.999 -15.543 1.00 57.84 360 TRP A C 1
ATOM 2854 O O . TRP A 1 360 ? 9.714 4.129 -15.967 1.00 57.84 360 TRP A O 1
ATOM 2864 N N . SER A 1 361 ? 8.704 6.109 -16.220 1.00 54.88 361 SER A N 1
ATOM 2865 C CA . SER A 1 361 ? 9.638 6.656 -17.184 1.00 54.88 361 SER A CA 1
ATOM 2866 C C . SER A 1 361 ? 9.836 8.132 -16.910 1.00 54.88 361 SER A C 1
ATOM 2868 O O . SER A 1 361 ? 9.017 8.747 -16.238 1.00 54.88 361 SER A O 1
ATOM 2870 N N . VAL A 1 362 ? 10.895 8.707 -17.478 1.00 49.81 362 VAL A N 1
ATOM 2871 C CA . VAL A 1 362 ? 11.143 10.161 -17.474 1.00 49.81 362 VAL A CA 1
ATOM 2872 C C . VAL A 1 362 ? 9.921 10.957 -17.990 1.00 49.81 362 VAL A C 1
ATOM 2874 O O . VAL A 1 362 ? 9.789 12.143 -17.716 1.00 49.81 362 VAL A O 1
ATOM 2877 N N . GLU A 1 363 ? 8.974 10.289 -18.656 1.00 44.16 363 GLU A N 1
ATOM 2878 C CA . GLU A 1 363 ? 7.676 10.822 -19.067 1.00 44.16 363 GLU A CA 1
ATOM 2879 C C . GLU A 1 363 ? 6.520 10.104 -18.345 1.00 44.16 363 GLU A C 1
ATOM 2881 O O . GLU A 1 363 ? 6.431 8.869 -18.348 1.00 44.16 363 GLU A O 1
ATOM 2886 N N . VAL A 1 364 ? 5.623 10.889 -17.740 1.00 44.12 364 VAL A N 1
ATOM 2887 C CA . VAL A 1 364 ? 4.396 10.426 -17.077 1.00 44.12 364 VAL A CA 1
ATOM 2888 C C . VAL A 1 364 ? 3.338 10.142 -18.147 1.00 44.12 364 VAL A C 1
ATOM 2890 O O . VAL A 1 364 ? 2.742 11.073 -18.685 1.00 44.12 364 VAL A O 1
ATOM 2893 N N . CYS A 1 365 ? 3.072 8.870 -18.450 1.00 47.50 365 CYS A N 1
ATOM 2894 C CA . CYS A 1 365 ? 1.966 8.476 -19.334 1.00 47.50 365 CYS A CA 1
ATOM 2895 C C . CYS A 1 365 ? 0.838 7.810 -18.540 1.00 47.50 365 CYS A C 1
ATOM 2897 O O . CYS A 1 365 ? 1.073 7.121 -17.545 1.00 47.50 365 CYS A O 1
ATOM 2899 N N . ASN A 1 366 ? -0.396 7.980 -19.014 1.00 57.03 366 ASN A N 1
ATOM 2900 C CA . ASN A 1 366 ? -1.565 7.316 -18.455 1.00 57.03 366 ASN A CA 1
ATOM 2901 C C . ASN A 1 366 ? -1.531 5.819 -18.808 1.00 57.03 366 ASN A C 1
ATOM 2903 O O . ASN A 1 366 ? -1.652 5.437 -19.973 1.00 57.03 366 ASN A O 1
ATOM 2907 N N . VAL A 1 367 ? -1.388 4.972 -17.789 1.00 61.78 367 VAL A N 1
ATOM 2908 C CA . VAL A 1 367 ? -1.341 3.508 -17.927 1.00 61.78 367 VAL A CA 1
ATOM 2909 C C . VAL A 1 367 ? -2.627 2.957 -18.560 1.00 61.78 367 VAL A C 1
ATOM 2911 O O . VAL A 1 367 ? -2.616 1.908 -19.182 1.00 61.78 367 VAL A O 1
ATOM 2914 N N . ASN A 1 368 ? -3.743 3.682 -18.526 1.00 65.94 368 ASN A N 1
ATOM 2915 C CA . ASN A 1 368 ? -4.974 3.202 -19.156 1.00 65.94 368 ASN A CA 1
ATOM 2916 C C . ASN A 1 368 ? -5.014 3.377 -20.683 1.00 65.94 368 ASN A C 1
ATOM 2918 O O . ASN A 1 368 ? -5.878 2.778 -21.323 1.00 65.94 368 ASN A O 1
ATOM 2922 N N . THR A 1 369 ? -4.119 4.175 -21.280 1.00 70.00 369 THR A N 1
ATOM 2923 C CA . THR A 1 369 ? -4.186 4.519 -22.714 1.00 70.00 369 THR A CA 1
ATOM 2924 C C . THR A 1 369 ? -3.071 3.899 -23.553 1.00 70.00 369 THR A C 1
ATOM 2926 O O . THR A 1 369 ? -3.303 3.590 -24.716 1.00 70.00 369 THR A O 1
ATOM 2929 N N . GLU A 1 370 ? -1.884 3.672 -22.986 1.00 80.56 370 GLU A N 1
ATOM 2930 C CA . GLU A 1 370 ? -0.743 3.086 -23.706 1.00 80.56 370 GLU A CA 1
ATOM 2931 C C . GLU A 1 370 ? -0.474 1.647 -23.255 1.00 80.56 370 GLU A C 1
ATOM 2933 O O . GLU A 1 370 ? 0.161 1.414 -22.224 1.00 80.56 370 GLU A O 1
ATOM 2938 N N . ARG A 1 371 ? -0.923 0.670 -24.055 1.00 87.81 371 ARG A N 1
ATOM 2939 C CA . ARG A 1 371 ? -0.668 -0.768 -23.825 1.00 87.81 371 ARG A CA 1
ATOM 2940 C C . ARG A 1 371 ? 0.598 -1.314 -24.484 1.00 87.81 371 ARG A C 1
ATOM 2942 O O . ARG A 1 371 ? 0.943 -2.479 -24.307 1.00 87.81 371 ARG A O 1
ATOM 2949 N N . VAL A 1 372 ? 1.293 -0.461 -25.224 1.00 91.81 372 VAL A N 1
ATOM 2950 C CA . VAL A 1 372 ? 2.477 -0.826 -25.993 1.00 91.81 372 VAL A CA 1
ATOM 2951 C C . VAL A 1 372 ? 3.607 0.114 -25.617 1.00 91.81 372 VAL A C 1
ATOM 2953 O O . VAL A 1 372 ? 3.449 1.335 -25.619 1.00 91.81 372 VAL A O 1
ATOM 2956 N N . TRP A 1 373 ? 4.760 -0.450 -25.282 1.00 91.81 373 TRP A N 1
ATOM 2957 C CA . TRP A 1 373 ? 5.982 0.302 -25.060 1.00 91.81 373 TRP A CA 1
ATOM 2958 C C . TRP A 1 373 ? 6.944 0.067 -26.202 1.00 91.81 373 TRP A C 1
ATOM 2960 O O . TRP A 1 373 ? 7.396 -1.050 -26.418 1.00 91.81 373 TRP A O 1
ATOM 2970 N N . ARG A 1 374 ? 7.308 1.143 -26.893 1.00 93.50 374 ARG A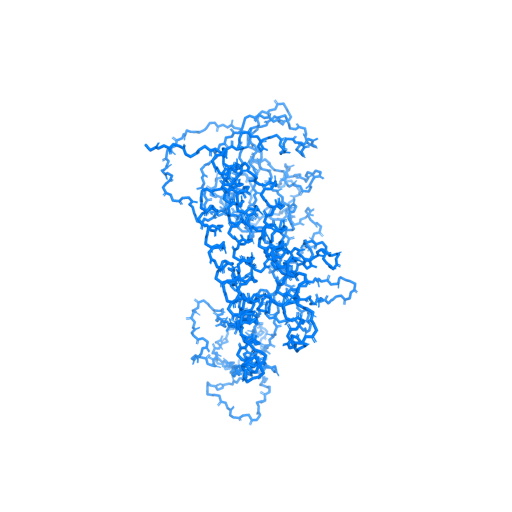 N 1
ATOM 2971 C CA . ARG A 1 374 ? 8.389 1.134 -27.872 1.00 93.50 374 ARG A CA 1
ATOM 2972 C C . ARG A 1 374 ? 9.724 1.354 -27.165 1.00 93.50 374 ARG A C 1
ATOM 2974 O O . ARG A 1 374 ? 9.914 2.371 -26.494 1.00 93.50 374 ARG A O 1
ATOM 2981 N N . LEU A 1 375 ? 10.648 0.415 -27.323 1.00 92.50 375 LEU A N 1
ATOM 2982 C CA . LEU A 1 375 ? 12.019 0.511 -26.838 1.00 92.50 375 LEU A CA 1
ATOM 2983 C C . LEU A 1 375 ? 12.940 0.603 -28.054 1.00 92.50 375 LEU A C 1
ATOM 2985 O O . LEU A 1 375 ? 13.059 -0.345 -28.826 1.00 92.50 375 LEU A O 1
ATOM 2989 N N . VAL A 1 376 ? 13.553 1.772 -28.240 1.00 93.31 376 VAL A N 1
ATOM 2990 C CA . VAL A 1 376 ? 14.569 1.985 -29.278 1.00 93.31 376 VAL A CA 1
ATOM 2991 C C . VAL A 1 376 ? 15.838 1.279 -28.832 1.00 93.31 376 VAL A C 1
ATOM 2993 O O . VAL A 1 376 ? 16.304 1.509 -27.720 1.00 93.31 376 VAL A O 1
ATOM 2996 N N . LEU A 1 377 ? 16.352 0.393 -29.677 1.00 92.12 377 LEU A N 1
ATOM 2997 C CA . LEU A 1 377 ? 17.539 -0.386 -29.367 1.00 92.12 377 LEU A CA 1
ATOM 2998 C C . LEU A 1 377 ? 18.785 0.445 -29.692 1.00 92.12 377 LEU A C 1
ATOM 3000 O O . LEU A 1 377 ? 18.970 0.872 -30.830 1.00 92.12 377 LEU A O 1
ATOM 3004 N N . GLU A 1 378 ? 19.635 0.670 -28.691 1.00 90.06 378 GLU A N 1
ATOM 3005 C CA . GLU A 1 378 ? 20.917 1.359 -28.846 1.00 90.06 378 GLU A CA 1
ATOM 3006 C C . GLU A 1 378 ? 22.061 0.426 -28.409 1.00 90.06 378 GLU A C 1
ATOM 3008 O O . GLU A 1 378 ? 21.988 -0.144 -27.316 1.00 90.06 378 GLU A O 1
ATOM 3013 N N . PRO A 1 379 ? 23.114 0.252 -29.231 1.00 88.44 379 PRO A N 1
ATOM 3014 C CA . PRO A 1 379 ? 24.293 -0.528 -28.863 1.00 88.44 379 PRO A CA 1
ATOM 3015 C C . PRO A 1 379 ? 24.887 -0.132 -27.510 1.00 88.44 379 PRO A C 1
ATOM 3017 O O . PRO A 1 379 ? 25.038 1.057 -27.222 1.00 88.44 379 PRO A O 1
ATOM 3020 N N . GLY A 1 380 ? 25.212 -1.128 -26.681 1.00 87.25 380 GLY A N 1
ATOM 3021 C CA . GLY A 1 380 ? 25.812 -0.920 -25.358 1.00 87.25 380 GLY A CA 1
ATOM 3022 C C . GLY A 1 380 ? 24.883 -0.273 -24.324 1.00 87.25 380 GLY A C 1
ATOM 3023 O O . GLY A 1 380 ? 25.327 0.082 -23.233 1.00 87.25 380 GLY A O 1
ATOM 3024 N N . LYS A 1 381 ? 23.587 -0.096 -24.627 1.00 89.81 381 LYS A N 1
ATOM 3025 C CA . LYS A 1 381 ? 22.612 0.463 -23.683 1.00 89.81 381 LYS A CA 1
ATOM 3026 C C . LYS A 1 381 ? 21.508 -0.529 -23.353 1.00 89.81 381 LYS A C 1
ATOM 3028 O O . LYS A 1 381 ? 20.921 -1.168 -24.224 1.00 89.81 381 LYS A O 1
ATOM 3033 N N . ALA A 1 382 ? 21.177 -0.593 -22.066 1.00 89.19 382 ALA A N 1
ATOM 3034 C CA . ALA A 1 382 ? 19.990 -1.273 -21.576 1.00 89.19 382 ALA A CA 1
ATOM 3035 C C . ALA A 1 382 ? 18.833 -0.274 -21.457 1.00 89.19 382 ALA A C 1
ATOM 3037 O O . ALA A 1 382 ? 18.920 0.730 -20.749 1.00 89.19 382 ALA A O 1
ATOM 3038 N N . MET A 1 383 ? 17.730 -0.569 -22.133 1.00 89.69 383 MET A N 1
ATOM 3039 C CA . MET A 1 383 ? 16.499 0.208 -22.086 1.00 89.69 383 MET A CA 1
ATOM 3040 C C . MET A 1 383 ? 15.507 -0.481 -21.161 1.00 89.69 383 MET A C 1
ATOM 3042 O O . MET A 1 383 ? 15.159 -1.639 -21.368 1.00 89.69 383 MET A O 1
ATOM 3046 N N . ARG A 1 384 ? 15.030 0.245 -20.148 1.00 87.88 384 ARG A N 1
ATOM 3047 C CA . ARG A 1 384 ? 14.148 -0.273 -19.095 1.00 87.88 384 ARG A CA 1
ATOM 3048 C C . ARG A 1 384 ? 12.845 0.519 -19.043 1.00 87.88 384 ARG A C 1
ATOM 3050 O O . ARG A 1 384 ? 12.858 1.749 -19.076 1.00 87.88 384 ARG A O 1
ATOM 3057 N N . ARG A 1 385 ? 11.716 -0.177 -18.916 1.00 87.25 385 ARG A N 1
ATOM 3058 C CA . ARG A 1 385 ? 10.401 0.411 -18.606 1.00 87.25 385 ARG A CA 1
ATOM 3059 C C . ARG A 1 385 ? 9.761 -0.376 -17.473 1.00 87.25 385 ARG A C 1
ATOM 3061 O O . ARG A 1 385 ? 9.907 -1.593 -17.418 1.00 87.25 385 ARG A O 1
ATOM 3068 N N . ALA A 1 386 ? 9.058 0.313 -16.577 1.00 86.38 386 ALA A N 1
ATOM 3069 C CA . ALA A 1 386 ? 8.362 -0.332 -15.473 1.00 86.38 386 ALA A CA 1
ATOM 3070 C C . ALA A 1 386 ? 6.969 0.262 -15.221 1.00 86.38 386 ALA A C 1
ATOM 3072 O O . ALA A 1 386 ? 6.765 1.474 -15.338 1.00 86.38 386 ALA A O 1
ATOM 3073 N N . LEU A 1 387 ? 6.027 -0.606 -14.853 1.00 84.62 387 LEU A N 1
ATOM 3074 C CA . LEU A 1 387 ? 4.767 -0.261 -14.199 1.00 84.62 387 LEU A CA 1
ATOM 3075 C C . LEU A 1 387 ? 4.953 -0.403 -12.700 1.00 84.62 387 LEU A C 1
ATOM 3077 O O . LEU A 1 387 ? 5.400 -1.447 -12.239 1.00 84.62 387 LEU A O 1
ATOM 3081 N N . LEU A 1 388 ? 4.575 0.626 -11.960 1.00 83.88 388 LEU A N 1
ATOM 3082 C CA . LEU A 1 388 ? 4.651 0.685 -10.514 1.00 83.88 388 LEU A CA 1
ATOM 3083 C C . LEU A 1 388 ? 3.253 0.761 -9.922 1.00 83.88 388 LEU A C 1
ATOM 3085 O O . LEU A 1 388 ? 2.503 1.662 -10.276 1.00 83.88 388 LEU A O 1
ATOM 3089 N N . CYS A 1 389 ? 2.906 -0.124 -9.002 1.00 83.31 389 CYS A N 1
ATOM 3090 C CA . CYS A 1 389 ? 1.759 0.070 -8.123 1.00 83.31 389 CYS A CA 1
ATOM 3091 C C . CYS A 1 389 ? 2.300 0.475 -6.761 1.00 83.31 389 CYS A C 1
ATOM 3093 O O . CYS A 1 389 ? 3.054 -0.297 -6.176 1.00 83.31 389 CYS A O 1
ATOM 3095 N N . ARG A 1 390 ? 1.937 1.663 -6.273 1.00 84.94 390 ARG A N 1
ATOM 3096 C CA . ARG A 1 390 ? 2.401 2.186 -4.983 1.00 84.94 390 ARG A CA 1
ATOM 3097 C C . ARG A 1 390 ? 1.223 2.380 -4.035 1.00 84.94 390 ARG A C 1
ATOM 3099 O O . ARG A 1 390 ? 0.184 2.891 -4.451 1.00 84.94 390 ARG A O 1
ATOM 3106 N N . LEU A 1 391 ? 1.394 1.981 -2.782 1.00 83.44 391 LEU A N 1
ATOM 3107 C CA . LEU A 1 391 ? 0.486 2.307 -1.692 1.00 83.44 391 LEU A CA 1
ATOM 3108 C C . LEU A 1 391 ? 0.690 3.777 -1.294 1.00 83.44 391 LEU A C 1
ATOM 3110 O O . LEU A 1 391 ? 1.823 4.251 -1.248 1.00 83.44 391 LEU A O 1
ATOM 3114 N N . TYR A 1 392 ? -0.382 4.529 -1.043 1.00 83.88 392 TYR A N 1
ATOM 3115 C CA . TYR A 1 392 ? -0.227 5.943 -0.699 1.00 83.88 392 TYR A CA 1
ATOM 3116 C C . TYR A 1 392 ? 0.379 6.108 0.697 1.00 83.88 392 TYR A C 1
ATOM 3118 O O . TYR A 1 392 ? -0.091 5.480 1.644 1.00 83.88 392 TYR A O 1
ATOM 3126 N N . ASP A 1 393 ? 1.329 7.037 0.848 1.00 81.56 393 ASP A N 1
ATOM 3127 C CA . ASP A 1 393 ? 1.972 7.354 2.134 1.00 81.56 393 ASP A CA 1
ATOM 3128 C C . ASP A 1 393 ? 0.932 7.569 3.256 1.00 81.56 393 ASP A C 1
ATOM 3130 O O . ASP A 1 393 ? 1.055 7.017 4.344 1.00 81.56 393 ASP A O 1
ATOM 3134 N N . ALA A 1 394 ? -0.172 8.268 2.965 1.00 80.62 394 ALA A N 1
ATOM 3135 C CA . ALA A 1 394 ? -1.252 8.508 3.929 1.00 80.62 394 ALA A CA 1
ATOM 3136 C C . ALA A 1 394 ? -1.997 7.230 4.375 1.00 80.62 394 ALA A C 1
ATOM 3138 O O . ALA A 1 394 ? -2.507 7.163 5.495 1.00 80.62 394 ALA A O 1
ATOM 3139 N N . GLU A 1 395 ? -2.109 6.225 3.502 1.00 80.81 395 GLU A N 1
ATOM 3140 C CA . GLU A 1 395 ? -2.712 4.928 3.833 1.00 80.81 395 GLU A CA 1
ATOM 3141 C C . GLU A 1 395 ? -1.750 4.104 4.690 1.00 80.81 395 GLU A C 1
ATOM 3143 O O . GLU A 1 395 ? -2.177 3.508 5.682 1.00 80.81 395 GLU A O 1
ATOM 3148 N N . ILE A 1 396 ? -0.455 4.147 4.362 1.00 79.88 396 ILE A N 1
ATOM 3149 C CA . ILE A 1 396 ? 0.602 3.496 5.136 1.00 79.88 396 ILE A CA 1
ATOM 3150 C C . ILE A 1 396 ? 0.648 4.068 6.548 1.00 79.88 396 ILE A C 1
ATOM 3152 O O . ILE A 1 396 ? 0.456 3.319 7.504 1.00 79.88 396 ILE A O 1
ATOM 3156 N N . GLU A 1 397 ? 0.793 5.386 6.685 1.00 80.75 397 GLU A N 1
ATOM 3157 C CA . GLU A 1 397 ? 0.849 6.071 7.980 1.00 80.75 397 GLU A CA 1
ATOM 3158 C C . GLU A 1 397 ? -0.362 5.724 8.845 1.00 80.75 397 GLU A C 1
ATOM 3160 O O . GLU A 1 397 ? -0.234 5.340 10.009 1.00 80.75 397 GLU A O 1
ATOM 3165 N N . ARG A 1 398 ? -1.564 5.800 8.267 1.00 77.75 398 ARG A N 1
ATOM 3166 C CA . ARG A 1 398 ? -2.796 5.495 8.993 1.00 77.75 398 ARG A CA 1
ATOM 3167 C C . ARG A 1 398 ? -2.863 4.034 9.429 1.00 77.75 398 ARG A C 1
ATOM 3169 O O . ARG A 1 398 ? -3.342 3.757 10.526 1.00 77.75 398 ARG A O 1
ATOM 3176 N N . SER A 1 399 ? -2.425 3.108 8.581 1.00 80.94 399 SER A N 1
ATOM 3177 C CA . SER A 1 399 ? -2.397 1.684 8.919 1.00 80.94 399 SER A CA 1
ATOM 3178 C C . SER A 1 399 ? -1.392 1.379 10.027 1.00 80.94 399 SER A C 1
ATOM 3180 O O . SER A 1 399 ? -1.701 0.619 10.946 1.00 80.94 399 SER A O 1
ATOM 3182 N N . TRP A 1 400 ? -0.232 2.033 9.979 1.00 78.94 400 TRP A N 1
ATOM 3183 C CA . TRP A 1 400 ? 0.875 1.807 10.890 1.00 78.94 400 TRP A CA 1
ATOM 3184 C C . TRP A 1 400 ? 0.486 2.165 12.323 1.00 78.94 400 TRP A C 1
ATOM 3186 O O . TRP A 1 400 ? 0.556 1.324 13.217 1.00 78.94 400 TRP A O 1
ATOM 3196 N N . TRP A 1 401 ? -0.050 3.373 12.520 1.00 73.12 401 TRP A N 1
ATOM 3197 C CA . TRP A 1 401 ? -0.441 3.864 13.843 1.00 73.12 401 TRP A CA 1
ATOM 3198 C C . TRP A 1 401 ? -1.612 3.112 14.473 1.00 73.12 401 TRP A C 1
ATOM 3200 O O . TRP A 1 401 ? -1.714 3.060 15.696 1.00 73.12 401 TRP A O 1
ATOM 3210 N N . ILE A 1 402 ? -2.517 2.560 13.664 1.00 76.56 402 ILE A N 1
ATOM 3211 C CA . ILE A 1 402 ? -3.734 1.925 14.186 1.00 76.56 402 ILE A CA 1
ATOM 3212 C C . ILE A 1 402 ? -3.534 0.418 14.391 1.00 76.56 402 ILE A C 1
ATOM 3214 O O . ILE A 1 402 ? -4.070 -0.135 15.348 1.00 76.56 402 ILE A O 1
ATOM 3218 N N . TYR A 1 403 ? -2.784 -0.251 13.509 1.00 81.00 403 TYR A N 1
ATOM 3219 C CA . TYR A 1 403 ? -2.789 -1.714 13.435 1.00 81.00 403 TYR A CA 1
ATOM 3220 C C . TYR A 1 403 ? -1.418 -2.359 13.606 1.00 81.00 403 TYR A C 1
ATOM 3222 O O . TYR A 1 403 ? -1.351 -3.431 14.206 1.00 81.00 403 TYR A O 1
ATOM 3230 N N . ALA A 1 404 ? -0.334 -1.751 13.115 1.00 78.88 404 ALA A N 1
ATOM 3231 C CA . ALA A 1 404 ? 0.967 -2.421 13.102 1.00 78.88 404 ALA A CA 1
ATOM 3232 C C . ALA A 1 404 ? 1.474 -2.718 14.524 1.00 78.88 404 ALA A C 1
ATOM 3234 O O . ALA A 1 404 ? 1.879 -3.848 14.780 1.00 78.88 404 ALA A O 1
ATOM 3235 N N . CYS A 1 405 ? 1.323 -1.781 15.471 1.00 78.88 405 CYS A N 1
ATOM 3236 C CA . CYS A 1 405 ? 1.737 -1.984 16.867 1.00 78.88 405 CYS A CA 1
ATOM 3237 C C . CYS A 1 405 ? 0.994 -3.148 17.538 1.00 78.88 405 CYS A C 1
ATOM 3239 O O . CYS A 1 405 ? 1.610 -4.024 18.139 1.00 78.88 405 CYS A O 1
ATOM 3241 N N . SER A 1 406 ? -0.335 -3.195 17.399 1.00 84.00 406 SER A N 1
ATOM 3242 C CA . SER A 1 406 ? -1.152 -4.260 17.996 1.00 84.00 406 SER A CA 1
ATOM 3243 C C . SER A 1 406 ? -0.886 -5.622 17.344 1.00 84.00 406 SER A C 1
ATOM 3245 O O . SER A 1 406 ? -0.880 -6.656 18.018 1.00 84.00 406 SER A O 1
ATOM 3247 N N . VAL A 1 407 ? -0.632 -5.646 16.032 1.00 84.94 407 VAL A N 1
ATOM 3248 C CA . VAL A 1 407 ? -0.270 -6.881 15.328 1.00 84.94 407 VAL A CA 1
ATOM 3249 C C . VAL A 1 407 ? 1.108 -7.379 15.755 1.00 84.94 407 VAL A C 1
ATOM 3251 O O . VAL A 1 407 ? 1.234 -8.569 16.037 1.00 84.94 407 VAL A O 1
ATOM 3254 N N . ALA A 1 408 ? 2.098 -6.492 15.863 1.00 87.50 408 ALA A N 1
ATOM 3255 C CA . ALA A 1 408 ? 3.431 -6.821 16.360 1.00 87.50 408 ALA A CA 1
ATOM 3256 C C . ALA A 1 408 ? 3.354 -7.449 17.762 1.00 87.50 408 ALA A C 1
ATOM 3258 O O . ALA A 1 408 ? 3.811 -8.573 17.969 1.00 87.50 408 ALA A O 1
ATOM 3259 N N . GLU A 1 409 ? 2.654 -6.789 18.689 1.00 87.69 409 GLU A N 1
ATOM 3260 C CA . GLU A 1 409 ? 2.483 -7.261 20.066 1.00 87.69 409 GLU A CA 1
ATOM 3261 C C . GLU A 1 409 ? 1.754 -8.613 20.138 1.00 87.69 409 GLU A C 1
ATOM 3263 O O . GLU A 1 409 ? 2.221 -9.539 20.801 1.00 87.69 409 GLU A O 1
ATOM 3268 N N . SER A 1 410 ? 0.642 -8.770 19.410 1.00 91.56 410 SER A N 1
ATOM 3269 C CA . SER A 1 410 ? -0.144 -10.017 19.422 1.00 91.56 410 SER A CA 1
ATOM 3270 C C . SER A 1 410 ? 0.595 -11.225 18.843 1.00 91.56 410 SER A C 1
ATOM 3272 O O . SER A 1 410 ? 0.287 -12.357 19.218 1.00 91.56 410 SER A O 1
ATOM 3274 N N . HIS A 1 411 ? 1.569 -10.999 17.960 1.00 91.19 411 HIS A N 1
ATOM 3275 C CA . HIS A 1 411 ? 2.393 -12.055 17.372 1.00 91.19 411 HIS A CA 1
ATOM 3276 C C . HIS A 1 411 ? 3.763 -12.191 18.052 1.00 91.19 411 HIS A C 1
ATOM 3278 O O . HIS A 1 411 ? 4.523 -13.086 17.691 1.00 91.19 411 HIS A O 1
ATOM 3284 N N . GLY A 1 412 ? 4.075 -11.344 19.042 1.00 93.75 412 GLY A N 1
ATOM 3285 C CA . GLY A 1 412 ? 5.376 -11.329 19.711 1.00 93.75 412 GLY A CA 1
ATOM 3286 C C . GLY A 1 412 ? 6.533 -10.959 18.779 1.00 93.75 412 GLY A C 1
ATOM 3287 O O . GLY A 1 412 ? 7.646 -11.440 18.978 1.00 93.75 412 GLY A O 1
ATOM 3288 N N . ILE A 1 413 ? 6.261 -10.151 17.753 1.00 92.19 413 ILE A N 1
ATOM 3289 C CA . ILE A 1 413 ? 7.240 -9.701 16.760 1.00 92.19 413 ILE A CA 1
ATOM 3290 C C . ILE A 1 413 ? 7.693 -8.287 17.151 1.00 92.19 413 ILE A C 1
ATOM 3292 O O . ILE A 1 413 ? 6.832 -7.453 17.445 1.00 92.19 413 ILE A O 1
ATOM 3296 N N . PRO A 1 414 ? 9.002 -7.981 17.162 1.00 88.44 414 PRO A N 1
ATOM 3297 C CA . PRO A 1 414 ? 9.479 -6.617 17.364 1.00 88.44 414 PRO A CA 1
ATOM 3298 C C . PRO A 1 414 ? 8.916 -5.667 16.298 1.00 88.44 414 PRO A C 1
ATOM 3300 O O . PRO A 1 414 ? 8.778 -6.034 15.130 1.00 88.44 414 PRO A O 1
ATOM 3303 N N . MET A 1 415 ? 8.584 -4.434 16.676 1.00 83.50 415 MET A N 1
ATOM 3304 C CA . MET A 1 415 ? 7.950 -3.483 15.754 1.00 83.50 415 MET A CA 1
ATOM 3305 C C . MET A 1 415 ? 8.846 -3.188 14.542 1.00 83.50 415 MET A C 1
ATOM 3307 O O . MET A 1 415 ? 8.373 -3.091 13.412 1.00 83.50 415 MET A O 1
ATOM 3311 N N . GLU A 1 416 ? 10.153 -3.124 14.777 1.00 83.44 416 GLU A N 1
ATOM 3312 C CA . GLU A 1 416 ? 11.214 -2.942 13.792 1.00 83.44 416 GLU A CA 1
ATOM 3313 C C . GLU A 1 416 ? 11.367 -4.111 12.810 1.00 83.44 416 GLU A C 1
ATOM 3315 O O . GLU A 1 416 ? 12.075 -3.978 11.809 1.00 83.44 416 GLU A O 1
ATOM 3320 N N . GLU A 1 417 ? 10.713 -5.248 13.057 1.00 87.31 417 GLU A N 1
ATOM 3321 C CA . GLU A 1 417 ? 10.658 -6.397 12.149 1.00 87.31 417 GLU A CA 1
ATOM 3322 C C . GLU A 1 417 ? 9.383 -6.423 11.299 1.00 87.31 417 GLU A C 1
ATOM 3324 O O . GLU A 1 417 ? 9.308 -7.208 10.352 1.00 87.31 417 GLU A O 1
ATOM 3329 N N . ILE A 1 418 ? 8.405 -5.550 11.572 1.00 88.31 418 ILE A N 1
ATOM 3330 C CA . ILE A 1 418 ? 7.219 -5.416 10.725 1.00 88.31 418 ILE A CA 1
ATOM 3331 C C . ILE A 1 418 ? 7.592 -4.716 9.414 1.00 88.31 418 ILE A C 1
ATOM 3333 O O . ILE A 1 418 ? 8.409 -3.797 9.344 1.00 88.31 418 ILE A O 1
ATOM 3337 N N . ARG A 1 419 ? 7.010 -5.203 8.327 1.00 86.19 419 ARG A N 1
ATOM 3338 C CA . ARG A 1 419 ? 7.309 -4.843 6.943 1.00 86.19 419 ARG A CA 1
ATOM 3339 C C . ARG A 1 419 ? 6.003 -4.583 6.223 1.00 86.19 419 ARG A C 1
ATOM 3341 O O . ARG A 1 419 ? 5.063 -5.347 6.429 1.00 86.19 419 ARG A O 1
ATOM 3348 N N . VAL A 1 420 ? 5.951 -3.556 5.375 1.00 87.69 420 VAL A N 1
ATOM 3349 C CA . VAL A 1 420 ? 4.803 -3.292 4.498 1.00 87.69 420 VAL A CA 1
ATOM 3350 C C . VAL A 1 420 ? 5.257 -3.373 3.051 1.00 87.69 420 VAL A C 1
ATOM 3352 O O . VAL A 1 420 ? 6.303 -2.855 2.659 1.00 87.69 420 VAL A O 1
ATOM 3355 N N . VAL A 1 421 ? 4.446 -4.023 2.234 1.00 87.81 421 VAL A N 1
ATOM 3356 C CA . VAL A 1 421 ? 4.660 -4.107 0.799 1.00 87.81 421 VAL A CA 1
ATOM 3357 C C . VAL A 1 421 ? 4.076 -2.854 0.160 1.00 87.81 421 VAL A C 1
ATOM 3359 O O . VAL A 1 421 ? 2.901 -2.797 -0.213 1.00 87.81 421 VAL A O 1
ATOM 3362 N N . GLU A 1 422 ? 4.893 -1.808 0.104 1.00 87.12 422 GLU A N 1
ATOM 3363 C CA . GLU A 1 422 ? 4.487 -0.497 -0.404 1.00 87.12 422 GLU A CA 1
ATOM 3364 C C . GLU A 1 422 ? 4.444 -0.447 -1.931 1.00 87.12 422 GLU A C 1
ATOM 3366 O O . GLU A 1 422 ? 3.633 0.295 -2.486 1.00 87.12 422 GLU A O 1
ATOM 3371 N N . LEU A 1 423 ? 5.311 -1.188 -2.624 1.00 84.75 423 LEU A N 1
ATOM 3372 C CA . LEU A 1 423 ? 5.513 -0.999 -4.055 1.00 84.75 423 LEU A CA 1
ATOM 3373 C C . LEU A 1 423 ? 5.651 -2.332 -4.799 1.00 84.75 423 LEU A C 1
ATOM 3375 O O . LEU A 1 423 ? 6.525 -3.143 -4.511 1.00 84.75 423 LEU A O 1
ATOM 3379 N N . PHE A 1 424 ? 4.847 -2.500 -5.847 1.00 84.75 424 PHE A N 1
ATOM 3380 C CA . PHE A 1 424 ? 5.057 -3.522 -6.872 1.00 84.75 424 PHE A CA 1
ATOM 3381 C C . PHE A 1 424 ? 5.584 -2.908 -8.144 1.00 84.75 424 PHE A C 1
ATOM 3383 O O . PHE A 1 424 ? 5.100 -1.863 -8.574 1.00 84.75 424 PHE A O 1
ATOM 3390 N N . SER A 1 425 ? 6.526 -3.593 -8.784 1.00 85.75 425 SER A N 1
ATOM 3391 C CA . SER A 1 425 ? 7.057 -3.190 -10.076 1.00 85.75 425 SER A CA 1
ATOM 3392 C C . SER A 1 425 ? 7.043 -4.338 -11.087 1.00 85.75 425 SER A C 1
ATOM 3394 O O . SER A 1 425 ? 7.622 -5.400 -10.872 1.00 85.75 425 SER A O 1
ATOM 3396 N N . HIS A 1 426 ? 6.392 -4.117 -12.227 1.00 86.31 426 HIS A N 1
ATOM 3397 C CA . HIS A 1 426 ? 6.509 -4.981 -13.401 1.00 86.31 426 HIS A CA 1
ATOM 3398 C C . HIS A 1 426 ? 7.405 -4.291 -14.409 1.00 86.31 426 HIS A C 1
ATOM 3400 O O . HIS A 1 426 ? 7.095 -3.193 -14.867 1.00 86.31 426 HIS A O 1
ATOM 3406 N N . GLU A 1 427 ? 8.519 -4.918 -14.751 1.00 89.69 427 GLU A N 1
ATOM 3407 C CA . GLU A 1 427 ? 9.558 -4.310 -15.564 1.00 89.69 427 GLU A CA 1
ATOM 3408 C C . GLU A 1 427 ? 9.817 -5.119 -16.825 1.00 89.69 427 GLU A C 1
ATOM 3410 O O . GLU A 1 427 ? 9.900 -6.347 -16.791 1.00 89.69 427 GLU A O 1
ATOM 3415 N N . CYS A 1 428 ? 10.015 -4.416 -17.934 1.00 89.62 428 CYS A N 1
ATOM 3416 C CA . CYS A 1 428 ? 10.621 -4.984 -19.122 1.00 89.62 428 CYS A CA 1
ATOM 3417 C C . CYS A 1 428 ? 11.944 -4.272 -19.434 1.00 89.62 428 CYS A C 1
ATOM 3419 O O . CYS A 1 428 ? 12.050 -3.044 -19.326 1.00 89.62 428 CYS A O 1
ATOM 3421 N N . THR A 1 429 ? 12.927 -5.048 -19.869 1.00 90.75 429 THR A N 1
ATOM 3422 C CA . THR A 1 429 ? 14.259 -4.571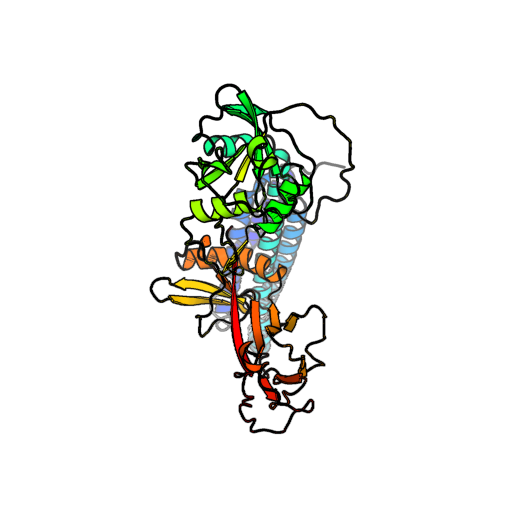 -20.227 1.00 90.75 429 THR A CA 1
ATOM 3423 C C . THR A 1 429 ? 14.669 -5.166 -21.560 1.00 90.75 429 THR A C 1
ATOM 3425 O O . THR A 1 429 ? 14.493 -6.363 -21.781 1.00 90.75 429 THR A O 1
ATOM 3428 N N . ALA A 1 430 ? 15.202 -4.322 -22.435 1.00 92.00 430 ALA A N 1
ATOM 3429 C CA . ALA A 1 430 ? 15.834 -4.720 -23.682 1.00 92.00 430 ALA A CA 1
ATOM 3430 C C . ALA A 1 430 ? 17.270 -4.189 -23.702 1.00 92.00 430 ALA A C 1
ATOM 3432 O O . ALA A 1 430 ? 17.479 -2.994 -23.487 1.00 92.00 430 ALA A O 1
ATOM 3433 N N . SER A 1 431 ? 18.249 -5.048 -23.959 1.00 91.81 431 SER A N 1
ATOM 3434 C CA . SER A 1 431 ? 19.668 -4.683 -24.066 1.00 91.81 431 SER A CA 1
ATOM 3435 C C . SER A 1 431 ? 20.295 -5.319 -25.300 1.00 91.81 431 SER A C 1
ATOM 3437 O O . SER A 1 431 ? 19.933 -6.430 -25.676 1.00 91.81 431 SER A O 1
ATOM 3439 N N . ILE A 1 432 ? 21.230 -4.615 -25.940 1.00 90.12 432 ILE A N 1
ATOM 3440 C CA . ILE A 1 432 ? 22.062 -5.166 -27.018 1.00 90.12 432 ILE A CA 1
ATOM 3441 C C . ILE A 1 432 ? 23.454 -5.444 -26.451 1.00 90.12 432 ILE A C 1
ATOM 3443 O O . ILE A 1 432 ? 24.036 -4.552 -25.830 1.00 90.12 432 ILE A O 1
ATOM 3447 N N . SER A 1 433 ? 23.987 -6.645 -26.683 1.00 86.69 433 SER A N 1
ATOM 3448 C CA . SER A 1 433 ? 25.379 -6.960 -26.336 1.00 86.69 433 SER A CA 1
ATOM 3449 C C . SER A 1 433 ? 26.352 -6.110 -27.165 1.00 86.69 433 SER A C 1
ATOM 3451 O O . SER A 1 433 ? 26.167 -5.951 -28.374 1.00 86.69 433 SER A O 1
ATOM 3453 N N . GLU A 1 434 ? 27.393 -5.570 -26.527 1.00 84.00 434 GLU A N 1
ATOM 3454 C CA . GLU A 1 434 ? 28.422 -4.760 -27.200 1.00 84.00 434 GLU A CA 1
ATOM 3455 C C . GLU A 1 434 ? 29.130 -5.543 -28.319 1.00 84.00 434 GLU A C 1
ATOM 3457 O O . GLU A 1 434 ? 29.421 -4.976 -29.371 1.00 84.00 434 GLU A O 1
ATOM 3462 N N . ASP A 1 435 ? 29.286 -6.859 -28.150 1.00 81.88 435 ASP A N 1
ATOM 3463 C CA . ASP A 1 435 ? 30.025 -7.741 -29.067 1.00 81.88 435 ASP A CA 1
ATOM 3464 C C . ASP A 1 435 ? 29.349 -7.935 -30.439 1.00 81.88 435 ASP A C 1
ATOM 3466 O O . ASP A 1 435 ? 29.925 -8.524 -31.351 1.00 81.88 435 ASP A O 1
ATOM 3470 N N . VAL A 1 436 ? 28.107 -7.474 -30.607 1.00 76.38 436 VAL A N 1
ATOM 3471 C CA . VAL A 1 436 ? 27.279 -7.757 -31.796 1.00 76.38 436 VAL A CA 1
ATOM 3472 C C . VAL A 1 436 ? 27.496 -6.721 -32.908 1.00 76.38 436 VAL A C 1
ATOM 3474 O O . VAL A 1 436 ? 27.070 -6.929 -34.042 1.00 76.38 436 VAL A O 1
ATOM 3477 N N . CYS A 1 437 ? 28.162 -5.599 -32.619 1.00 65.06 437 CYS A N 1
ATOM 3478 C CA . CYS A 1 437 ? 28.204 -4.450 -33.530 1.00 65.06 437 CYS A CA 1
ATOM 3479 C C . CYS A 1 437 ? 29.259 -4.520 -34.645 1.00 65.06 437 CYS A C 1
ATOM 3481 O O . CYS A 1 437 ? 29.171 -3.728 -35.583 1.00 65.06 437 CYS A O 1
ATOM 3483 N N . ASP A 1 438 ? 30.215 -5.450 -34.585 1.00 72.69 438 ASP A N 1
ATOM 3484 C CA . ASP A 1 438 ? 31.343 -5.475 -35.531 1.00 72.69 438 ASP A CA 1
ATOM 3485 C C . ASP A 1 438 ? 31.072 -6.283 -36.814 1.00 72.69 438 ASP A C 1
ATOM 3487 O O . ASP A 1 438 ? 31.823 -6.178 -37.787 1.00 72.69 438 ASP A O 1
ATOM 3491 N N . GLU A 1 439 ? 29.982 -7.054 -36.878 1.00 69.19 439 GLU A N 1
ATOM 3492 C CA . GLU A 1 439 ? 29.616 -7.787 -38.091 1.00 69.19 439 GLU A CA 1
ATOM 3493 C C . GLU A 1 439 ? 28.637 -6.973 -38.951 1.00 69.19 439 GLU A C 1
ATOM 3495 O O . GLU A 1 439 ? 27.444 -6.885 -38.666 1.00 69.19 439 GLU A O 1
ATOM 3500 N N . GLU A 1 440 ? 29.141 -6.435 -40.066 1.00 71.88 440 GLU A N 1
ATOM 3501 C CA . GLU A 1 440 ? 28.463 -5.635 -41.111 1.00 71.88 440 GLU A CA 1
ATOM 3502 C C . GLU A 1 440 ? 27.179 -6.265 -41.729 1.00 71.88 440 GLU A C 1
ATOM 3504 O O . GLU A 1 440 ? 26.635 -5.752 -42.705 1.00 71.88 440 GLU A O 1
ATOM 3509 N N . SER A 1 441 ? 26.681 -7.389 -41.201 1.00 60.06 441 SER A N 1
ATOM 3510 C CA . SER A 1 441 ? 25.706 -8.278 -41.851 1.00 60.06 4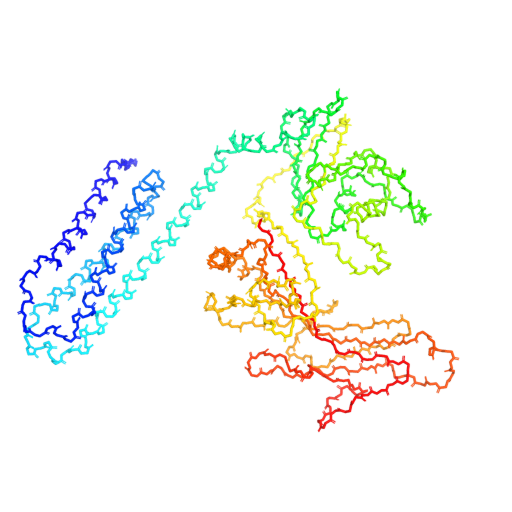41 SER A CA 1
ATOM 3511 C C . SER A 1 441 ? 24.356 -8.433 -41.135 1.00 60.06 441 SER A C 1
ATOM 3513 O O . SER A 1 441 ? 23.422 -8.967 -41.736 1.00 60.06 441 SER A O 1
ATOM 3515 N N . CYS A 1 442 ? 24.197 -7.967 -39.892 1.00 71.69 442 CYS A N 1
ATOM 3516 C CA . CYS A 1 442 ? 22.948 -8.143 -39.140 1.00 71.69 442 CYS A CA 1
ATOM 3517 C C . CYS A 1 442 ? 22.194 -6.816 -38.999 1.00 71.69 442 CYS A C 1
ATOM 3519 O O . CYS A 1 442 ? 22.472 -6.013 -38.114 1.00 71.69 442 CYS A O 1
ATOM 3521 N N . ALA A 1 443 ? 21.203 -6.589 -39.866 1.00 84.56 443 ALA A N 1
ATOM 3522 C CA . ALA A 1 443 ? 20.272 -5.472 -39.720 1.00 84.56 443 ALA A CA 1
ATOM 3523 C C . ALA A 1 443 ? 19.390 -5.686 -38.475 1.00 84.56 443 ALA A C 1
ATOM 3525 O O . ALA A 1 443 ? 18.322 -6.297 -38.554 1.00 84.56 443 ALA A O 1
ATOM 3526 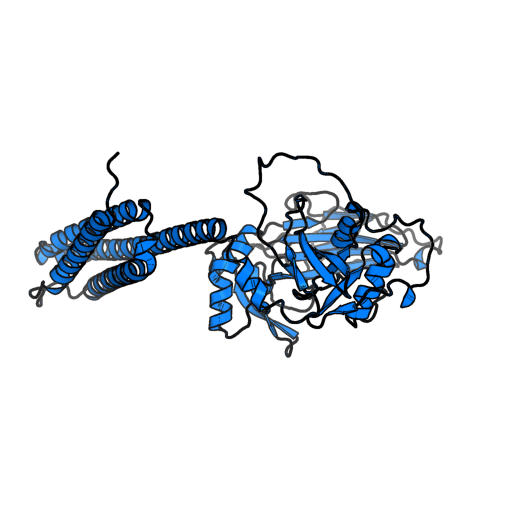N N . LEU A 1 444 ? 19.855 -5.214 -37.314 1.00 87.88 444 LEU A N 1
ATOM 3527 C CA . LEU A 1 444 ? 19.067 -5.202 -36.084 1.00 87.88 444 LEU A CA 1
ATOM 3528 C C . LEU A 1 444 ? 17.833 -4.300 -36.261 1.00 87.88 444 LEU A C 1
ATOM 3530 O O . LEU A 1 444 ? 17.919 -3.244 -36.898 1.00 87.88 444 LEU A O 1
ATOM 3534 N N . PRO A 1 445 ? 16.672 -4.681 -35.702 1.00 90.88 445 PRO A N 1
ATOM 3535 C CA . PRO A 1 445 ? 15.503 -3.818 -35.726 1.00 90.88 445 PRO A CA 1
ATOM 3536 C C . PRO A 1 445 ? 15.788 -2.539 -34.930 1.00 90.88 445 PRO A C 1
ATOM 3538 O O . PRO A 1 445 ? 16.334 -2.584 -33.831 1.00 90.88 445 PRO A O 1
ATOM 3541 N N . ALA A 1 446 ? 15.375 -1.386 -35.461 1.00 91.88 446 ALA A N 1
ATOM 3542 C CA . ALA A 1 446 ? 15.584 -0.095 -34.796 1.00 91.88 446 ALA A CA 1
ATOM 3543 C C . ALA A 1 446 ? 14.841 0.019 -33.449 1.00 91.88 446 ALA A C 1
ATOM 3545 O O . ALA A 1 446 ? 15.193 0.836 -32.599 1.00 91.88 446 ALA A O 1
ATOM 3546 N N . ALA A 1 447 ? 13.780 -0.768 -33.259 1.00 95.25 447 ALA A N 1
ATOM 3547 C CA . ALA A 1 447 ? 13.022 -0.816 -32.022 1.00 95.25 447 ALA A CA 1
ATOM 3548 C C . ALA A 1 447 ? 12.380 -2.189 -31.820 1.00 95.25 447 ALA A C 1
ATOM 3550 O O . ALA A 1 447 ? 12.094 -2.907 -32.778 1.00 95.25 447 ALA A O 1
ATOM 3551 N N . VAL A 1 448 ? 12.101 -2.496 -30.560 1.00 94.94 448 VAL A N 1
ATOM 3552 C CA . VAL A 1 448 ? 11.242 -3.602 -30.133 1.00 94.94 448 VAL A CA 1
ATOM 3553 C C . VAL A 1 448 ? 10.067 -3.046 -29.343 1.00 94.94 448 VAL A C 1
ATOM 3555 O O . VAL A 1 448 ? 10.142 -1.955 -28.770 1.00 94.94 448 VAL A O 1
ATOM 3558 N N . TYR A 1 449 ? 8.974 -3.794 -29.314 1.00 94.31 449 TYR A N 1
ATOM 3559 C CA . TYR A 1 449 ? 7.738 -3.384 -28.671 1.00 94.31 449 TYR A CA 1
ATOM 3560 C C . TYR A 1 449 ? 7.385 -4.366 -27.557 1.00 94.31 449 TYR A C 1
ATOM 3562 O O . TYR A 1 449 ? 7.369 -5.576 -27.772 1.00 94.31 449 TYR A O 1
ATOM 3570 N N . PHE A 1 450 ? 7.105 -3.852 -26.363 1.00 93.62 450 PHE A N 1
ATOM 3571 C CA . PHE A 1 450 ? 6.563 -4.636 -25.261 1.00 93.62 450 PHE A CA 1
ATOM 3572 C C . PHE A 1 450 ? 5.070 -4.355 -25.118 1.00 93.62 450 PHE A C 1
ATOM 3574 O O . PHE A 1 450 ? 4.659 -3.227 -24.841 1.00 93.62 450 PHE A O 1
ATOM 3581 N N . HIS A 1 451 ? 4.265 -5.389 -25.311 1.00 92.56 451 HIS A N 1
ATOM 3582 C CA . HIS A 1 451 ? 2.812 -5.352 -25.229 1.00 92.56 451 HIS A CA 1
ATOM 3583 C C . HIS A 1 451 ? 2.399 -5.885 -23.869 1.00 92.56 451 HIS A C 1
ATOM 3585 O O . HIS A 1 451 ? 2.462 -7.092 -23.635 1.00 92.56 451 HIS A O 1
ATOM 3591 N N . TRP A 1 452 ? 2.001 -5.005 -22.956 1.00 90.69 452 TRP A N 1
ATOM 3592 C CA . TRP A 1 452 ? 1.540 -5.449 -21.646 1.00 90.69 452 TRP A CA 1
ATOM 3593 C C . TRP A 1 452 ? 0.040 -5.745 -21.673 1.00 90.69 452 TRP A C 1
ATOM 3595 O O . TRP A 1 452 ? -0.753 -5.104 -22.371 1.00 90.69 452 TRP A O 1
ATOM 3605 N N . LEU A 1 453 ? -0.338 -6.797 -20.960 1.00 90.25 453 LEU A N 1
ATOM 3606 C CA . LEU A 1 453 ? -1.682 -7.343 -20.966 1.00 90.25 453 LEU A CA 1
ATOM 3607 C C . LEU A 1 453 ? -2.599 -6.524 -20.046 1.00 90.25 453 LEU A C 1
ATOM 3609 O O . LEU A 1 453 ? -2.138 -5.947 -19.061 1.00 90.25 453 LEU A O 1
ATOM 3613 N N . PRO A 1 454 ? -3.912 -6.477 -20.334 1.00 88.81 454 PRO A N 1
ATOM 3614 C CA . PRO A 1 454 ? -4.868 -5.828 -19.447 1.00 88.81 454 PRO A CA 1
ATOM 3615 C C . PRO A 1 454 ? -4.819 -6.448 -18.049 1.00 88.81 454 PRO A C 1
ATOM 3617 O O . PRO A 1 454 ? -4.684 -7.666 -17.917 1.00 88.81 454 PRO A O 1
ATOM 3620 N N . THR A 1 455 ? -5.000 -5.619 -17.021 1.00 85.62 455 THR A N 1
ATOM 3621 C CA . THR A 1 455 ? -5.202 -6.116 -15.659 1.00 85.62 455 THR A CA 1
ATOM 3622 C C . THR A 1 455 ? -6.421 -7.036 -15.603 1.00 85.62 455 THR A C 1
ATOM 3624 O O . THR A 1 455 ? -7.405 -6.870 -16.334 1.00 85.62 455 THR A O 1
ATOM 3627 N N . MET A 1 456 ? -6.342 -8.038 -14.736 1.00 86.38 456 MET A N 1
ATOM 3628 C CA . MET A 1 456 ? -7.428 -8.969 -14.468 1.00 86.38 456 MET A CA 1
ATOM 3629 C C . MET A 1 456 ? -8.594 -8.249 -13.771 1.00 86.38 456 MET A C 1
ATOM 3631 O O . MET A 1 456 ? -8.461 -7.129 -13.278 1.00 86.38 456 MET A O 1
ATOM 3635 N N . ALA A 1 457 ? -9.766 -8.889 -13.710 1.00 84.31 457 ALA A N 1
ATOM 3636 C CA . ALA A 1 457 ? -10.967 -8.287 -13.112 1.00 84.31 457 ALA A CA 1
ATOM 3637 C C . ALA A 1 457 ? -10.801 -7.917 -11.622 1.00 84.31 457 ALA A C 1
ATOM 3639 O O . ALA A 1 457 ? -11.507 -7.046 -11.125 1.00 84.31 457 ALA A O 1
ATOM 3640 N N . ASN A 1 458 ? -9.865 -8.562 -10.924 1.00 80.00 458 ASN A N 1
ATOM 3641 C CA . ASN A 1 458 ? -9.482 -8.270 -9.540 1.00 80.00 458 ASN A CA 1
ATOM 3642 C C . ASN A 1 458 ? -8.427 -7.146 -9.415 1.00 80.00 458 ASN A C 1
ATOM 3644 O O . ASN A 1 458 ? -8.014 -6.833 -8.303 1.00 80.00 458 ASN A O 1
ATOM 3648 N N . GLY A 1 459 ? -7.993 -6.543 -10.527 1.00 82.12 459 GLY A N 1
ATOM 3649 C CA . GLY A 1 459 ? -6.979 -5.485 -10.569 1.00 82.12 459 GLY A CA 1
ATOM 3650 C C . GLY A 1 459 ? -5.531 -5.982 -10.621 1.00 82.12 459 GLY A C 1
ATOM 3651 O O . GLY A 1 459 ? -4.625 -5.169 -10.806 1.00 82.12 459 GLY A O 1
ATOM 3652 N N . GLU A 1 460 ? -5.303 -7.292 -10.507 1.00 82.88 460 GLU A N 1
ATOM 3653 C CA . GLU A 1 460 ? -3.966 -7.881 -10.566 1.00 82.88 460 GLU A CA 1
ATOM 3654 C C . GLU A 1 460 ? -3.415 -7.897 -11.991 1.00 82.88 460 GLU A C 1
ATOM 3656 O O . GLU A 1 460 ? -4.144 -7.992 -12.984 1.00 82.88 460 GLU A O 1
ATOM 3661 N N . MET A 1 461 ? -2.093 -7.823 -12.085 1.00 84.62 461 MET A N 1
ATOM 3662 C CA . MET A 1 461 ? -1.392 -7.942 -13.349 1.00 84.62 461 MET A CA 1
ATOM 3663 C C . MET A 1 461 ? -1.255 -9.429 -13.719 1.00 84.62 461 MET A C 1
ATOM 3665 O O . MET A 1 461 ? -0.878 -10.228 -12.859 1.00 84.62 461 MET A O 1
ATOM 3669 N N . PRO A 1 462 ? -1.549 -9.841 -14.964 1.00 87.94 462 PRO A N 1
ATOM 3670 C CA . PRO A 1 462 ? -1.372 -11.234 -15.365 1.00 87.94 462 PRO A CA 1
ATOM 3671 C C . PRO A 1 462 ? 0.105 -11.657 -15.298 1.00 87.94 462 PRO A C 1
ATOM 3673 O O . PRO A 1 462 ? 1.011 -10.825 -15.332 1.00 87.94 462 PRO A O 1
ATOM 3676 N N . SER A 1 463 ? 0.348 -12.967 -15.227 1.00 86.31 463 SER A N 1
ATOM 3677 C CA . SER A 1 463 ? 1.686 -13.558 -15.314 1.00 86.31 463 SER A CA 1
ATOM 3678 C C . SER A 1 463 ? 1.754 -14.499 -16.525 1.00 86.31 463 SER A C 1
ATOM 3680 O O . SER A 1 463 ? 1.015 -15.488 -16.552 1.00 86.31 463 SER A O 1
ATOM 3682 N N . PRO A 1 464 ? 2.593 -14.210 -17.539 1.00 88.94 464 PRO A N 1
ATOM 3683 C CA . PRO A 1 464 ? 3.428 -13.011 -17.680 1.00 88.94 464 PRO A CA 1
ATOM 3684 C C . PRO A 1 464 ? 2.587 -11.737 -17.864 1.00 88.94 464 PRO A C 1
ATOM 3686 O O . PRO A 1 464 ? 1.470 -11.793 -18.374 1.00 88.94 464 PRO A O 1
ATOM 3689 N N . PHE A 1 465 ? 3.131 -10.575 -17.487 1.00 90.50 465 PHE A N 1
ATOM 3690 C CA . PHE A 1 465 ? 2.390 -9.306 -17.577 1.00 90.50 465 PHE A CA 1
ATOM 3691 C C . PHE A 1 465 ? 2.345 -8.710 -18.983 1.00 90.50 465 PHE A C 1
ATOM 3693 O O . PHE A 1 465 ? 1.663 -7.717 -19.219 1.00 90.50 465 PHE A O 1
ATOM 3700 N N . GLY A 1 466 ? 3.072 -9.302 -19.922 1.00 92.31 466 GLY A N 1
ATOM 3701 C CA . GLY A 1 466 ? 3.170 -8.843 -21.294 1.00 92.31 466 GLY A CA 1
ATOM 3702 C C . GLY A 1 466 ? 4.030 -9.764 -22.139 1.00 92.31 466 GLY A C 1
ATOM 3703 O O . GLY A 1 466 ? 4.497 -10.804 -21.671 1.00 92.31 466 GLY A O 1
ATOM 3704 N N . TYR A 1 467 ? 4.231 -9.369 -23.388 1.00 93.75 467 TYR A N 1
ATOM 3705 C CA . TYR A 1 467 ? 5.044 -10.091 -24.355 1.00 93.75 467 TYR A CA 1
ATOM 3706 C C . TYR A 1 467 ? 5.797 -9.124 -25.272 1.00 93.75 467 TYR A C 1
ATOM 3708 O O . TYR A 1 467 ? 5.407 -7.970 -25.459 1.00 93.75 467 TYR A O 1
ATOM 3716 N N . TRP A 1 468 ? 6.891 -9.606 -25.852 1.00 94.62 468 TRP A N 1
ATOM 3717 C CA . TRP A 1 468 ? 7.709 -8.851 -26.797 1.00 94.62 468 TRP A CA 1
ATOM 3718 C C . TRP A 1 468 ? 7.254 -9.086 -28.244 1.00 94.62 468 TRP A C 1
ATOM 3720 O O . TRP A 1 468 ? 6.877 -10.198 -28.606 1.00 94.62 468 TRP A O 1
ATOM 3730 N N . SER A 1 469 ? 7.321 -8.048 -29.077 1.00 94.62 469 SER A N 1
ATOM 3731 C CA . SER A 1 469 ? 7.007 -8.081 -30.509 1.00 94.62 469 SER A CA 1
ATOM 3732 C C . SER A 1 469 ? 7.942 -7.162 -31.304 1.00 94.62 469 SER A C 1
ATOM 3734 O O . SER A 1 469 ? 8.527 -6.220 -30.764 1.00 94.62 469 SER A O 1
ATOM 3736 N N . LEU A 1 470 ? 8.067 -7.432 -32.604 1.00 93.94 470 LEU A N 1
ATOM 3737 C CA . LEU A 1 470 ? 8.685 -6.520 -33.574 1.00 93.94 470 LEU A CA 1
ATOM 3738 C C . LEU A 1 470 ? 7.679 -5.513 -34.150 1.00 93.94 470 LEU A C 1
ATOM 3740 O O . LEU A 1 470 ? 8.078 -4.522 -34.757 1.00 93.94 470 LEU A O 1
ATOM 3744 N N . GLU A 1 471 ? 6.386 -5.764 -33.959 1.00 93.81 471 GLU A N 1
ATOM 3745 C CA . GLU A 1 471 ? 5.292 -4.947 -34.475 1.00 93.81 471 GLU A CA 1
ATOM 3746 C C . GLU A 1 471 ? 4.713 -4.053 -33.375 1.00 93.81 471 GLU A C 1
ATOM 3748 O O . GLU A 1 471 ? 4.601 -4.454 -32.210 1.00 93.81 471 GLU A O 1
ATOM 3753 N N . GLU A 1 472 ? 4.332 -2.835 -33.765 1.00 93.69 472 GLU A N 1
ATOM 3754 C CA . GLU A 1 472 ? 3.678 -1.861 -32.886 1.00 93.69 472 GLU A CA 1
ATOM 3755 C C . GLU A 1 472 ? 2.237 -2.254 -32.552 1.00 93.69 472 GLU A C 1
ATOM 3757 O O . GLU A 1 472 ? 1.754 -1.966 -31.459 1.00 93.69 472 GLU A O 1
ATOM 3762 N N . GLU A 1 473 ? 1.552 -2.936 -33.469 1.00 92.94 473 GLU A N 1
ATOM 3763 C CA . GLU A 1 473 ? 0.201 -3.437 -33.242 1.00 92.94 473 GLU A CA 1
ATOM 3764 C C . GLU A 1 473 ? 0.241 -4.751 -32.453 1.00 92.94 473 GLU A C 1
ATOM 3766 O O . GLU A 1 473 ? 1.069 -5.631 -32.692 1.00 92.94 473 GLU A O 1
ATOM 3771 N N . ALA A 1 474 ? -0.658 -4.878 -31.476 1.00 87.56 474 ALA A N 1
ATOM 3772 C CA . ALA A 1 474 ? -0.785 -6.096 -30.687 1.00 87.56 474 ALA A CA 1
ATOM 3773 C C . ALA A 1 474 ? -1.323 -7.231 -31.568 1.00 87.56 474 ALA A C 1
ATOM 3775 O O . ALA A 1 474 ? -2.405 -7.113 -32.149 1.00 87.56 474 ALA A O 1
ATOM 3776 N N . SER A 1 475 ? -0.607 -8.352 -31.630 1.00 82.94 475 SER A N 1
ATOM 3777 C CA . SER A 1 475 ? -1.054 -9.520 -32.384 1.00 82.94 475 SER A CA 1
ATOM 3778 C C . SER A 1 475 ? -2.003 -10.390 -31.541 1.00 82.94 475 SER A C 1
ATOM 3780 O O . SER A 1 475 ? -1.790 -10.573 -30.336 1.00 82.94 475 SER A O 1
ATOM 3782 N N . PRO A 1 476 ? -3.091 -10.930 -32.120 1.00 76.81 476 PRO A N 1
ATOM 3783 C CA . PRO A 1 476 ? -3.933 -11.901 -31.428 1.00 76.81 476 PRO A CA 1
ATOM 3784 C C . PRO A 1 476 ? -3.137 -13.199 -31.206 1.00 76.81 476 PRO A C 1
ATOM 3786 O O . PRO A 1 476 ? -2.583 -13.757 -32.150 1.00 76.81 476 PRO A O 1
ATOM 3789 N N . GLY A 1 477 ? -3.045 -13.645 -29.947 1.00 75.25 477 GLY A N 1
ATOM 3790 C CA . GLY A 1 477 ? -2.169 -14.746 -29.524 1.00 75.25 477 GLY A CA 1
ATOM 3791 C C . GLY A 1 477 ? -2.489 -16.118 -30.149 1.00 75.25 477 GLY A C 1
ATOM 3792 O O . GLY A 1 477 ? -3.554 -16.295 -30.749 1.00 75.25 477 GLY A O 1
ATOM 3793 N N . PRO A 1 478 ? -1.599 -17.121 -29.975 1.00 71.44 478 PRO A N 1
ATOM 3794 C CA . PRO A 1 478 ? -0.483 -17.180 -29.017 1.00 71.44 478 PRO A CA 1
ATOM 3795 C C . PRO A 1 478 ? 0.770 -16.402 -29.451 1.00 71.44 478 PRO A C 1
ATOM 3797 O O . PRO A 1 478 ? 1.142 -16.412 -30.620 1.00 71.44 478 PRO A O 1
ATOM 3800 N N . TRP A 1 479 ? 1.437 -15.755 -28.491 1.00 77.62 479 TRP A N 1
ATOM 3801 C CA . TRP A 1 479 ? 2.614 -14.919 -28.746 1.00 77.62 479 TRP A CA 1
ATOM 3802 C C . TRP A 1 479 ? 3.898 -15.745 -28.629 1.00 77.62 479 TRP A C 1
ATOM 3804 O O . TRP A 1 479 ? 4.147 -16.329 -27.571 1.00 77.62 479 TRP A O 1
ATOM 3814 N N . PRO A 1 480 ? 4.718 -15.835 -29.686 1.00 73.69 480 PRO A N 1
ATOM 3815 C CA . PRO A 1 480 ? 6.015 -16.482 -29.583 1.00 73.69 480 PRO A CA 1
ATOM 3816 C C . PRO A 1 480 ? 6.969 -15.623 -28.744 1.00 73.69 480 PRO A C 1
ATOM 3818 O O . PRO A 1 480 ? 6.956 -14.396 -28.834 1.00 73.69 480 PRO A O 1
ATOM 3821 N N . ASN A 1 481 ? 7.851 -16.268 -27.975 1.00 77.75 481 ASN A N 1
ATOM 3822 C CA . ASN A 1 481 ? 9.039 -15.58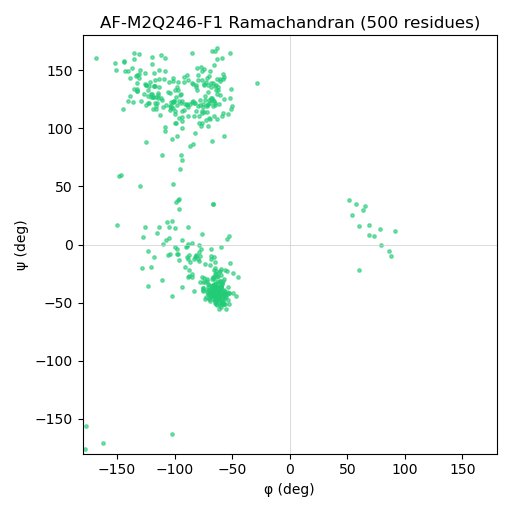9 -27.462 1.00 77.75 481 ASN A CA 1
ATOM 3823 C C . ASN A 1 481 ? 9.887 -15.185 -28.669 1.00 77.75 481 ASN A C 1
ATOM 3825 O O . ASN A 1 481 ? 10.466 -16.049 -29.332 1.00 77.75 481 ASN A O 1
ATOM 3829 N N . ILE A 1 482 ? 9.929 -13.892 -28.985 1.00 91.00 482 ILE A N 1
ATOM 3830 C CA . ILE A 1 482 ? 10.832 -13.411 -30.024 1.00 91.00 482 ILE A CA 1
ATOM 3831 C C . ILE A 1 482 ? 12.272 -13.544 -29.523 1.00 91.00 482 ILE A C 1
ATOM 3833 O O . ILE A 1 482 ? 12.585 -13.223 -28.378 1.00 91.00 482 ILE A O 1
ATOM 3837 N N . SER A 1 483 ? 13.146 -14.046 -30.386 1.00 91.81 483 SER A N 1
ATOM 3838 C CA . SER A 1 483 ? 14.585 -14.097 -30.153 1.00 91.81 483 SER A CA 1
ATOM 3839 C C . SER A 1 483 ? 15.246 -13.341 -31.291 1.00 91.81 483 SER A C 1
ATOM 3841 O O . SER A 1 483 ? 15.019 -13.651 -32.461 1.00 91.81 483 SER A O 1
ATOM 3843 N N . ILE A 1 484 ? 16.007 -12.310 -30.943 1.00 92.50 484 ILE A N 1
ATOM 3844 C CA . ILE A 1 484 ? 16.761 -11.499 -31.892 1.00 92.50 484 ILE A CA 1
ATOM 3845 C C . ILE A 1 484 ? 18.233 -11.730 -31.541 1.00 92.50 484 ILE A C 1
ATOM 3847 O O . ILE A 1 484 ? 18.607 -11.496 -30.389 1.00 92.50 484 ILE A O 1
ATOM 3851 N N . PRO A 1 485 ? 19.069 -12.217 -32.475 1.00 91.38 485 PRO A N 1
ATOM 3852 C CA . PRO A 1 485 ? 20.486 -12.430 -32.209 1.00 91.38 485 PRO A CA 1
ATOM 3853 C C . PRO A 1 485 ? 21.136 -11.174 -31.624 1.00 91.38 485 PRO A C 1
ATOM 3855 O O . PRO A 1 485 ? 21.011 -10.089 -32.188 1.00 91.38 485 PRO A O 1
ATOM 3858 N N . GLY A 1 486 ? 21.794 -11.325 -30.474 1.00 90.38 486 GLY A N 1
ATOM 3859 C CA . GLY A 1 486 ? 22.492 -10.226 -29.809 1.00 90.38 486 GLY A CA 1
ATOM 3860 C C . GLY A 1 486 ? 21.627 -9.255 -29.002 1.00 90.38 486 GLY A C 1
ATOM 3861 O O . GLY A 1 486 ? 22.178 -8.332 -28.404 1.00 90.38 486 GLY A O 1
ATOM 3862 N N . VAL A 1 487 ? 20.305 -9.456 -28.952 1.00 93.00 487 VAL A N 1
ATOM 3863 C CA . VAL A 1 487 ? 19.394 -8.669 -28.112 1.00 93.00 487 VAL A CA 1
ATOM 3864 C C . VAL A 1 487 ? 18.850 -9.543 -26.990 1.00 93.00 487 VAL A C 1
ATOM 3866 O O . VAL A 1 487 ? 18.224 -10.578 -27.224 1.00 93.00 487 VAL A O 1
ATOM 3869 N N . GLU A 1 488 ? 19.043 -9.090 -25.761 1.00 94.50 488 GLU A N 1
ATOM 3870 C CA . GLU A 1 488 ? 18.474 -9.694 -24.567 1.00 94.50 488 GLU A CA 1
ATOM 3871 C C . GLU A 1 488 ? 17.166 -8.992 -24.217 1.00 94.50 488 GLU A C 1
ATOM 3873 O O . GLU A 1 488 ? 17.115 -7.777 -24.018 1.00 94.50 488 GLU A O 1
ATOM 3878 N N . LEU A 1 489 ? 16.087 -9.770 -24.165 1.00 94.00 489 LEU A N 1
ATOM 3879 C CA . LEU A 1 489 ? 14.749 -9.296 -23.839 1.00 94.00 489 LEU A CA 1
ATOM 3880 C C . LEU A 1 489 ? 14.297 -9.962 -22.544 1.00 94.00 489 LEU A C 1
ATOM 3882 O O . LEU A 1 489 ? 14.115 -11.178 -22.479 1.00 94.00 489 LEU A O 1
ATOM 3886 N N . HIS A 1 490 ? 14.083 -9.155 -21.512 1.00 92.19 490 HIS A N 1
ATOM 3887 C CA . HIS A 1 490 ? 13.676 -9.620 -20.196 1.00 92.19 490 HIS A CA 1
ATOM 3888 C C . HIS A 1 490 ? 12.375 -8.959 -19.776 1.00 92.19 490 HIS A C 1
ATOM 3890 O O . HIS A 1 490 ? 12.222 -7.746 -19.845 1.00 92.19 490 HIS A O 1
ATOM 3896 N N . SER A 1 491 ? 11.439 -9.755 -19.280 1.00 88.69 491 SER A N 1
ATOM 3897 C CA . SER A 1 491 ? 10.299 -9.267 -18.509 1.00 88.69 491 SER A CA 1
ATOM 3898 C C . SER A 1 491 ? 10.423 -9.851 -17.114 1.00 88.69 491 SER A C 1
ATOM 3900 O O . SER A 1 491 ? 10.433 -11.074 -16.966 1.00 88.69 491 SER A O 1
ATOM 3902 N N . ARG A 1 492 ? 10.547 -8.999 -16.100 1.00 83.56 492 ARG A N 1
ATOM 3903 C CA . ARG A 1 492 ? 10.674 -9.427 -14.710 1.00 83.56 492 ARG A CA 1
ATOM 3904 C C . ARG A 1 492 ? 9.630 -8.765 -13.838 1.00 83.56 492 ARG A C 1
ATOM 3906 O O . ARG A 1 492 ? 9.224 -7.626 -14.053 1.00 83.56 492 ARG A O 1
ATOM 3913 N N . TYR A 1 493 ? 9.230 -9.514 -12.833 1.00 80.44 493 TYR A N 1
ATOM 3914 C CA . TYR A 1 493 ? 8.430 -9.030 -11.733 1.00 80.44 493 TYR A CA 1
ATOM 3915 C C . TYR A 1 493 ? 9.364 -8.726 -10.564 1.00 80.44 493 TYR A C 1
ATOM 3917 O O . TYR A 1 493 ? 10.304 -9.483 -10.311 1.00 80.44 493 TYR A O 1
ATOM 3925 N N . ARG A 1 494 ? 9.161 -7.583 -9.915 1.00 75.81 494 ARG A N 1
ATOM 3926 C CA . ARG A 1 494 ? 9.962 -7.123 -8.785 1.00 75.81 494 ARG A CA 1
ATOM 3927 C C . ARG A 1 494 ? 9.041 -6.570 -7.712 1.00 75.81 494 ARG A C 1
ATOM 3929 O O . ARG A 1 494 ? 8.305 -5.610 -7.951 1.00 75.81 494 ARG A O 1
ATOM 3936 N N . GLU A 1 495 ? 9.142 -7.148 -6.532 1.00 70.75 495 GLU A N 1
ATOM 3937 C CA . GLU A 1 495 ? 8.487 -6.665 -5.323 1.00 70.75 495 GLU A CA 1
ATOM 3938 C C . GLU A 1 495 ? 9.454 -5.717 -4.603 1.00 70.75 495 GLU A C 1
ATOM 3940 O O . GLU A 1 495 ? 10.666 -5.946 -4.599 1.00 70.75 495 GLU A O 1
ATOM 3945 N N . LEU A 1 496 ? 8.947 -4.619 -4.047 1.00 68.19 496 LEU A N 1
ATOM 3946 C CA . LEU A 1 496 ? 9.716 -3.762 -3.152 1.00 68.19 496 LEU A CA 1
ATOM 3947 C C . LEU A 1 496 ? 9.015 -3.709 -1.797 1.00 68.19 496 LEU A C 1
ATOM 3949 O O . LEU A 1 496 ? 7.837 -3.355 -1.687 1.00 68.19 496 LEU A O 1
ATOM 3953 N N . TYR A 1 497 ? 9.796 -4.008 -0.766 1.00 67.75 497 TYR A N 1
ATOM 3954 C CA . TYR A 1 497 ? 9.399 -3.882 0.622 1.00 67.75 497 TYR A CA 1
ATOM 3955 C C . TYR A 1 497 ? 9.877 -2.530 1.120 1.00 67.75 497 TYR A C 1
ATOM 3957 O O . TYR A 1 497 ? 11.051 -2.185 0.973 1.00 67.75 497 TYR A O 1
ATOM 3965 N N . VAL A 1 498 ? 8.971 -1.766 1.720 1.00 64.50 498 VAL A N 1
ATOM 3966 C CA . VAL A 1 498 ? 9.375 -0.567 2.446 1.00 64.50 498 VAL A CA 1
ATOM 3967 C C . VAL A 1 498 ? 9.276 -0.855 3.929 1.00 64.50 498 VAL A C 1
ATOM 3969 O O . VAL A 1 498 ? 8.321 -1.458 4.434 1.00 64.50 498 VAL A O 1
ATOM 3972 N N . PHE A 1 499 ? 10.351 -0.502 4.616 1.00 64.06 499 PHE A N 1
ATOM 3973 C CA . PHE A 1 499 ? 10.509 -0.718 6.030 1.00 64.06 499 PHE A CA 1
ATOM 3974 C C . PHE A 1 499 ? 10.221 0.598 6.741 1.00 64.06 499 PHE A C 1
ATOM 3976 O O . PHE A 1 499 ? 10.855 1.627 6.497 1.00 64.06 499 PHE A O 1
ATOM 3983 N N . HIS A 1 500 ? 9.266 0.544 7.659 1.00 60.19 500 HIS A N 1
ATOM 3984 C CA . HIS A 1 500 ? 9.073 1.607 8.625 1.00 60.19 500 HIS A CA 1
ATOM 3985 C C . HIS A 1 500 ? 9.738 1.168 9.923 1.00 60.19 500 HIS A C 1
ATOM 3987 O O . HIS A 1 500 ? 9.233 0.298 10.626 1.00 60.19 500 HIS A O 1
ATOM 3993 N N . SER A 1 501 ? 10.902 1.738 10.221 1.00 47.88 501 SER A N 1
ATOM 3994 C CA . SER A 1 501 ? 11.465 1.692 11.569 1.00 47.88 501 SER A CA 1
ATOM 3995 C C . SER A 1 501 ? 10.934 2.908 12.324 1.00 47.88 501 SER A C 1
ATOM 3997 O O . SER A 1 501 ? 11.132 4.034 11.864 1.00 47.88 501 SER A O 1
ATOM 3999 N N . VAL A 1 502 ? 10.223 2.680 13.430 1.00 45.88 502 VAL A N 1
ATOM 4000 C CA . VAL A 1 502 ? 9.776 3.753 14.339 1.00 45.88 502 VAL A CA 1
ATOM 4001 C C . VAL A 1 502 ? 10.935 4.214 15.203 1.00 45.88 502 VAL A C 1
ATOM 4003 O O . VAL A 1 502 ? 11.652 3.324 15.712 1.00 45.88 502 VAL A O 1
#

InterPro domains:
  IPR036537 Adaptor protein Cbl, N-terminal domain superfamily [G3DSA:1.20.930.20] (32-126)
  IPR059179 MLKL-like, MCAfunc domain [cd21037] (19-149)

Foldseek 3Di:
DDDCDLVNVVVVVVVLLVVLVVLLVVLVPCPPPPDAQCVPCPVLSVLLSVLSVVLSVVVVVLCVVCVVLDDPVLVVLSVVVSVLVVVLSVVVVVLVPDDRVVSVVCVVVVNVSSVVSSVVSVVSSVVSVVVSVVSVVVVVVVVCVVCVVPVVPVVVVVPPQDPWAWDDWDDDDDDFAWDWTWTWTADPNATWIKIKTPDPDALVSVVVVCVVVLLADDDDPDDDDADCVLFVQFDQDPQRETEGESVSSNYHHSVNVVVVVCVSVVNPPDPPPPPTDQDPPRYIYIYIYRDDDDDDDDDDDDDDPDRDDDFDKGWDWDFPAPDDDAQFKAFQDPVVRYGDTDDGLCVQVVHDDDFDKWKPDPDTDRPVPDQKDKDFADAPDKDKIKIKGFDDPVSVVVSLVPPLVVSCVVVVHPSQRMWTQGMKMKMKMKYFYNVPPPDPPAPDQRIKMWGADDADPSRHQDVVRTAIDSDRDDDDDDDDRDDGVRMDIDIGITTIIMGGDD

pLDDT: mean 70.81, std 18.13, range [29.64, 95.25]

Sequence (502 aa):
MSHVSSDDILSHTITALKAFQVASSAISAVPLLPAVTVGHNKEQCHRLKERVIQLGNELKEDFEEYRDMVDPSLKVQLSRMLSILDTIKADLDKLSRRGRISSWVHQGSIRTTLDKHLGTTDQISHKYARDMLKTLVKTDLQQVIYTKDHVSAYVRATTLVCDLELGRTREPPTQRDIYSEQQVAEYGGRVVAVRYLCPGKNIESLLRYIKSEGLVVPTNEQVHHHSPECLPSLSVGKDDTFVVTAEDLSQISGWCLEYHLCIAHDESISTDRNSSYDAGSHNMMRILDYATRSTASNCDTGDIYKDCMPQIWSNGWDSASAHAEIGDYGHYDRQLGVFVRLANVFNSLELERRTHWHKWSVEVCNVNTERVWRLVLEPGKAMRRALLCRLYDAEIERSWWIYACSVAESHGIPMEEIRVVELFSHECTASISEDVCDEESCALPAAVYFHWLPTMANGEMPSPFGYWSLEEEASPGPWPNISIPGVELHSRYRELYVFHSV

Secondary structure (DSSP, 8-state):
-PPPPHHHHHHHHHHHHHHHHHHHHHHHT-TT--SSS-TTTHHHHHHHHHHHHHHHHHHHHHHHHSGGG--HHHHHHHHHHHHHHHHHHHHHHHHHTS-HHHHHHTHHHHHHHHHHHHHHHHHHHHHHHHHHHHHHHHHHHHHHHH-TTTHHHHHHHH-TTSS-EEEEEEPPP--TT-EEEEEEEEETTEEEEEEEEE--S-HHHHHHHHHHTT-SPPPP-------GGGSTT-EE-TTS-EEEEHHHHHHS-HHHHHHHHHHHTT----S-TT------TT--EEEEE---------------SSS-S---EEEE-----SS--TTEEEEEETTTTEEEEEEEHHHHTT------EEEESSS---TTT--EEEEE--TT-EEEEEEEEE--HHHHHHHIIIIIHHHHHHHT--GGGEEEEEEEEEEEEEEE-GGGTT-TT----SEEEEEEPPPPTTSPPPSS-EEEESSSSPPPSPPP---BTTEEEEEEEEEEEEEE--

Organism: Ceriporiopsis subvermispora (strain B) (NCBI:txid914234)

Solvent-accessible surface area (backbone atoms only — not comparable to full-atom values): 29991 Å² total; per-residue (Å²): 131,86,79,80,49,73,66,56,53,49,52,50,49,53,49,48,52,48,49,49,49,50,49,55,43,48,68,64,64,51,88,75,77,78,89,79,86,54,82,89,50,45,67,58,56,48,52,42,50,51,52,54,51,48,48,52,49,55,54,48,52,52,48,68,75,40,56,94,72,66,52,75,66,54,58,58,50,51,55,52,52,50,55,51,51,52,50,51,48,53,51,51,54,54,56,70,70,48,52,73,72,60,45,64,80,36,44,69,60,55,50,54,51,51,54,50,49,42,56,50,52,50,52,49,48,56,50,50,55,53,53,48,51,53,48,49,54,52,48,50,53,52,43,53,68,70,37,62,84,52,54,64,58,61,60,55,70,75,62,75,82,59,86,54,54,79,56,69,76,50,88,68,88,87,56,96,72,51,63,62,52,41,36,31,28,31,52,95,93,37,72,26,37,41,34,42,41,54,69,49,89,44,71,67,51,42,51,51,47,40,40,73,71,62,33,33,48,83,76,72,92,71,89,71,85,86,51,81,76,61,47,74,59,60,42,71,44,100,70,58,24,37,35,33,37,38,68,54,40,36,74,26,48,68,63,50,55,52,55,51,57,41,58,77,67,72,50,76,84,64,89,59,91,77,72,75,84,73,67,58,100,54,64,40,38,37,37,39,34,75,82,74,90,86,85,90,81,90,83,83,87,86,82,76,91,82,79,86,71,94,76,54,64,42,71,46,82,49,82,69,59,90,77,80,51,85,34,25,28,26,34,70,41,77,91,77,64,38,69,46,76,73,51,39,44,40,70,75,68,75,43,80,87,73,83,48,64,40,43,58,52,104,59,88,54,63,62,92,77,58,53,58,43,81,43,70,64,44,84,69,37,75,44,74,45,32,44,32,33,54,60,53,68,71,59,50,54,55,38,44,79,71,42,47,62,61,51,20,61,76,69,74,43,61,63,73,51,40,36,35,25,39,35,39,36,45,33,40,37,42,31,34,49,64,87,54,74,82,57,97,78,69,87,70,66,69,44,40,22,40,40,47,56,75,59,43,98,86,67,47,72,47,89,73,47,49,49,59,39,82,52,84,67,86,75,84,72,89,79,67,86,76,82,51,93,55,47,50,78,45,78,48,79,41,50,33,39,39,32,56,44,128

Nearest PDB structures (foldseek):
  5xg2-assembly1_A  TM=3.782E-01  e=4.714E+00  Pyrococcus yayanosii CH1
  8a1g-assembly2_D  TM=3.123E-01  e=2.190E+00  Homo sapiens